Protein 7UG8 (pdb70)

Radius of gyration: 24.96 Å; Cα contacts (8 Å, |Δi|>4): 1393; chains: 2; bounding box: 62×64×67 Å

Nearest PDB structures (foldseek):
  7ug8-assembly1_A  TM=1.003E+00  e=4.876E-67  Synechococcus sp. CC9311
  4yzz-assembly1_A  TM=9.833E-01  e=1.697E-40  Bordetella bronchiseptica RB50
  2hzl-assembly1_A  TM=9.813E-01  e=2.151E-39  Cereibacter sphaeroides 2.4.1
  5cm6-assembly1_B  TM=9.690E-01  e=2.573E-33  Paraglaciecola sp. T6c
  4pet-assembly1_B  TM=9.642E-01  e=7.954E-33  Colwellia psychrerythraea 34H

InterPro domains:
  IPR018389 TRAP transporter solute receptor DctP [PF03480] (53-331)
  IPR018389 TRAP transporter solute receptor DctP [PTHR33376] (14-348)
  IPR026289 Solute binding protein, TakP-like [PIRSF039026] (1-364)
  IPR038404 TRAP transporter solute receptor DctP superfamily [G3DSA:3.40.190.170] (43-345)
  IPR041722 Alpha-keto acid binding periplasmic protein [cd13682] (43-365)

Sequence (659 aa):
GLPQVRWRMATSWPISLDTIYGGAVTICQRVEEMSGGAFRIEPFAAGEIVPGLEVLDAVQARSVECGHTASYYYIGKNPAFAFGTAVPFGLSAQQQNTWLYYGGGNNEDMNALFADFGAVSFPAGNTGGQLGGWFKKPIQNLASLQGLKMRIPGLGGKVMAKLGVNVQVLPGGEIYLALERGTIDAAEFTGPYDDEKLGLAKAAKHYYYPGWWEPGPTLMALVNRKAWSDLPKEYQAMFRTACYEANLGMLSNYEWRRNSEALQRITRQGIKLERYGDDILKAARSASAEIFQELADADAGFKALLERWRLFRRDTRRWNNINELPLAEFDGLPQVRWRMATSWPISLDTIYGGAVTICQRVEEMSGGAFRIEPFAAGEIVPGLEVLDAVQARSVECGHTASYYYIGKNPAFAFGTAVPFGLSAQQQNTWLYYGGGNEDMNALFADFGAVSFPAGNTGGQLGGWFKKPIQNLASLQGLKMRIPGLGGKVMAKLGVNVQVLPGGEIYLALERGTIDAAEFTGPYDDEKLGLAKAAKHYYYPGWWEPGPTLMALVNRKAWSDLPKEYQAMFRRTACYEANLGMLSNYEWRNSEALQRITRQGIKLERYGDDILKAARSASSAEIFQELADADAGFKALLERWRLFRRDTRRRWNNINELPLAEFDE

Organism: Synechococcus sp. (strain CC9311) (NCBI:txid64471)

B-factor: mean 47.42, std 15.19, range [24.49, 128.87]

Secondary structure (DSSP, 8-state):
----EEEEEEESS-TT-TTHHHHHHHHHHHHHHHTTTSEEEEEE-TTSSS-GGGHHHHHHHTSSSEEEE-GGGGTTT-GGGGGGT--TT---HHHHHHHHHHSSHHHHHHHHHHTTTEEEEEEEE--S----EESS---SGGGGTT-EEE--HHHHHHHHHTT-EEE---GGGHHHHHHTTS-SEE--SSHHHHHHHTHHHH--EEEE--TT-SSPEEEEEEEHHHHHTS-HHHHHHHHHHHHHHHHHHHHHHHHHHHHHHHHHHHTTPEEEEPPHHHHHHHHHHHHHHHHHHHHT-HHHHHHHHHHHHHHHHHHHHHHHHTHHHHH--/----EEEEEEESS-TTSHHHHHHHHHHHHHHHHHTTTSEEEEEE-TTTSS-GGGHHHHHHTTSSSEEEE-GGGGTTT-GGGGGGT--TT---HHHHHHHHHHSSHHHHHHHHHHTTTEEEEEEEE--S----EESS---SGGGGTT-EEE--HHHHHHHHHTT-EEE---GGGHHHHHHHTS-SEE--S-HHHHHHTTHHHH-SEEEE--TT-SSPEEEEEEEHHHHHHS-HHHHHHHHHHHHHHHHHHHHHHHHHHHHHHHHHHHTTPEEEEPPHHHHHHHHHHHHHHHHHHHHT-HHHHHHHHHHHHHHHHHHHHHHHHTHHHHH---

Foldseek 3Di:
DFAQAEFEAEALAAPLCCLQVVLVVLLQVQLCVVVVNSHGYHYDHAPPQHHSLCRLVCQLVPVTFKYKHFQLSVVVVPLLSLLQFAAFQADFQVLSVCCCPPLCVLVLNQVVSVVSQKHKAFRAKLAFFFAWFFQDEDPALCSQADFEEEDTGVLQVLSVVSRHNYDHDRLLCVQVCLVVVVGGIYTDGAQQSCVSSCVCVSGQATEDDNSGGNITTMIMMGRNVSLVVHPPSSNVSSNVSSVCSYVVSNVVSVVRRVVSVVVSVVVPRDYYYHDVNNVVSSVVSSVVVQVVSCVVDVSSVVSVVSSVVSRVVVVVVCVPPPPVVVVDD/DAAQAEFEAEALAACLVPLQVVLVVLLQVQLCVVVVNSHGYHYDHAPPQHHSLCRLVCQLVPVTFKYKHFQLSCCVVPVLSCLLFAAFQADFQVLSCCCCPPLCNLVLNQVVSVVSQKHKAFRAKLTFFAQWFFQDDQPFLCSQADAEEADDGVLQVLSVLSRHNYDHDDLLCVQVCLQVVVGGIYTDGALLSCVVSVRLVSGQETEDDNSGGRITTMMMMGRNVSLVVHPPVSNVSSNVSSVCSYVVSNVVSVVSRVVSVVVSVVVNRDYHYHDVNNVVSSVVSSVVVQVVSCVVDVSSVVSVVSSVVSRVVVVVVCVPPPVVVVPDDD

Solvent-accessible surface area: 24070 Å² total; per-residue (Å²): 135,82,68,117,20,114,19,90,0,2,1,2,4,23,122,55,0,62,2,4,24,19,3,0,48,31,0,6,96,38,0,70,55,2,17,49,11,15,0,105,8,107,38,35,11,33,59,109,64,16,71,4,49,85,0,0,46,9,0,84,76,110,64,3,37,0,0,0,0,2,0,17,44,5,23,80,87,33,37,6,0,0,1,0,1,6,2,3,20,5,4,30,0,17,14,3,3,1,3,0,35,86,22,26,0,37,116,29,0,37,65,26,0,39,104,36,24,0,25,2,11,6,0,0,0,4,0,1,6,3,0,1,0,2,74,164,68,28,145,75,57,59,34,0,127,58,34,88,0,5,2,26,10,4,3,2,111,0,0,49,93,20,34,7,71,47,48,116,36,22,3,43,87,0,76,91,11,0,94,186,47,69,1,49,0,0,1,12,10,0,0,13,0,2,50,99,24,12,0,17,169,15,5,150,57,1,11,31,2,1,0,3,3,9,0,2,0,6,0,0,0,0,8,112,147,2,30,79,111,10,29,141,36,3,23,5,5,0,101,0,0,2,36,14,2,0,5,9,7,8,2,18,0,1,65,80,2,8,77,0,16,76,71,2,59,179,111,47,15,155,40,101,110,4,38,92,64,2,21,144,26,0,58,60,6,6,53,89,12,10,102,102,42,6,107,86,64,83,49,3,84,40,8,4,90,124,8,105,94,15,32,104,18,1,27,126,0,18,50,21,3,41,29,4,19,43,76,38,147,132,84,70,117,20,112,18,94,0,2,2,14,7,66,118,82,19,49,5,6,25,24,3,0,42,30,0,6,92,37,0,71,75,2,18,50,11,15,0,96,7,98,35,46,14,36,54,116,61,15,72,14,119,83,0,0,49,9,0,85,77,106,62,2,37,0,0,0,0,2,0,45,84,2,28,82,96,33,46,5,0,0,1,0,1,7,4,8,13,6,5,29,0,18,14,3,2,1,3,0,29,87,20,25,0,27,116,25,0,43,66,26,0,46,109,37,27,0,14,6,15,8,0,0,0,6,0,2,7,4,0,1,0,2,69,168,59,27,145,71,57,75,41,0,124,47,31,80,0,26,1,61,36,15,5,3,104,0,0,49,96,21,16,8,68,53,37,138,35,85,17,64,73,0,70,83,6,0,97,181,45,65,0,46,0,0,2,33,18,0,0,31,6,2,38,117,51,10,0,6,164,12,4,86,32,0,9,32,1,1,0,4,11,7,0,3,0,7,0,0,0,0,9,124,153,2,24,82,106,9,26,127,34,3,24,3,5,0,97,0,0,2,36,16,2,0,4,10,8,8,2,21,2,1,72,61,4,6,70,0,12,52,79,0,55,182,89,51,10,111,45,33,106,1,36,83,57,3,2,134,24,0,64,61,6,6,48,91,13,8,80,104,44,3,100,90,66,84,51,4,82,45,7,4,83,123,14,85,93,14,39,105,23,1,36,136,0,18,67,31,3,42,28,8,25,42,82,115,106,129

Structure (mmCIF, N/CA/C/O backbone):
data_7UG8
#
_entry.id   7UG8
#
_cell.length_a   54.680
_cell.length_b   54.750
_cell.length_c   61.150
_cell.angle_alpha   69.649
_cell.angle_beta   77.732
_cell.angle_gamma   67.267
#
_symmetry.space_group_name_H-M   'P 1'
#
loop_
_entity.id
_entity.type
_entity.pdbx_description
1 polymer 'Ketoacid-binding protein'
2 non-polymer '2-oxopentanoic acid'
3 non-polymer 1,2-ETHANEDIOL
4 non-polymer 'CALCIUM ION'
5 water water
#
loop_
_atom_site.group_PDB
_atom_site.id
_atom_site.type_symbol
_atom_site.label_atom_id
_atom_site.label_alt_id
_atom_site.label_comp_id
_atom_site.label_asym_id
_atom_site.label_entity_id
_atom_site.label_seq_id
_atom_site.pdbx_PDB_ins_code
_atom_site.Cartn_x
_atom_site.Cartn_y
_atom_site.Cartn_z
_atom_site.occupancy
_atom_site.B_iso_or_equiv
_atom_site.auth_seq_id
_atom_site.auth_comp_id
_atom_site.auth_asym_id
_atom_site.auth_atom_id
_atom_site.pdbx_PDB_model_num
ATOM 1 N N . GLY A 1 7 ? 71.387 5.495 30.106 1.000 87.736 7 GLY A N 1
ATOM 2 C CA . GLY A 1 7 ? 72.264 6.653 29.792 1.000 97.797 7 GLY A CA 1
ATOM 3 C C . GLY A 1 7 ? 71.672 7.528 28.695 1.000 100.059 7 GLY A C 1
ATOM 4 O O . GLY A 1 7 ? 71.546 7.036 27.549 1.000 93.519 7 GLY A O 1
ATOM 8 N N . LEU A 1 8 ? 71.285 8.761 29.039 1.000 99.985 8 LEU A N 1
ATOM 9 C CA . LEU A 1 8 ? 70.827 9.790 28.066 1.000 91.998 8 LEU A CA 1
ATOM 10 C C . LEU A 1 8 ? 72.063 10.521 27.538 1.000 73.516 8 LEU A C 1
ATOM 11 O O . LEU A 1 8 ? 73.057 10.699 28.239 1.000 61.732 8 LEU A O 1
ATOM 27 N N . PRO A 1 9 ? 72.053 10.973 26.270 1.000 68.631 9 PRO A N 1
ATOM 28 C CA . PRO A 1 9 ? 73.233 11.609 25.685 1.000 70.328 9 PRO A CA 1
ATOM 29 C C . PRO A 1 9 ? 73.743 12.875 26.396 1.000 61.837 9 PRO A C 1
ATOM 30 O O . PRO A 1 9 ? 73.022 13.503 27.154 1.000 65.231 9 PRO A O 1
ATOM 41 N N . GLN A 1 10 ? 75.000 13.199 26.122 1.000 57.687 10 GLN A N 1
ATOM 42 C CA . GLN A 1 10 ? 75.621 14.541 26.301 1.000 60.416 10 GLN A CA 1
ATOM 43 C C . GLN A 1 10 ? 75.244 15.383 25.070 1.000 70.175 10 GLN A C 1
ATOM 44 O O . GLN A 1 10 ? 75.771 15.111 23.970 1.000 75.384 10 GLN A O 1
ATOM 58 N N . VAL A 1 11 ? 74.271 16.282 25.210 1.000 56.536 11 VAL A N 1
ATOM 59 C CA . VAL A 1 11 ? 73.895 17.256 24.146 1.000 56.173 11 VAL A CA 1
ATOM 60 C C . VAL A 1 11 ? 74.662 18.560 24.419 1.000 52.042 11 VAL A C 1
ATOM 61 O O . VAL A 1 11 ? 74.737 18.985 25.599 1.000 46.123 11 VAL A O 1
ATOM 74 N N . ARG A 1 12 ? 75.272 19.136 23.379 1.000 56.430 12 ARG A N 1
ATOM 75 C CA . ARG A 1 12 ? 75.953 20.465 23.451 1.000 55.286 12 ARG A CA 1
ATOM 76 C C . ARG A 1 12 ? 75.384 21.328 22.327 1.000 59.426 12 ARG A C 1
ATOM 77 O O . ARG A 1 12 ? 75.528 20.940 21.156 1.000 58.184 12 ARG A O 1
ATOM 98 N N . TRP A 1 13 ? 74.695 22.411 22.690 1.000 52.314 13 TRP A N 1
ATOM 99 C CA . TRP A 1 13 ? 74.040 23.348 21.748 1.000 41.826 13 TRP A CA 1
ATOM 100 C C . TRP A 1 13 ? 74.639 24.737 21.914 1.000 41.354 13 TRP A C 1
ATOM 101 O O . TRP A 1 13 ? 75.293 24.998 22.954 1.000 43.957 13 TRP A O 1
ATOM 122 N N . ARG A 1 14 ? 74.309 25.612 20.971 1.000 41.746 14 ARG A N 1
ATOM 123 C CA . ARG A 1 14 ? 74.552 27.071 21.040 1.000 43.653 14 ARG A CA 1
ATOM 124 C C . ARG A 1 14 ? 73.196 27.754 20.853 1.000 38.535 14 ARG A C 1
ATOM 125 O O . ARG A 1 14 ? 72.369 27.236 20.074 1.000 38.384 14 ARG A O 1
ATOM 146 N N . MET A 1 15 ? 72.989 28.867 21.549 1.000 40.364 15 MET A N 1
ATOM 147 C CA . MET A 1 15 ? 71.764 29.697 21.448 1.000 36.958 15 MET A CA 1
ATOM 148 C C . MET A 1 15 ? 72.207 31.100 21.018 1.000 41.273 15 MET A C 1
ATOM 149 O O . MET A 1 15 ? 72.936 31.782 21.797 1.000 39.914 15 MET A O 1
ATOM 163 N N . ALA A 1 16 ? 71.832 31.502 19.803 1.000 41.250 16 ALA A N 1
ATOM 164 C CA . ALA A 1 16 ? 71.997 32.884 19.313 1.000 40.487 16 ALA A CA 1
ATOM 165 C C . ALA A 1 16 ? 70.888 33.753 19.889 1.000 38.397 16 ALA A C 1
ATOM 166 O O . ALA A 1 16 ? 69.706 33.369 19.712 1.000 37.572 16 ALA A O 1
ATOM 173 N N . THR A 1 17 ? 71.231 34.883 20.509 1.000 37.560 17 THR A N 1
ATOM 174 C CA . THR A 1 17 ? 70.241 35.858 21.010 1.000 42.133 17 THR A CA 1
ATOM 175 C C . THR A 1 17 ? 70.311 37.190 20.263 1.000 47.719 17 THR A C 1
ATOM 176 O O . THR A 1 17 ? 71.317 37.498 19.625 1.000 44.583 17 THR A O 1
ATOM 187 N N . SER A 1 18 ? 69.253 37.972 20.384 1.000 39.405 18 SER A N 1
ATOM 188 C CA . SER A 1 18 ? 69.103 39.295 19.745 1.000 42.801 18 SER A CA 1
ATOM 189 C C . SER A 1 18 ? 69.612 40.387 20.677 1.000 39.975 18 SER A C 1
ATOM 190 O O . SER A 1 18 ? 69.452 41.548 20.317 1.000 39.886 18 SER A O 1
ATOM 198 N N . TRP A 1 19 ? 70.205 40.050 21.830 1.000 40.701 19 TRP A N 1
ATOM 199 C CA . TRP A 1 19 ? 70.372 40.993 22.974 1.000 39.452 19 TRP A CA 1
ATOM 200 C C . TRP A 1 19 ? 71.855 41.275 23.274 1.000 44.251 19 TRP A C 1
ATOM 201 O O . TRP A 1 19 ? 72.709 40.411 23.115 1.000 39.222 19 TRP A O 1
ATOM 222 N N . PRO A 1 20 ? 72.186 42.465 23.818 1.000 47.845 20 PRO A N 1
ATOM 223 C CA . PRO A 1 20 ? 73.508 42.718 24.399 1.000 50.986 20 PRO A CA 1
ATOM 224 C C . PRO A 1 20 ? 73.607 42.210 25.841 1.000 50.099 20 PRO A C 1
ATOM 225 O O . PRO A 1 20 ? 72.550 42.223 26.577 1.000 41.526 20 PRO A O 1
ATOM 236 N N . ILE A 1 21 ? 74.812 41.784 26.263 1.000 44.372 21 ILE A N 1
ATOM 237 C CA . ILE A 1 21 ? 74.973 41.134 27.600 1.000 47.784 21 ILE A CA 1
ATOM 238 C C . ILE A 1 21 ? 74.638 42.154 28.701 1.000 42.320 21 ILE A C 1
ATOM 239 O O . ILE A 1 21 ? 74.303 41.721 29.800 1.000 45.692 21 ILE A O 1
ATOM 255 N N . SER A 1 22 ? 74.687 43.464 28.426 1.000 48.022 22 SER A N 1
ATOM 256 C CA . SER A 1 22 ? 74.446 44.540 29.439 1.000 53.615 22 SER A CA 1
ATOM 257 C C . SER A 1 22 ? 73.004 44.485 29.968 1.000 58.550 22 SER A C 1
ATOM 258 O O . SER A 1 22 ? 72.761 44.834 31.163 1.000 53.568 22 SER A O 1
ATOM 266 N N . LEU A 1 23 ? 72.078 44.035 29.126 1.000 65.835 23 LEU A N 1
ATOM 267 C CA . LEU A 1 23 ? 70.653 43.894 29.520 1.000 60.220 23 LEU A CA 1
ATOM 268 C C . LEU A 1 23 ? 70.421 42.524 30.162 1.000 51.233 23 LEU A C 1
ATOM 269 O O . LEU A 1 23 ? 69.898 41.632 29.512 1.000 60.030 23 LEU A O 1
ATOM 285 N N . ASP A 1 24 ? 70.714 42.422 31.450 1.000 52.104 24 ASP A N 1
ATOM 286 C CA . ASP A 1 24 ? 70.539 41.204 32.285 1.000 61.638 24 ASP A CA 1
ATOM 287 C C . ASP A 1 24 ? 69.057 40.853 32.488 1.000 58.995 24 ASP A C 1
ATOM 288 O O . ASP A 1 24 ? 68.762 39.762 33.011 1.000 60.201 24 ASP A O 1
ATOM 297 N N . THR A 1 25 ? 68.130 41.738 32.133 1.000 47.488 25 THR A N 1
ATOM 298 C CA . THR A 1 25 ? 66.678 41.436 32.127 1.000 42.935 25 THR A CA 1
ATOM 299 C C . THR A 1 25 ? 66.397 40.445 30.993 1.000 35.368 25 THR A C 1
ATOM 300 O O . THR A 1 25 ? 66.052 39.269 31.220 1.000 33.531 25 THR A O 1
ATOM 311 N N . ILE A 1 26 ? 66.572 40.896 29.759 1.000 38.229 26 ILE A N 1
ATOM 312 C CA . ILE A 1 26 ? 66.140 40.125 28.565 1.000 39.936 26 ILE A CA 1
ATOM 313 C C . ILE A 1 26 ? 67.201 39.074 28.213 1.000 36.305 26 ILE A C 1
ATOM 314 O O . ILE A 1 26 ? 66.824 37.924 27.886 1.000 31.451 26 ILE A O 1
ATOM 330 N N . TYR A 1 27 ? 68.499 39.396 28.279 1.000 36.285 27 TYR A N 1
ATOM 331 C CA . TYR A 1 27 ? 69.556 38.380 28.039 1.000 34.308 27 TYR A CA 1
ATOM 332 C C . TYR A 1 27 ? 69.419 37.307 29.117 1.000 32.172 27 TYR A C 1
ATOM 333 O O . TYR A 1 27 ? 69.616 36.112 28.839 1.000 33.904 27 TYR A O 1
ATOM 351 N N . GLY A 1 28 ? 69.032 37.727 30.318 1.000 39.268 28 GLY A N 1
ATOM 352 C CA . GLY A 1 28 ? 68.755 36.869 31.486 1.000 40.822 28 GLY A CA 1
ATOM 353 C C . GLY A 1 28 ? 67.786 35.732 31.176 1.000 45.562 28 GLY A C 1
ATOM 354 O O . GLY A 1 28 ? 67.991 34.636 31.753 1.000 41.434 28 GLY A O 1
ATOM 358 N N . GLY A 1 29 ? 66.763 35.962 30.333 1.000 38.685 29 GLY A N 1
ATOM 359 C CA . GLY A 1 29 ? 65.821 34.910 29.899 1.000 36.186 29 GLY A CA 1
ATOM 360 C C . GLY A 1 29 ? 66.510 33.786 29.159 1.000 35.906 29 GLY A C 1
ATOM 361 O O . GLY A 1 29 ? 66.245 32.618 29.463 1.000 39.582 29 GLY A O 1
ATOM 365 N N . ALA A 1 30 ? 67.372 34.109 28.202 1.000 33.012 30 ALA A N 1
ATOM 366 C CA . ALA A 1 30 ? 68.220 33.120 27.501 1.000 36.036 30 ALA A CA 1
ATOM 367 C C . ALA A 1 30 ? 69.108 32.374 28.492 1.000 35.239 30 ALA A C 1
ATOM 368 O O . ALA A 1 30 ? 69.180 31.124 28.418 1.000 39.447 30 ALA A O 1
ATOM 375 N N . VAL A 1 31 ? 69.751 33.096 29.409 1.000 38.361 31 VAL A N 1
ATOM 376 C CA . VAL A 1 31 ? 70.686 32.499 30.399 1.000 38.650 31 VAL A CA 1
ATOM 377 C C . VAL A 1 31 ? 69.896 31.527 31.275 1.000 44.004 31 VAL A C 1
ATOM 378 O O . VAL A 1 31 ? 70.404 30.416 31.529 1.000 37.702 31 VAL A O 1
ATOM 391 N N . THR A 1 32 ? 68.677 31.915 31.675 1.000 36.396 32 THR A N 1
ATOM 392 C CA . THR A 1 32 ? 67.832 31.093 32.557 1.000 37.898 32 THR A CA 1
ATOM 393 C C . THR A 1 32 ? 67.593 29.752 31.878 1.000 30.083 32 THR A C 1
ATOM 394 O O . THR A 1 32 ? 67.714 28.726 32.559 1.000 34.283 32 THR A O 1
ATOM 405 N N . ILE A 1 33 ? 67.194 29.765 30.607 1.000 31.837 33 ILE A N 1
ATOM 406 C CA . ILE A 1 33 ? 66.899 28.510 29.875 1.000 33.035 33 ILE A CA 1
ATOM 407 C C . ILE A 1 33 ? 68.163 27.633 29.875 1.000 37.210 33 ILE A C 1
ATOM 408 O O . ILE A 1 33 ? 68.066 26.434 30.228 1.000 36.251 33 ILE A O 1
ATOM 424 N N . CYS A 1 34 ? 69.314 28.213 29.539 1.000 38.240 34 CYS A N 1
ATOM 425 C CA . CYS A 1 34 ? 70.590 27.463 29.379 1.000 38.806 34 CYS A CA 1
ATOM 426 C C . CYS A 1 34 ? 71.012 26.895 30.743 1.000 40.879 34 CYS A C 1
ATOM 427 O O . CYS A 1 34 ? 71.299 25.691 30.827 1.000 39.229 34 CYS A O 1
ATOM 435 N N . GLN A 1 35 ? 71.003 27.709 31.794 1.000 37.829 35 GLN A N 1
ATOM 436 C CA . GLN A 1 35 ? 71.402 27.261 33.149 1.000 38.228 35 GLN A CA 1
ATOM 437 C C . GLN A 1 35 ? 70.446 26.160 33.642 1.000 40.773 35 GLN A C 1
ATOM 438 O O . GLN A 1 35 ? 70.901 25.156 34.216 1.000 34.563 35 GLN A O 1
ATOM 452 N N . ARG A 1 36 ? 69.151 26.342 33.456 1.000 36.635 36 ARG A N 1
ATOM 453 C CA . ARG A 1 36 ? 68.178 25.401 34.042 1.000 36.703 36 ARG A CA 1
ATOM 454 C C . ARG A 1 36 ? 68.275 24.030 33.364 1.000 36.841 36 ARG A C 1
ATOM 455 O O . ARG A 1 36 ? 68.151 23.027 34.094 1.000 36.011 36 ARG A O 1
ATOM 476 N N . VAL A 1 37 ? 68.447 23.926 32.044 1.000 38.181 37 VAL A N 1
ATOM 477 C CA . VAL A 1 37 ? 68.530 22.561 31.436 1.000 40.923 37 VAL A CA 1
ATOM 478 C C . VAL A 1 37 ? 69.829 21.866 31.894 1.000 38.104 37 VAL A C 1
ATOM 479 O O . VAL A 1 37 ? 69.794 20.645 32.121 1.000 38.173 37 VAL A O 1
ATOM 492 N N . GLU A 1 38 ? 70.899 22.620 32.110 1.000 38.988 38 GLU A N 1
ATOM 493 C CA . GLU A 1 38 ? 72.195 22.105 32.653 1.000 40.991 38 GLU A CA 1
ATOM 494 C C . GLU A 1 38 ? 71.984 21.574 34.080 1.000 42.424 38 GLU A C 1
ATOM 495 O O . GLU A 1 38 ? 72.405 20.458 34.354 1.000 40.199 38 GLU A O 1
ATOM 507 N N . GLU A 1 39 ? 71.285 22.318 34.946 1.000 36.543 39 GLU A N 1
ATOM 508 C CA . GLU A 1 39 ? 71.017 21.902 36.334 1.000 36.622 39 GLU A CA 1
ATOM 509 C C . GLU A 1 39 ? 70.156 20.638 36.338 1.000 40.655 39 GLU A C 1
ATOM 510 O O . GLU A 1 39 ? 70.499 19.701 37.054 1.000 35.194 39 GLU A O 1
ATOM 522 N N . MET A 1 40 ? 69.035 20.630 35.608 1.000 41.142 40 MET A N 1
ATOM 523 C CA . MET A 1 40 ? 68.083 19.502 35.636 1.000 39.586 40 MET A CA 1
ATOM 524 C C . MET A 1 40 ? 68.738 18.239 35.033 1.000 40.015 40 MET A C 1
ATOM 525 O O . MET A 1 40 ? 68.379 17.117 35.490 1.000 40.263 40 MET A O 1
ATOM 539 N N . SER A 1 41 ? 69.618 18.380 34.035 1.000 38.278 41 SER A N 1
ATOM 540 C CA . SER A 1 41 ? 70.267 17.244 33.309 1.000 38.056 41 SER A CA 1
ATOM 541 C C . SER A 1 41 ? 71.576 16.805 33.982 1.000 42.048 41 SER A C 1
ATOM 542 O O . SER A 1 41 ? 72.227 15.929 33.426 1.000 44.747 41 SER A O 1
ATOM 550 N N . GLY A 1 42 ? 71.964 17.431 35.096 1.000 41.043 42 GLY A N 1
ATOM 551 C CA . GLY A 1 42 ? 73.248 17.230 35.789 1.000 44.323 42 GLY A CA 1
ATOM 552 C C . GLY A 1 42 ? 74.447 17.439 34.875 1.000 50.044 42 GLY A C 1
ATOM 553 O O . GLY A 1 42 ? 75.433 16.759 35.089 1.000 50.708 42 GLY A O 1
ATOM 557 N N . GLY A 1 43 ? 74.370 18.329 33.890 1.000 44.236 43 GLY A N 1
ATOM 558 C CA . GLY A 1 43 ? 75.491 18.693 33.002 1.000 46.320 43 GLY A CA 1
ATOM 559 C C . GLY A 1 43 ? 75.447 17.946 31.686 1.000 45.100 43 GLY A C 1
ATOM 560 O O . GLY A 1 43 ? 76.282 18.220 30.816 1.000 56.990 43 GLY A O 1
ATOM 564 N N . ALA A 1 44 ? 74.511 17.024 31.519 1.000 47.446 44 ALA A N 1
ATOM 565 C CA . ALA A 1 44 ? 74.391 16.217 30.292 1.000 48.333 44 ALA A CA 1
ATOM 566 C C . ALA A 1 44 ? 73.827 17.060 29.129 1.000 50.149 44 ALA A C 1
ATOM 567 O O . ALA A 1 44 ? 74.210 16.798 27.964 1.000 46.296 44 ALA A O 1
ATOM 574 N N . PHE A 1 45 ? 72.969 18.054 29.388 1.000 42.303 45 PHE A N 1
ATOM 575 C CA . PHE A 1 45 ? 72.373 18.915 28.331 1.000 40.310 45 PHE A CA 1
ATOM 576 C C . PHE A 1 45 ? 72.836 20.356 28.568 1.000 43.772 45 PHE A C 1
ATOM 577 O O . PHE A 1 45 ? 72.361 21.009 29.518 1.000 46.219 45 PHE A O 1
ATOM 594 N N . ARG A 1 46 ? 73.764 20.833 27.735 1.000 38.067 46 ARG A N 1
ATOM 595 C CA . ARG A 1 46 ? 74.327 22.186 27.875 1.000 42.447 46 ARG A CA 1
ATOM 596 C C . ARG A 1 46 ? 73.995 22.984 26.625 1.000 45.452 46 ARG A C 1
ATOM 597 O O . ARG A 1 46 ? 74.001 22.422 25.512 1.000 52.030 46 ARG A O 1
ATOM 618 N N . ILE A 1 47 ? 73.718 24.261 26.844 1.000 43.722 47 ILE A N 1
ATOM 619 C CA . ILE A 1 47 ? 73.445 25.276 25.802 1.000 41.118 47 ILE A CA 1
ATOM 620 C C . ILE A 1 47 ? 74.277 26.489 26.176 1.000 42.632 47 ILE A C 1
ATOM 621 O O . ILE A 1 47 ? 74.136 26.971 27.320 1.000 44.084 47 ILE A O 1
ATOM 637 N N . GLU A 1 48 ? 75.101 26.948 25.231 1.000 45.946 48 GLU A N 1
ATOM 638 C CA . GLU A 1 48 ? 75.916 28.174 25.372 1.000 51.131 48 GLU A CA 1
ATOM 639 C C . GLU A 1 48 ? 75.164 29.336 24.738 1.000 41.004 48 GLU A C 1
ATOM 640 O O . GLU A 1 48 ? 74.911 29.319 23.542 1.000 41.806 48 GLU A O 1
ATOM 652 N N . PRO A 1 49 ? 74.794 30.371 25.510 1.000 42.490 49 PRO A N 1
ATOM 653 C CA . PRO A 1 49 ? 74.130 31.541 24.946 1.000 42.818 49 PRO A CA 1
ATOM 654 C C . PRO A 1 49 ? 75.164 32.523 24.393 1.000 44.600 49 PRO A C 1
ATOM 655 O O . PRO A 1 49 ? 76.234 32.556 24.916 1.000 43.299 49 PRO A O 1
ATOM 666 N N . PHE A 1 50 ? 74.791 33.288 23.375 1.000 45.937 50 PHE A N 1
ATOM 667 C CA . PHE A 1 50 ? 75.660 34.308 22.737 1.000 46.629 50 PHE A CA 1
ATOM 668 C C . PHE A 1 50 ? 74.882 35.610 22.591 1.000 45.107 50 PHE A C 1
ATOM 669 O O . PHE A 1 50 ? 73.709 35.588 22.167 1.000 43.407 50 PHE A O 1
ATOM 686 N N . ALA A 1 51 ? 75.533 36.724 22.926 1.000 41.564 51 ALA A N 1
ATOM 687 C CA . ALA A 1 51 ? 74.997 38.086 22.736 1.000 46.693 51 ALA A CA 1
ATOM 688 C C . ALA A 1 51 ? 74.914 38.377 21.241 1.000 48.402 51 ALA A C 1
ATOM 689 O O . ALA A 1 51 ? 75.615 37.738 20.446 1.000 47.471 51 ALA A O 1
ATOM 696 N N . ALA A 1 52 ? 74.011 39.273 20.877 1.000 45.534 52 ALA A N 1
ATOM 697 C CA . ALA A 1 52 ? 73.835 39.777 19.497 1.000 51.154 52 ALA A CA 1
ATOM 698 C C . ALA A 1 52 ? 75.209 40.105 18.895 1.000 52.419 52 ALA A C 1
ATOM 699 O O . ALA A 1 52 ? 76.006 40.824 19.587 1.000 44.131 52 ALA A O 1
ATOM 706 N N . GLY A 1 53 ? 75.479 39.589 17.691 1.000 53.671 53 GLY A N 1
ATOM 707 C CA . GLY A 1 53 ? 76.668 39.940 16.893 1.000 57.680 53 GLY A CA 1
ATOM 708 C C . GLY A 1 53 ? 77.863 39.054 17.189 1.000 63.160 53 GLY A C 1
ATOM 709 O O . GLY A 1 53 ? 78.813 39.112 16.402 1.000 61.766 53 GLY A O 1
ATOM 713 N N . GLU A 1 54 ? 77.861 38.275 18.280 1.000 62.117 54 GLU A N 1
ATOM 714 C CA . GLU A 1 54 ? 79.000 37.379 18.640 1.000 57.837 54 GLU A CA 1
ATOM 715 C C . GLU A 1 54 ? 79.169 36.289 17.571 1.000 59.084 54 GLU A C 1
ATOM 716 O O . GLU A 1 54 ? 80.307 36.004 17.201 1.000 66.001 54 GLU A O 1
ATOM 728 N N . ILE A 1 55 ? 78.101 35.624 17.158 1.000 49.913 55 ILE A N 1
ATOM 729 C CA . ILE A 1 55 ? 78.177 34.543 16.127 1.000 52.857 55 ILE A CA 1
ATOM 730 C C . ILE A 1 55 ? 77.134 34.788 15.040 1.000 51.904 55 ILE A C 1
ATOM 731 O O . ILE A 1 55 ? 77.309 34.275 13.964 1.000 57.635 55 ILE A O 1
ATOM 747 N N . VAL A 1 56 ? 76.098 35.576 15.325 1.000 56.074 56 VAL A N 1
ATOM 748 C CA . VAL A 1 56 ? 74.939 35.822 14.425 1.000 56.137 56 VAL A CA 1
ATOM 749 C C . VAL A 1 56 ? 74.464 37.245 14.699 1.000 52.813 56 VAL A C 1
ATOM 750 O O . VAL A 1 56 ? 74.453 37.703 15.841 1.000 50.564 56 VAL A O 1
ATOM 763 N N . PRO A 1 57 ? 74.098 38.033 13.671 1.000 50.619 57 PRO A N 1
ATOM 764 C CA . PRO A 1 57 ? 73.548 39.356 13.945 1.000 49.484 57 PRO A CA 1
ATOM 765 C C . PRO A 1 57 ? 72.232 39.221 14.733 1.000 51.403 57 PRO A C 1
ATOM 766 O O . PRO A 1 57 ? 71.504 38.245 14.543 1.000 52.748 57 PRO A O 1
ATOM 777 N N . GLY A 1 58 ? 71.965 40.196 15.610 1.000 51.925 58 GLY A N 1
ATOM 778 C CA . GLY A 1 58 ? 70.766 40.272 16.472 1.000 51.799 58 GLY A CA 1
ATOM 779 C C . GLY A 1 58 ? 69.464 40.091 15.706 1.000 58.747 58 GLY A C 1
ATOM 780 O O . GLY A 1 58 ? 68.546 39.415 16.224 1.000 47.930 58 GLY A O 1
ATOM 784 N N . LEU A 1 59 ? 69.359 40.658 14.501 1.000 49.004 59 LEU A N 1
ATOM 785 C CA . LEU A 1 59 ? 68.097 40.626 13.720 1.000 48.691 59 LEU A CA 1
ATOM 786 C C . LEU A 1 59 ? 68.052 39.390 12.817 1.000 44.394 59 LEU A C 1
ATOM 787 O O . LEU A 1 59 ? 67.125 39.305 12.028 1.000 46.034 59 LEU A O 1
ATOM 803 N N . GLU A 1 60 ? 68.990 38.451 12.917 1.000 43.580 60 GLU A N 1
ATOM 804 C CA . GLU A 1 60 ? 69.030 37.281 11.993 1.000 46.810 60 GLU A CA 1
ATOM 805 C C . GLU A 1 60 ? 69.066 35.971 12.781 1.000 49.269 60 GLU A C 1
ATOM 806 O O . GLU A 1 60 ? 69.510 34.948 12.229 1.000 45.348 60 GLU A O 1
ATOM 818 N N . VAL A 1 61 ? 68.551 35.978 14.015 1.000 48.282 61 VAL A N 1
ATOM 819 C CA . VAL A 1 61 ? 68.508 34.746 14.846 1.000 42.913 61 VAL A CA 1
ATOM 820 C C . VAL A 1 61 ? 67.679 33.682 14.120 1.000 41.901 61 VAL A C 1
ATOM 821 O O . VAL A 1 61 ? 68.132 32.551 14.085 1.000 40.929 61 VAL A O 1
ATOM 834 N N . LEU A 1 62 ? 66.488 34.010 13.608 1.000 41.324 62 LEU A N 1
ATOM 835 C CA . LEU A 1 62 ? 65.590 33.020 12.953 1.000 45.577 62 LEU A CA 1
ATOM 836 C C . LEU A 1 62 ? 66.301 32.404 11.734 1.000 45.244 62 LEU A C 1
ATOM 837 O O . LEU A 1 62 ? 66.221 31.169 11.567 1.000 41.733 62 LEU A O 1
ATOM 853 N N . ASP A 1 63 ? 66.955 33.236 10.916 1.000 45.299 63 ASP A N 1
ATOM 854 C CA . ASP A 1 63 ? 67.757 32.797 9.741 1.000 47.154 63 ASP A CA 1
ATOM 855 C C . ASP A 1 63 ? 68.797 31.764 10.187 1.000 48.841 63 ASP A C 1
ATOM 856 O O . ASP A 1 63 ? 68.880 30.688 9.548 1.000 57.908 63 ASP A O 1
ATOM 865 N N . ALA A 1 64 ? 69.549 32.042 11.259 1.000 47.661 64 ALA A N 1
ATOM 866 C CA . ALA A 1 64 ? 70.597 31.118 11.764 1.000 47.081 64 ALA A CA 1
ATOM 867 C C . ALA A 1 64 ? 69.962 29.823 12.288 1.000 55.051 64 ALA A C 1
ATOM 868 O O . ALA A 1 64 ? 70.553 28.736 12.058 1.000 46.492 64 ALA A O 1
ATOM 875 N N . VAL A 1 65 ? 68.795 29.908 12.945 1.000 46.406 65 VAL A N 1
ATOM 876 C CA . VAL A 1 65 ? 68.100 28.696 13.459 1.000 49.040 65 VAL A CA 1
ATOM 877 C C . VAL A 1 65 ? 67.603 27.852 12.268 1.000 46.536 65 VAL A C 1
ATOM 878 O O . VAL A 1 65 ? 67.794 26.615 12.277 1.000 45.277 65 VAL A O 1
ATOM 891 N N . GLN A 1 66 ? 66.960 28.485 11.282 1.000 49.456 66 GLN A N 1
ATOM 892 C CA . GLN A 1 66 ? 66.476 27.791 10.060 1.000 54.469 66 GLN A CA 1
ATOM 893 C C . GLN A 1 66 ? 67.633 27.047 9.358 1.000 55.071 66 GLN A C 1
ATOM 894 O O . GLN A 1 66 ? 67.454 25.859 9.011 1.000 56.642 66 GLN A O 1
ATOM 908 N N . ALA A 1 67 ? 68.774 27.703 9.169 1.000 52.429 67 ALA A N 1
ATOM 909 C CA . ALA A 1 67 ? 69.972 27.112 8.515 1.000 57.650 67 ALA A CA 1
ATOM 910 C C . ALA A 1 67 ? 70.617 26.045 9.410 1.000 61.658 67 ALA A C 1
ATOM 911 O O . ALA A 1 67 ? 71.442 25.282 8.910 1.000 60.619 67 ALA A O 1
ATOM 918 N N . ARG A 1 68 ? 70.281 26.011 10.702 1.000 62.847 68 ARG A N 1
ATOM 919 C CA . ARG A 1 68 ? 70.946 25.145 11.709 1.000 55.599 68 ARG A CA 1
ATOM 920 C C . ARG A 1 68 ? 72.417 25.550 11.870 1.000 55.049 68 ARG A C 1
ATOM 921 O O . ARG A 1 68 ? 73.213 24.700 12.266 1.000 56.414 68 ARG A O 1
ATOM 942 N N . SER A 1 69 ? 72.785 26.811 11.660 1.000 48.796 69 SER A N 1
ATOM 943 C CA . SER A 1 69 ? 74.142 27.266 12.046 1.000 50.260 69 SER A CA 1
ATOM 944 C C . SER A 1 69 ? 74.220 27.355 13.583 1.000 56.410 69 SER A C 1
ATOM 945 O O . SER A 1 69 ? 75.330 27.296 14.145 1.000 54.828 69 SER A O 1
ATOM 953 N N . VAL A 1 70 ? 73.073 27.518 14.252 1.000 56.482 70 VAL A N 1
ATOM 954 C CA . VAL A 1 70 ? 72.891 27.265 15.710 1.000 50.806 70 VAL A CA 1
ATOM 955 C C . VAL A 1 70 ? 71.658 26.374 15.864 1.000 46.362 70 VAL A C 1
ATOM 956 O O . VAL A 1 70 ? 70.794 26.384 14.962 1.000 45.259 70 VAL A O 1
ATOM 969 N N . GLU A 1 71 ? 71.557 25.660 16.985 1.000 46.382 71 GLU A N 1
ATOM 970 C CA . GLU A 1 71 ? 70.416 24.748 17.256 1.000 46.260 71 GLU A CA 1
ATOM 971 C C . GLU A 1 71 ? 69.225 25.565 17.774 1.000 41.784 71 GLU A C 1
ATOM 972 O O . GLU A 1 71 ? 68.081 25.152 17.518 1.000 46.785 71 GLU A O 1
ATOM 984 N N . CYS A 1 72 ? 69.453 26.686 18.455 1.000 41.291 72 CYS A N 1
ATOM 985 C CA . CYS A 1 72 ? 68.338 27.439 19.086 1.000 40.420 72 CYS A CA 1
ATOM 986 C C . CYS A 1 72 ? 68.667 28.926 19.223 1.000 38.640 72 CYS A C 1
ATOM 987 O O . CYS A 1 72 ? 69.803 29.346 18.984 1.000 37.408 72 CYS A O 1
ATOM 995 N N . GLY A 1 73 ? 67.647 29.710 19.545 1.000 37.024 73 GLY A N 1
ATOM 996 C CA . GLY A 1 73 ? 67.761 31.171 19.580 1.000 38.505 73 GLY A CA 1
ATOM 997 C C . GLY A 1 73 ? 66.797 31.768 20.572 1.000 39.501 73 GLY A C 1
ATOM 998 O O . GLY A 1 73 ? 65.893 31.039 21.065 1.000 38.055 73 GLY A O 1
ATOM 1002 N N . HIS A 1 74 ? 66.989 33.052 20.852 1.000 37.862 74 HIS A N 1
ATOM 1003 C CA . HIS A 1 74 ? 66.122 33.837 21.769 1.000 37.900 74 HIS A CA 1
ATOM 1004 C C . HIS A 1 74 ? 66.006 35.190 21.119 1.000 39.470 74 HIS A C 1
ATOM 1005 O O . HIS A 1 74 ? 67.056 35.848 20.965 1.000 34.811 74 HIS A O 1
ATOM 1020 N N . THR A 1 75 ? 64.798 35.528 20.675 1.000 37.306 75 THR A N 1
ATOM 1021 C CA . THR A 1 75 ? 64.557 36.669 19.788 1.000 38.286 75 THR A CA 1
ATOM 1022 C C . THR A 1 75 ? 63.108 37.142 19.941 1.000 38.787 75 THR A C 1
ATOM 1023 O O . THR A 1 75 ? 62.411 36.688 20.864 1.000 35.993 75 THR A O 1
ATOM 1034 N N . ALA A 1 76 ? 62.721 38.105 19.118 1.000 33.562 76 ALA A N 1
ATOM 1035 C CA . ALA A 1 76 ? 61.362 38.668 19.084 1.000 34.185 76 ALA A CA 1
ATOM 1036 C C . ALA A 1 76 ? 60.797 38.353 17.710 1.000 34.158 76 ALA A C 1
ATOM 1037 O O . ALA A 1 76 ? 61.413 38.714 16.714 1.000 38.272 76 ALA A O 1
ATOM 1044 N N . SER A 1 77 ? 59.673 37.679 17.658 1.000 37.407 77 SER A N 1
ATOM 1045 C CA . SER A 1 77 ? 59.034 37.256 16.390 1.000 37.562 77 SER A CA 1
ATOM 1046 C C . SER A 1 77 ? 58.814 38.483 15.485 1.000 37.937 77 SER A C 1
ATOM 1047 O O . SER A 1 77 ? 58.976 38.324 14.271 1.000 38.840 77 SER A O 1
ATOM 1055 N N . TYR A 1 78 ? 58.588 39.694 16.008 1.000 37.595 78 TYR A N 1
ATOM 1056 C CA . TYR A 1 78 ? 58.236 40.861 15.149 1.000 40.698 78 TYR A CA 1
ATOM 1057 C C . TYR A 1 78 ? 59.477 41.407 14.413 1.000 43.214 78 TYR A C 1
ATOM 1058 O O . TYR A 1 78 ? 59.316 42.259 13.502 1.000 42.724 78 TYR A O 1
ATOM 1076 N N . TYR A 1 79 ? 60.676 40.883 14.681 1.000 43.005 79 TYR A N 1
ATOM 1077 C CA . TYR A 1 79 ? 61.872 41.235 13.880 1.000 43.808 79 TYR A CA 1
ATOM 1078 C C . TYR A 1 79 ? 61.766 40.613 12.477 1.000 44.114 79 TYR A C 1
ATOM 1079 O O . TYR A 1 79 ? 62.535 41.005 11.609 1.000 46.038 79 TYR A O 1
ATOM 1097 N N . TYR A 1 80 ? 60.830 39.696 12.239 1.000 46.078 80 TYR A N 1
ATOM 1098 C CA . TYR A 1 80 ? 60.738 38.891 10.988 1.000 44.578 80 TYR A CA 1
ATOM 1099 C C . TYR A 1 80 ? 59.433 39.194 10.230 1.000 41.332 80 TYR A C 1
ATOM 1100 O O . TYR A 1 80 ? 58.997 38.324 9.420 1.000 40.839 80 TYR A O 1
ATOM 1118 N N . ILE A 1 81 ? 58.807 40.365 10.464 1.000 39.105 81 ILE A N 1
ATOM 1119 C CA . ILE A 1 81 ? 57.540 40.754 9.774 1.000 40.233 81 ILE A CA 1
ATOM 1120 C C . ILE A 1 81 ? 57.777 40.873 8.257 1.000 42.252 81 ILE A C 1
ATOM 1121 O O . ILE A 1 81 ? 56.792 40.741 7.523 1.000 43.569 81 ILE A O 1
ATOM 1137 N N . GLY A 1 82 ? 59.001 41.162 7.827 1.000 44.065 82 GLY A N 1
ATOM 1138 C CA . GLY A 1 82 ? 59.435 41.083 6.413 1.000 50.321 82 GLY A CA 1
ATOM 1139 C C . GLY A 1 82 ? 59.221 39.698 5.798 1.000 52.463 82 GLY A C 1
ATOM 1140 O O . GLY A 1 82 ? 58.913 39.617 4.574 1.000 51.408 82 GLY A O 1
ATOM 1144 N N . LYS A 1 83 ? 59.373 38.624 6.577 1.000 45.205 83 LYS A N 1
ATOM 1145 C CA . LYS A 1 83 ? 59.121 37.239 6.094 1.000 44.654 83 LYS A CA 1
ATOM 1146 C C . LYS A 1 83 ? 57.635 36.911 6.203 1.000 52.972 83 LYS A C 1
ATOM 1147 O O . LYS A 1 83 ? 57.125 36.171 5.362 1.000 47.848 83 LYS A O 1
ATOM 1166 N N . ASN A 1 84 ? 56.949 37.414 7.225 1.000 52.839 84 ASN A N 1
ATOM 1167 C CA . ASN A 1 84 ? 55.501 37.153 7.369 1.000 48.170 84 ASN A CA 1
ATOM 1168 C C . ASN A 1 84 ? 54.936 38.140 8.377 1.000 49.052 84 ASN A C 1
ATOM 1169 O O . ASN A 1 84 ? 55.343 38.122 9.532 1.000 47.828 84 ASN A O 1
ATOM 1180 N N . PRO A 1 85 ? 54.075 39.090 7.955 1.000 47.020 85 PRO A N 1
ATOM 1181 C CA . PRO A 1 85 ? 53.539 40.084 8.877 1.000 44.815 85 PRO A CA 1
ATOM 1182 C C . PRO A 1 85 ? 52.794 39.454 10.069 1.000 41.435 85 PRO A C 1
ATOM 1183 O O . PRO A 1 85 ? 52.751 40.069 11.093 1.000 41.337 85 PRO A O 1
ATOM 1194 N N . ALA A 1 86 ? 52.250 38.248 9.917 1.000 42.250 86 ALA A N 1
ATOM 1195 C CA . ALA A 1 86 ? 51.543 37.500 10.985 1.000 45.178 86 ALA A CA 1
ATOM 1196 C C . ALA A 1 86 ? 52.464 37.235 12.195 1.000 43.553 86 ALA A C 1
ATOM 1197 O O . ALA A 1 86 ? 51.920 37.082 13.297 1.000 40.851 86 ALA A O 1
ATOM 1204 N N . PHE A 1 87 ? 53.788 37.200 12.023 1.000 41.043 87 PHE A N 1
ATOM 1205 C CA . PHE A 1 87 ? 54.762 37.079 13.141 1.000 39.002 87 PHE A CA 1
ATOM 1206 C C . PHE A 1 87 ? 54.590 38.203 14.165 1.000 37.835 87 PHE A C 1
ATOM 1207 O O . PHE A 1 87 ? 55.038 38.011 15.338 1.000 37.411 87 PHE A O 1
ATOM 1224 N N . ALA A 1 88 ? 54.004 39.341 13.779 1.000 36.632 88 ALA A N 1
ATOM 1225 C CA . ALA A 1 88 ? 53.811 40.506 14.677 1.000 37.574 88 ALA A CA 1
ATOM 1226 C C . ALA A 1 88 ? 53.050 40.079 15.942 1.000 38.866 88 ALA A C 1
ATOM 1227 O O . ALA A 1 88 ? 53.465 40.488 17.036 1.000 38.579 88 ALA A O 1
ATOM 1234 N N . PHE A 1 89 ? 52.028 39.236 15.833 1.000 35.569 89 PHE A N 1
ATOM 1235 C CA . PHE A 1 89 ? 51.115 38.900 16.958 1.000 36.350 89 PHE A CA 1
ATOM 1236 C C . PHE A 1 89 ? 51.861 38.136 18.052 1.000 38.480 89 PHE A C 1
ATOM 1237 O O . PHE A 1 89 ? 51.435 38.228 19.223 1.000 35.091 89 PHE A O 1
ATOM 1254 N N . GLY A 1 90 ? 52.923 37.423 17.683 1.000 34.607 90 GLY A N 1
ATOM 1255 C CA . GLY A 1 90 ? 53.761 36.647 18.595 1.000 35.800 90 GLY A CA 1
ATOM 1256 C C . GLY A 1 90 ? 54.740 37.488 19.384 1.000 37.834 90 GLY A C 1
ATOM 1257 O O . GLY A 1 90 ? 55.443 36.908 20.239 1.000 39.276 90 GLY A O 1
ATOM 1261 N N . THR A 1 91 ? 54.860 38.785 19.109 1.000 37.065 91 THR A N 1
ATOM 1262 C CA . THR A 1 91 ? 55.607 39.732 19.990 1.000 35.033 91 THR A CA 1
ATOM 1263 C C . THR A 1 91 ? 54.562 40.622 20.667 1.000 37.736 91 THR A C 1
ATOM 1264 O O . THR A 1 91 ? 54.201 40.370 21.823 1.000 34.916 91 THR A O 1
ATOM 1275 N N . ALA A 1 92 ? 54.055 41.583 19.916 1.000 35.258 92 ALA A N 1
ATOM 1276 C CA . ALA A 1 92 ? 53.015 42.540 20.324 1.000 35.559 92 ALA A CA 1
ATOM 1277 C C . ALA A 1 92 ? 52.574 43.311 19.078 1.000 31.628 92 ALA A C 1
ATOM 1278 O O . ALA A 1 92 ? 53.362 43.441 18.122 1.000 34.383 92 ALA A O 1
ATOM 1285 N N . VAL A 1 93 ? 51.370 43.833 19.118 1.000 29.074 93 VAL A N 1
ATOM 1286 C CA . VAL A 1 93 ? 50.879 44.727 18.050 1.000 36.070 93 VAL A CA 1
ATOM 1287 C C . VAL A 1 93 ? 50.295 45.949 18.745 1.000 35.075 93 VAL A C 1
ATOM 1288 O O . VAL A 1 93 ? 49.933 45.922 19.930 1.000 34.546 93 VAL A O 1
ATOM 1301 N N . PRO A 1 94 ? 50.297 47.094 18.038 1.000 32.188 94 PRO A N 1
ATOM 1302 C CA . PRO A 1 94 ? 49.785 48.343 18.578 1.000 33.442 94 PRO A CA 1
ATOM 1303 C C . PRO A 1 94 ? 48.376 48.163 19.124 1.000 34.689 94 PRO A C 1
ATOM 1304 O O . PRO A 1 94 ? 47.598 47.446 18.498 1.000 35.107 94 PRO A O 1
ATOM 1315 N N . PHE A 1 95 ? 48.140 48.733 20.299 1.000 35.692 95 PHE A N 1
ATOM 1316 C CA . PHE A 1 95 ? 46.849 48.695 21.009 1.000 37.368 95 PHE A CA 1
ATOM 1317 C C . PHE A 1 95 ? 46.429 47.225 21.209 1.000 37.757 95 PHE A C 1
ATOM 1318 O O . PHE A 1 95 ? 45.239 46.924 21.306 1.000 37.287 95 PHE A O 1
ATOM 1335 N N . GLY A 1 96 ? 47.406 46.331 21.343 1.000 34.344 96 GLY A N 1
ATOM 1336 C CA . GLY A 1 96 ? 47.158 44.882 21.447 1.000 37.807 96 GLY A CA 1
ATOM 1337 C C . GLY A 1 96 ? 46.962 44.402 22.872 1.000 32.771 96 GLY A C 1
ATOM 1338 O O . GLY A 1 96 ? 46.066 44.927 23.584 1.000 33.987 96 GLY A O 1
ATOM 1342 N N . LEU A 1 97 ? 47.636 43.317 23.218 1.000 31.533 97 LEU A N 1
ATOM 1343 C CA . LEU A 1 97 ? 47.359 42.586 24.480 1.000 29.895 97 LEU A CA 1
ATOM 1344 C C . LEU A 1 97 ? 48.357 43.061 25.545 1.000 29.180 97 LEU A C 1
ATOM 1345 O O . LEU A 1 97 ? 49.593 43.192 25.214 1.000 30.213 97 LEU A O 1
ATOM 1361 N N . SER A 1 98 ? 47.867 43.264 26.773 1.000 30.963 98 SER A N 1
ATOM 1362 C CA . SER A 1 98 ? 48.718 43.266 28.002 1.000 31.829 98 SER A CA 1
ATOM 1363 C C . SER A 1 98 ? 49.553 41.981 28.069 1.000 30.661 98 SER A C 1
ATOM 1364 O O . SER A 1 98 ? 49.226 40.985 27.376 1.000 31.992 98 SER A O 1
ATOM 1372 N N . ALA A 1 99 ? 50.667 42.000 28.811 1.000 33.989 99 ALA A N 1
ATOM 1373 C CA . ALA A 1 99 ? 51.510 40.795 29.026 1.000 30.270 99 ALA A CA 1
ATOM 1374 C C . ALA A 1 99 ? 50.649 39.643 29.531 1.000 30.226 99 ALA A C 1
ATOM 1375 O O . ALA A 1 99 ? 50.837 38.527 29.078 1.000 28.509 99 ALA A O 1
ATOM 1382 N N . GLN A 1 100 ? 49.736 39.889 30.478 1.000 29.140 100 GLN A N 1
ATOM 1383 C CA . GLN A 1 100 ? 48.929 38.794 31.077 1.000 29.586 100 GLN A CA 1
ATOM 1384 C C . GLN A 1 100 ? 47.965 38.244 30.020 1.000 31.014 100 GLN A C 1
ATOM 1385 O O . GLN A 1 100 ? 47.838 37.012 29.890 1.000 32.176 100 GLN A O 1
ATOM 1399 N N . GLN A 1 101 ? 47.348 39.124 29.239 1.000 30.371 101 GLN A N 1
ATOM 1400 C CA . GLN A 1 101 ? 46.483 38.708 28.102 1.000 33.090 101 GLN A CA 1
ATOM 1401 C C . GLN A 1 101 ? 47.263 37.951 27.019 1.000 31.142 101 GLN A C 1
ATOM 1402 O O . GLN A 1 101 ? 46.684 37.002 26.450 1.000 28.923 101 GLN A O 1
ATOM 1416 N N . GLN A 1 102 ? 48.462 38.417 26.709 1.000 30.592 102 GLN A N 1
ATOM 1417 C CA . GLN A 1 102 ? 49.371 37.825 25.686 1.000 30.235 102 GLN A CA 1
ATOM 1418 C C . GLN A 1 102 ? 49.709 36.383 26.109 1.000 30.656 102 GLN A C 1
ATOM 1419 O O . GLN A 1 102 ? 49.596 35.489 25.283 1.000 31.739 102 GLN A O 1
ATOM 1433 N N . ASN A 1 103 ? 50.095 36.166 27.377 1.000 30.460 103 ASN A N 1
ATOM 1434 C CA . ASN A 1 103 ? 50.360 34.804 27.915 1.000 30.711 103 ASN A CA 1
ATOM 1435 C C . ASN A 1 103 ? 49.096 33.941 27.828 1.000 29.168 103 ASN A C 1
ATOM 1436 O O . ASN A 1 103 ? 49.169 32.769 27.404 1.000 32.631 103 ASN A O 1
ATOM 1447 N N . THR A 1 104 ? 47.950 34.484 28.207 1.000 28.649 104 THR A N 1
ATOM 1448 C CA . THR A 1 104 ? 46.666 33.764 28.090 1.000 30.043 104 THR A CA 1
ATOM 1449 C C . THR A 1 104 ? 46.445 33.389 26.621 1.000 29.134 104 THR A C 1
ATOM 1450 O O . THR A 1 104 ? 46.136 32.208 26.348 1.000 28.963 104 THR A O 1
ATOM 1461 N N . TRP A 1 105 ? 46.603 34.345 25.716 1.000 29.395 105 TRP A N 1
ATOM 1462 C CA . TRP A 1 105 ? 46.377 34.091 24.260 1.000 32.179 105 TRP A CA 1
ATOM 1463 C C . TRP A 1 105 ? 47.343 32.987 23.778 1.000 31.601 105 TRP A C 1
ATOM 1464 O O . TRP A 1 105 ? 46.899 32.070 23.123 1.000 29.566 105 TRP A O 1
ATOM 1485 N N . LEU A 1 106 ? 48.618 33.044 24.141 1.000 32.126 106 LEU A N 1
ATOM 1486 C CA . LEU A 1 106 ? 49.620 32.043 23.694 1.000 31.589 106 LEU A CA 1
ATOM 1487 C C . LEU A 1 106 ? 49.260 30.667 24.241 1.000 30.776 106 LEU A C 1
ATOM 1488 O O . LEU A 1 106 ? 49.334 29.701 23.452 1.000 31.379 106 LEU A O 1
ATOM 1504 N N . TYR A 1 107 ? 49.003 30.552 25.555 1.000 30.219 107 TYR A N 1
ATOM 1505 C CA . TYR A 1 107 ? 48.953 29.214 26.180 1.000 29.498 107 TYR A CA 1
ATOM 1506 C C . TYR A 1 107 ? 47.584 28.567 25.933 1.000 32.097 107 TYR A C 1
ATOM 1507 O O . TYR A 1 107 ? 47.537 27.362 25.816 1.000 30.840 107 TYR A O 1
ATOM 1525 N N . TYR A 1 108 ? 46.482 29.320 25.926 1.000 31.741 108 TYR A N 1
ATOM 1526 C CA . TYR A 1 108 ? 45.103 28.767 25.925 1.000 31.114 108 TYR A CA 1
ATOM 1527 C C . TYR A 1 108 ? 44.224 29.389 24.829 1.000 37.815 108 TYR A C 1
ATOM 1528 O O . TYR A 1 108 ? 43.159 28.837 24.524 1.000 42.425 108 TYR A O 1
ATOM 1546 N N . GLY A 1 109 ? 44.610 30.508 24.229 1.000 36.011 109 GLY A N 1
ATOM 1547 C CA . GLY A 1 109 ? 43.767 31.158 23.204 1.000 34.796 109 GLY A CA 1
ATOM 1548 C C . GLY A 1 109 ? 44.137 30.708 21.796 1.000 38.961 109 GLY A C 1
ATOM 1549 O O . GLY A 1 109 ? 43.580 31.256 20.881 1.000 39.690 109 GLY A O 1
ATOM 1553 N N . GLY A 1 110 ? 45.091 29.781 21.629 1.000 36.613 110 GLY A N 1
ATOM 1554 C CA . GLY A 1 110 ? 45.537 29.298 20.307 1.000 37.516 110 GLY A CA 1
ATOM 1555 C C . GLY A 1 110 ? 46.784 29.985 19.759 1.000 42.181 110 GLY A C 1
ATOM 1556 O O . GLY A 1 110 ? 47.260 29.534 18.698 1.000 37.689 110 GLY A O 1
ATOM 1560 N N . GLY A 1 111 ? 47.334 31.006 20.445 1.000 36.500 111 GLY A N 1
ATOM 1561 C CA . GLY A 1 111 ? 48.505 31.756 19.978 1.000 35.639 111 GLY A CA 1
ATOM 1562 C C . GLY A 1 111 ? 49.731 30.888 19.732 1.000 36.998 111 GLY A C 1
ATOM 1563 O O . GLY A 1 111 ? 50.384 31.086 18.670 1.000 33.107 111 GLY A O 1
ATOM 1567 N N . ASN A 1 112 ? 50.115 30.009 20.654 1.000 38.259 112 ASN A N 1
ATOM 1568 C CA A ASN A 1 112 ? 51.366 29.211 20.480 0.600 38.963 112 ASN A CA 1
ATOM 1569 C CA B ASN A 1 112 ? 51.335 29.164 20.505 0.400 39.025 112 ASN A CA 1
ATOM 1570 C C . ASN A 1 112 ? 51.199 28.278 19.271 1.000 38.899 112 ASN A C 1
ATOM 1571 O O . ASN A 1 112 ? 52.214 28.055 18.567 1.000 40.433 112 ASN A O 1
ATOM 1591 N N . GLU A 1 113 ? 49.984 27.811 19.014 1.000 38.183 113 GLU A N 1
ATOM 1592 C CA . GLU A 1 113 ? 49.686 26.963 17.818 1.000 45.579 113 GLU A CA 1
ATOM 1593 C C . GLU A 1 113 ? 49.830 27.819 16.551 1.000 44.366 113 GLU A C 1
ATOM 1594 O O . GLU A 1 113 ? 50.503 27.369 15.591 1.000 41.891 113 GLU A O 1
ATOM 1606 N N . ASP A 1 114 ? 49.251 29.019 16.546 1.000 41.623 114 ASP A N 1
ATOM 1607 C CA . ASP A 1 114 ? 49.354 29.954 15.390 1.000 41.706 114 ASP A CA 1
ATOM 1608 C C . ASP A 1 114 ? 50.836 30.282 15.113 1.000 41.660 114 ASP A C 1
ATOM 1609 O O . ASP A 1 114 ? 51.261 30.274 13.929 1.000 41.433 114 ASP A O 1
ATOM 1618 N N . MET A 1 115 ? 51.610 30.598 16.154 1.000 37.739 115 MET A N 1
ATOM 1619 C CA . MET A 1 115 ? 53.031 30.999 15.981 1.000 38.841 115 MET A CA 1
ATOM 1620 C C . MET A 1 115 ? 53.881 29.799 15.558 1.000 38.740 115 MET A C 1
ATOM 1621 O O . MET A 1 115 ? 54.761 29.983 14.677 1.000 40.984 115 MET A O 1
ATOM 1635 N N . ASN A 1 116 ? 53.616 28.601 16.077 1.000 37.117 116 ASN A N 1
ATOM 1636 C CA . ASN A 1 116 ? 54.367 27.390 15.651 1.000 41.997 116 ASN A CA 1
ATOM 1637 C C . ASN A 1 116 ? 54.042 27.036 14.189 1.000 43.999 116 ASN A C 1
ATOM 1638 O O . ASN A 1 116 ? 54.968 26.568 13.482 1.000 43.496 116 ASN A O 1
ATOM 1649 N N . ALA A 1 117 ? 52.815 27.296 13.718 1.000 40.150 117 ALA A N 1
ATOM 1650 C CA . ALA A 1 117 ? 52.444 27.075 12.306 1.000 44.387 117 ALA A CA 1
ATOM 1651 C C . ALA A 1 117 ? 53.276 28.025 11.423 1.000 49.433 117 ALA A C 1
ATOM 1652 O O . ALA A 1 117 ? 53.741 27.579 10.365 1.000 48.457 117 ALA A O 1
ATOM 1659 N N . LEU A 1 118 ? 53.496 29.276 11.851 1.000 44.955 118 LEU A N 1
ATOM 1660 C CA . LEU A 1 118 ? 54.348 30.227 11.093 1.000 46.193 118 LEU A CA 1
ATOM 1661 C C . LEU A 1 118 ? 55.815 29.791 11.170 1.000 48.430 118 LEU A C 1
ATOM 1662 O O . LEU A 1 118 ? 56.490 29.806 10.132 1.000 42.290 118 LEU A O 1
ATOM 1678 N N . PHE A 1 119 ? 56.321 29.428 12.344 1.000 44.644 119 PHE A N 1
ATOM 1679 C CA . PHE A 1 119 ? 57.753 29.074 12.480 1.000 42.779 119 PHE A CA 1
ATOM 1680 C C . PHE A 1 119 ? 58.050 27.755 11.757 1.000 45.020 119 PHE A C 1
ATOM 1681 O O . PHE A 1 119 ? 59.216 27.586 11.348 1.000 38.960 119 PHE A O 1
ATOM 1698 N N . ALA A 1 120 ? 57.048 26.893 11.546 1.000 42.302 120 ALA A N 1
ATOM 1699 C CA . ALA A 1 120 ? 57.224 25.594 10.842 1.000 51.557 120 ALA A CA 1
ATOM 1700 C C . ALA A 1 120 ? 57.665 25.877 9.395 1.000 50.241 120 ALA A C 1
ATOM 1701 O O . ALA A 1 120 ? 58.491 25.134 8.863 1.000 50.761 120 ALA A O 1
ATOM 1708 N N . ASP A 1 121 ? 57.190 26.983 8.822 1.000 55.763 121 ASP A N 1
ATOM 1709 C CA . ASP A 1 121 ? 57.562 27.436 7.454 1.000 57.364 121 ASP A CA 1
ATOM 1710 C C . ASP A 1 121 ? 59.057 27.804 7.389 1.000 56.635 121 ASP A C 1
ATOM 1711 O O . ASP A 1 121 ? 59.561 27.849 6.280 1.000 53.761 121 ASP A O 1
ATOM 1720 N N . PHE A 1 122 ? 59.747 28.048 8.509 1.000 47.827 122 PHE A N 1
ATOM 1721 C CA . PHE A 1 122 ? 61.170 28.453 8.570 1.000 45.814 122 PHE A CA 1
ATOM 1722 C C . PHE A 1 122 ? 61.972 27.428 9.364 1.000 46.710 122 PHE A C 1
ATOM 1723 O O . PHE A 1 122 ? 63.079 27.757 9.863 1.000 46.430 122 PHE A O 1
ATOM 1740 N N . GLY A 1 123 ? 61.467 26.198 9.441 1.000 46.284 123 GLY A N 1
ATOM 1741 C CA . GLY A 1 123 ? 62.234 25.077 10.016 1.000 44.252 123 GLY A CA 1
ATOM 1742 C C . GLY A 1 123 ? 62.413 25.188 11.531 1.000 46.675 123 GLY A C 1
ATOM 1743 O O . GLY A 1 123 ? 63.409 24.609 12.049 1.000 40.944 123 GLY A O 1
ATOM 1747 N N . ALA A 1 124 ? 61.500 25.870 12.250 1.000 43.999 124 ALA A N 1
ATOM 1748 C CA . ALA A 1 124 ? 61.705 26.144 13.687 1.000 42.818 124 ALA A CA 1
ATOM 1749 C C . ALA A 1 124 ? 60.461 25.819 14.513 1.000 40.924 124 ALA A C 1
ATOM 1750 O O . ALA A 1 124 ? 59.327 25.869 13.982 1.000 39.656 124 ALA A O 1
ATOM 1757 N N . VAL A 1 125 ? 60.679 25.543 15.793 1.000 43.420 125 VAL A N 1
ATOM 1758 C CA . VAL A 1 125 ? 59.585 25.435 16.806 1.000 41.845 125 VAL A CA 1
ATOM 1759 C C . VAL A 1 125 ? 59.798 26.570 17.815 1.000 44.765 125 VAL A C 1
ATOM 1760 O O . VAL A 1 125 ? 60.973 26.904 18.076 1.000 41.010 125 VAL A O 1
ATOM 1773 N N . SER A 1 126 ? 58.701 27.128 18.338 1.000 37.005 126 SER A N 1
ATOM 1774 C CA . SER A 1 126 ? 58.723 28.339 19.195 1.000 40.215 126 SER A CA 1
ATOM 1775 C C . SER A 1 126 ? 58.103 28.046 20.575 1.000 38.038 126 SER A C 1
ATOM 1776 O O . SER A 1 126 ? 57.211 27.159 20.682 1.000 31.805 126 SER A O 1
ATOM 1784 N N . PHE A 1 127 ? 58.602 28.735 21.594 1.000 34.460 127 PHE A N 1
ATOM 1785 C CA . PHE A 1 127 ? 58.130 28.668 23.006 1.000 35.040 127 PHE A CA 1
ATOM 1786 C C . PHE A 1 127 ? 58.150 30.074 23.583 1.000 32.464 127 PHE A C 1
ATOM 1787 O O . PHE A 1 127 ? 59.139 30.778 23.416 1.000 33.308 127 PHE A O 1
ATOM 1804 N N . PRO A 1 128 ? 57.090 30.535 24.290 1.000 32.060 128 PRO A N 1
ATOM 1805 C CA . PRO A 1 128 ? 57.179 31.807 24.984 1.000 30.150 128 PRO A CA 1
ATOM 1806 C C . PRO A 1 128 ? 58.344 31.739 25.983 1.000 29.166 128 PRO A C 1
ATOM 1807 O O . PRO A 1 128 ? 58.480 30.742 26.658 1.000 33.360 128 PRO A O 1
ATOM 1818 N N . ALA A 1 129 ? 59.145 32.794 26.068 1.000 29.284 129 ALA A N 1
ATOM 1819 C CA . ALA A 1 129 ? 60.400 32.760 26.871 1.000 27.312 129 ALA A CA 1
ATOM 1820 C C . ALA A 1 129 ? 60.785 34.169 27.318 1.000 31.983 129 ALA A C 1
ATOM 1821 O O . ALA A 1 129 ? 61.991 34.455 27.427 1.000 32.749 129 ALA A O 1
ATOM 1828 N N . GLY A 1 130 ? 59.789 35.002 27.600 1.000 29.612 130 GLY A N 1
ATOM 1829 C CA . GLY A 1 130 ? 60.018 36.356 28.139 1.000 30.973 130 GLY A CA 1
ATOM 1830 C C . GLY A 1 130 ? 58.884 37.296 27.821 1.000 30.798 130 GLY A C 1
ATOM 1831 O O . GLY A 1 130 ? 58.158 37.076 26.826 1.000 31.415 130 GLY A O 1
ATOM 1835 N N . ASN A 1 131 ? 58.770 38.340 28.610 1.000 33.093 131 ASN A N 1
ATOM 1836 C CA . ASN A 1 131 ? 57.937 39.520 28.319 1.000 33.794 131 ASN A CA 1
ATOM 1837 C C . ASN A 1 131 ? 58.588 40.707 29.017 1.000 35.646 131 ASN A C 1
ATOM 1838 O O . ASN A 1 131 ? 59.107 40.497 30.117 1.000 35.133 131 ASN A O 1
ATOM 1849 N N . THR A 1 132 ? 58.560 41.897 28.412 1.000 29.784 132 THR A N 1
ATOM 1850 C CA . THR A 1 132 ? 59.083 43.137 29.043 1.000 30.343 132 THR A CA 1
ATOM 1851 C C . THR A 1 132 ? 57.984 43.782 29.896 1.000 33.528 132 THR A C 1
ATOM 1852 O O . THR A 1 132 ? 58.285 44.731 30.659 1.000 35.321 132 THR A O 1
ATOM 1863 N N . GLY A 1 133 ? 56.748 43.335 29.751 1.000 30.737 133 GLY A N 1
ATOM 1864 C CA . GLY A 1 133 ? 55.602 44.098 30.265 1.000 32.120 133 GLY A CA 1
ATOM 1865 C C . GLY A 1 133 ? 55.379 45.348 29.425 1.000 32.079 133 GLY A C 1
ATOM 1866 O O . GLY A 1 133 ? 56.083 45.553 28.398 1.000 35.310 133 GLY A O 1
ATOM 1870 N N . GLY A 1 134 ? 54.400 46.149 29.798 1.000 35.102 134 GLY A N 1
ATOM 1871 C CA . GLY A 1 134 ? 54.038 47.350 29.018 1.000 36.445 134 GLY A CA 1
ATOM 1872 C C . GLY A 1 134 ? 55.240 48.258 28.813 1.000 34.888 134 GLY A C 1
ATOM 1873 O O . GLY A 1 134 ? 55.943 48.516 29.794 1.000 32.404 134 GLY A O 1
ATOM 1877 N N . GLN A 1 135 ? 55.469 48.730 27.579 1.000 36.761 135 GLN A N 1
ATOM 1878 C CA . GLN A 1 135 ? 56.657 49.572 27.268 1.000 36.422 135 GLN A CA 1
ATOM 1879 C C . GLN A 1 135 ? 56.304 51.059 27.421 1.000 38.199 135 GLN A C 1
ATOM 1880 O O . GLN A 1 135 ? 55.091 51.405 27.387 1.000 35.365 135 GLN A O 1
ATOM 1894 N N . LEU A 1 136 ? 57.310 51.938 27.562 1.000 40.480 136 LEU A N 1
ATOM 1895 C CA . LEU A 1 136 ? 57.034 53.402 27.532 1.000 39.552 136 LEU A CA 1
ATOM 1896 C C . LEU A 1 136 ? 57.246 53.949 26.115 1.000 43.302 136 LEU A C 1
ATOM 1897 O O . LEU A 1 136 ? 57.552 53.159 25.183 1.000 41.946 136 LEU A O 1
ATOM 1913 N N . GLY A 1 137 ? 57.059 55.263 25.970 1.000 38.975 137 GLY A N 1
ATOM 1914 C CA . GLY A 1 137 ? 56.831 55.925 24.680 1.000 41.370 137 GLY A CA 1
ATOM 1915 C C . GLY A 1 137 ? 58.096 56.451 24.040 1.000 42.409 137 GLY A C 1
ATOM 1916 O O . GLY A 1 137 ? 57.965 57.212 23.069 1.000 46.880 137 GLY A O 1
ATOM 1920 N N . GLY A 1 138 ? 59.270 56.103 24.545 1.000 39.690 138 GLY A N 1
ATOM 1921 C CA . GLY A 1 138 ? 60.524 56.469 23.870 1.000 40.238 138 GLY A CA 1
ATOM 1922 C C . GLY A 1 138 ? 61.018 57.884 24.179 1.000 39.656 138 GLY A C 1
ATOM 1923 O O . GLY A 1 138 ? 60.346 58.682 24.883 1.000 34.731 138 GLY A O 1
ATOM 1927 N N . TRP A 1 139 ? 62.252 58.108 23.748 1.000 35.047 139 TRP A N 1
ATOM 1928 C CA . TRP A 1 139 ? 63.121 59.239 24.135 1.000 44.402 139 TRP A CA 1
ATOM 1929 C C . TRP A 1 139 ? 63.279 60.137 22.908 1.000 41.169 139 TRP A C 1
ATOM 1930 O O . TRP A 1 139 ? 63.516 59.583 21.822 1.000 41.303 139 TRP A O 1
ATOM 1951 N N . PHE A 1 140 ? 63.147 61.455 23.100 1.000 44.094 140 PHE A N 1
ATOM 1952 C CA . PHE A 1 140 ? 63.262 62.491 22.027 1.000 41.956 140 PHE A CA 1
ATOM 1953 C C . PHE A 1 140 ? 64.326 63.531 22.424 1.000 45.633 140 PHE A C 1
ATOM 1954 O O . PHE A 1 140 ? 64.294 64.059 23.570 1.000 41.602 140 PHE A O 1
ATOM 1971 N N . LYS A 1 141 ? 65.292 63.808 21.534 1.000 47.695 141 LYS A N 1
ATOM 1972 C CA . LYS A 1 141 ? 66.311 64.878 21.772 1.000 47.609 141 LYS A CA 1
ATOM 1973 C C . LYS A 1 141 ? 65.591 66.214 21.969 1.000 47.720 141 LYS A C 1
ATOM 1974 O O . LYS A 1 141 ? 65.999 66.958 22.860 1.000 49.105 141 LYS A O 1
ATOM 1993 N N . LYS A 1 142 ? 64.517 66.469 21.216 1.000 49.703 142 LYS A N 1
ATOM 1994 C CA . LYS A 1 142 ? 63.716 67.708 21.321 1.000 54.987 142 LYS A CA 1
ATOM 1995 C C . LYS A 1 142 ? 62.312 67.348 21.775 1.000 52.667 142 LYS A C 1
ATOM 1996 O O . LYS A 1 142 ? 61.766 66.356 21.303 1.000 53.293 142 LYS A O 1
ATOM 2015 N N . PRO A 1 143 ? 61.674 68.191 22.622 1.000 50.763 143 PRO A N 1
ATOM 2016 C CA . PRO A 1 143 ? 60.339 67.905 23.136 1.000 49.132 143 PRO A CA 1
ATOM 2017 C C . PRO A 1 143 ? 59.284 67.922 22.035 1.000 54.597 143 PRO A C 1
ATOM 2018 O O . PRO A 1 143 ? 59.420 68.688 21.138 1.000 56.947 143 PRO A O 1
ATOM 2029 N N . ILE A 1 144 ? 58.273 67.072 22.169 1.000 51.713 144 ILE A N 1
ATOM 2030 C CA . ILE A 1 144 ? 57.122 66.968 21.239 1.000 52.401 144 ILE A CA 1
ATOM 2031 C C . ILE A 1 144 ? 56.145 68.090 21.583 1.000 53.226 144 ILE A C 1
ATOM 2032 O O . ILE A 1 144 ? 55.852 68.217 22.746 1.000 51.338 144 ILE A O 1
ATOM 2048 N N . GLN A 1 145 ? 55.677 68.840 20.583 1.000 52.998 145 GLN A N 1
ATOM 2049 C CA . GLN A 1 145 ? 54.721 69.975 20.713 1.000 61.105 145 GLN A CA 1
ATOM 2050 C C . GLN A 1 145 ? 53.316 69.495 20.360 1.000 58.587 145 GLN A C 1
ATOM 2051 O O . GLN A 1 145 ? 52.349 69.919 21.012 1.000 55.666 145 GLN A O 1
ATOM 2065 N N . ASN A 1 146 ? 53.206 68.660 19.330 1.000 58.819 146 ASN A N 1
ATOM 2066 C CA . ASN A 1 146 ? 51.912 68.114 18.839 1.000 53.558 146 ASN A CA 1
ATOM 2067 C C . ASN A 1 146 ? 52.230 67.066 17.774 1.000 47.289 146 ASN A C 1
ATOM 2068 O O . ASN A 1 146 ? 53.435 66.794 17.560 1.000 48.031 146 ASN A O 1
ATOM 2079 N N . LEU A 1 147 ? 51.206 66.492 17.157 1.000 50.097 147 LEU A N 1
ATOM 2080 C CA . LEU A 1 147 ? 51.345 65.417 16.139 1.000 50.731 147 LEU A CA 1
ATOM 2081 C C . LEU A 1 147 ? 52.365 65.819 15.061 1.000 48.774 147 LEU A C 1
ATOM 2082 O O . LEU A 1 147 ? 53.207 64.960 14.691 1.000 46.452 147 LEU A O 1
ATOM 2098 N N . ALA A 1 148 ? 52.364 67.082 14.621 1.000 49.585 148 ALA A N 1
ATOM 2099 C CA . ALA A 1 148 ? 53.218 67.571 13.510 1.000 45.992 148 ALA A CA 1
ATOM 2100 C C . ALA A 1 148 ? 54.691 67.546 13.908 1.000 52.396 148 ALA A C 1
ATOM 2101 O O . ALA A 1 148 ? 55.528 67.452 12.998 1.000 53.308 148 ALA A O 1
ATOM 2108 N N . SER A 1 149 ? 55.014 67.577 15.210 1.000 49.733 149 SER A N 1
ATOM 2109 C CA . SER A 1 149 ? 56.411 67.428 15.695 1.000 46.528 149 SER A CA 1
ATOM 2110 C C . SER A 1 149 ? 57.023 66.105 15.216 1.000 46.870 149 SER A C 1
ATOM 2111 O O . SER A 1 149 ? 58.255 66.033 15.210 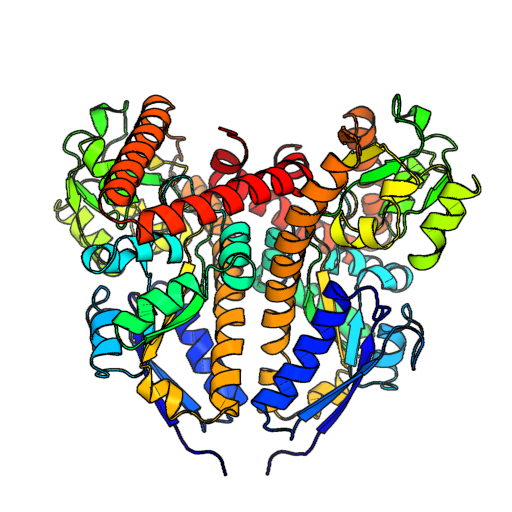1.000 49.056 149 SER A O 1
ATOM 2119 N N . LEU A 1 150 ? 56.212 65.078 14.916 1.000 45.336 150 LEU A N 1
ATOM 2120 C CA . LEU A 1 150 ? 56.723 63.734 14.506 1.000 45.415 150 LEU A CA 1
ATOM 2121 C C . LEU A 1 150 ? 57.180 63.749 13.040 1.000 43.142 150 LEU A C 1
ATOM 2122 O O . LEU A 1 150 ? 57.962 62.814 12.644 1.000 43.035 150 LEU A O 1
ATOM 2138 N N . GLN A 1 151 ? 56.743 64.732 12.252 1.000 49.152 151 GLN A N 1
ATOM 2139 C CA . GLN A 1 151 ? 57.048 64.768 10.792 1.000 45.028 151 GLN A CA 1
ATOM 2140 C C . GLN A 1 151 ? 58.546 64.924 10.581 1.000 43.580 151 GLN A C 1
ATOM 2141 O O . GLN A 1 151 ? 59.096 65.911 11.026 1.000 53.308 151 GLN A O 1
ATOM 2155 N N . GLY A 1 152 ? 59.196 63.954 9.957 1.000 42.554 152 GLY A N 1
ATOM 2156 C CA . GLY A 1 152 ? 60.624 64.052 9.616 1.000 44.495 152 GLY A CA 1
ATOM 2157 C C . GLY A 1 152 ? 61.553 63.546 10.706 1.000 47.850 152 GLY A C 1
ATOM 2158 O O . GLY A 1 152 ? 62.767 63.455 10.414 1.000 49.007 152 GLY A O 1
ATOM 2162 N N . LEU A 1 153 ? 61.051 63.200 11.902 1.000 53.980 153 LEU A N 1
ATOM 2163 C CA . LEU A 1 153 ? 61.896 62.600 12.985 1.000 45.794 153 LEU A CA 1
ATOM 2164 C C . LEU A 1 153 ? 62.500 61.278 12.499 1.000 38.851 153 LEU A C 1
ATOM 2165 O O . LEU A 1 153 ? 61.772 60.457 11.992 1.000 41.817 153 LEU A O 1
ATOM 2181 N N . LYS A 1 154 ? 63.795 61.055 12.711 1.000 37.726 154 LYS A N 1
ATOM 2182 C CA . LYS A 1 154 ? 64.422 59.726 12.520 1.000 40.051 154 LYS A CA 1
ATOM 2183 C C . LYS A 1 154 ? 64.348 58.993 13.863 1.000 45.001 154 LYS A C 1
ATOM 2184 O O . LYS A 1 154 ? 64.959 59.502 14.852 1.000 42.376 154 LYS A O 1
ATOM 2203 N N . MET A 1 155 ? 63.620 57.866 13.906 1.000 38.923 155 MET A N 1
ATOM 2204 C CA . MET A 1 155 ? 63.329 57.156 15.181 1.000 39.063 155 MET A CA 1
ATOM 2205 C C . MET A 1 155 ? 63.657 55.681 15.037 1.000 41.216 155 MET A C 1
ATOM 2206 O O . MET A 1 155 ? 63.144 55.050 14.087 1.000 41.433 155 MET A O 1
ATOM 2220 N N . ARG A 1 156 ? 64.362 55.143 16.028 1.000 40.604 156 ARG A N 1
ATOM 2221 C CA . ARG A 1 156 ? 64.505 53.684 16.226 1.000 41.003 156 ARG A CA 1
ATOM 2222 C C . ARG A 1 156 ? 63.207 53.160 16.863 1.000 45.095 156 ARG A C 1
ATOM 2223 O O . ARG A 1 156 ? 62.903 53.568 18.004 1.000 40.475 156 ARG A O 1
ATOM 2244 N N . ILE A 1 157 ? 62.498 52.271 16.166 1.000 39.599 157 ILE A N 1
ATOM 2245 C CA . ILE A 1 157 ? 61.289 51.558 16.654 1.000 40.672 157 ILE A CA 1
ATOM 2246 C C . ILE A 1 157 ? 60.984 50.435 15.672 1.000 41.599 157 ILE A C 1
ATOM 2247 O O . ILE A 1 157 ? 60.778 50.696 14.501 1.000 42.346 157 ILE A O 1
ATOM 2263 N N . PRO A 1 158 ? 60.881 49.168 16.112 1.000 42.392 158 PRO A N 1
ATOM 2264 C CA . PRO A 1 158 ? 60.595 48.052 15.211 1.000 37.129 158 PRO A CA 1
ATOM 2265 C C . PRO A 1 158 ? 59.119 47.669 15.085 1.000 41.621 158 PRO A C 1
ATOM 2266 O O . PRO A 1 158 ? 58.277 48.260 15.734 1.000 37.773 158 PRO A O 1
ATOM 2277 N N . GLY A 1 159 ? 58.854 46.641 14.274 1.000 41.133 159 GLY A N 1
ATOM 2278 C CA . GLY A 1 159 ? 57.548 45.974 14.184 1.000 40.864 159 GLY A CA 1
ATOM 2279 C C . GLY A 1 159 ? 56.490 46.859 13.567 1.000 42.819 159 GLY A C 1
ATOM 2280 O O . GLY A 1 159 ? 56.829 47.875 12.943 1.000 45.032 159 GLY A O 1
ATOM 2284 N N . LEU A 1 160 ? 55.227 46.482 13.751 1.000 41.018 160 LEU A N 1
ATOM 2285 C CA . LEU A 1 160 ? 54.076 47.212 13.172 1.000 42.336 160 LEU A CA 1
ATOM 2286 C C . LEU A 1 160 ? 53.928 48.579 13.842 1.000 42.103 160 LEU A C 1
ATOM 2287 O O . LEU A 1 160 ? 53.357 49.502 13.205 1.000 42.407 160 LEU A O 1
ATOM 2303 N N . GLY A 1 161 ? 54.478 48.748 15.046 1.000 40.744 161 GLY A N 1
ATOM 2304 C CA . GLY A 1 161 ? 54.615 50.067 15.685 1.000 41.585 161 GLY A CA 1
ATOM 2305 C C . GLY A 1 161 ? 55.407 51.030 14.818 1.000 38.727 161 GLY A C 1
ATOM 2306 O O . GLY A 1 161 ? 55.005 52.210 14.731 1.000 37.280 161 GLY A O 1
ATOM 2310 N N . GLY A 1 162 ? 56.531 50.574 14.270 1.000 40.227 162 GLY A N 1
ATOM 2311 C CA . GLY A 1 162 ? 57.350 51.343 13.314 1.000 40.252 162 GLY A CA 1
ATOM 2312 C C . GLY A 1 162 ? 56.545 51.788 12.098 1.000 42.789 162 GLY A C 1
ATOM 2313 O O . GLY A 1 162 ? 56.555 53.000 11.735 1.000 39.812 162 GLY A O 1
ATOM 2317 N N . LYS A 1 163 ? 55.788 50.858 11.526 1.000 42.518 163 LYS A N 1
ATOM 2318 C CA . LYS A 1 163 ? 54.930 51.148 10.351 1.000 46.197 163 LYS A CA 1
ATOM 2319 C C . LYS A 1 163 ? 53.879 52.183 10.753 1.000 46.723 163 LYS A C 1
ATOM 2320 O O . LYS A 1 163 ? 53.606 53.073 9.945 1.000 39.564 163 LYS A O 1
ATOM 2339 N N . VAL A 1 164 ? 53.339 52.116 11.974 1.000 41.306 164 VAL A N 1
ATOM 2340 C CA . VAL A 1 164 ? 52.308 53.106 12.396 1.000 38.241 164 VAL A CA 1
ATOM 2341 C C . VAL A 1 164 ? 53.009 54.461 12.446 1.000 37.093 164 VAL A C 1
ATOM 2342 O O . VAL A 1 164 ? 52.473 55.412 11.853 1.000 36.988 164 VAL A O 1
ATOM 2355 N N . MET A 1 165 ? 54.188 54.528 13.071 1.000 34.537 165 MET A N 1
ATOM 2356 C CA . MET A 1 165 ? 54.897 55.816 13.269 1.000 37.285 165 MET A CA 1
ATOM 2357 C C . MET A 1 165 ? 55.281 56.374 11.881 1.000 37.167 165 MET A C 1
ATOM 2358 O O . MET A 1 165 ? 55.177 57.596 11.726 1.000 36.236 165 MET A O 1
ATOM 2372 N N . ALA A 1 166 ? 55.663 55.527 10.918 1.000 36.118 166 ALA A N 1
ATOM 2373 C CA . ALA A 1 166 ? 55.948 55.931 9.511 1.000 39.878 166 ALA A CA 1
ATOM 2374 C C . ALA A 1 166 ? 54.702 56.602 8.896 1.000 38.699 166 ALA A C 1
ATOM 2375 O O . ALA A 1 166 ? 54.845 57.663 8.245 1.000 41.383 166 ALA A O 1
ATOM 2382 N N . LYS A 1 167 ? 53.504 56.091 9.160 1.000 38.626 167 LYS A N 1
ATOM 2383 C CA . LYS A 1 167 ? 52.250 56.679 8.606 1.000 41.805 167 LYS A CA 1
ATOM 2384 C C . LYS A 1 167 ? 51.980 58.028 9.259 1.000 43.714 167 LYS A C 1
ATOM 2385 O O . LYS A 1 167 ? 51.248 58.821 8.679 1.000 39.963 167 LYS A O 1
ATOM 2404 N N . LEU A 1 168 ? 52.608 58.309 10.389 1.000 39.258 168 LEU A N 1
ATOM 2405 C CA . LEU A 1 168 ? 52.481 59.612 11.091 1.000 43.022 168 LEU A CA 1
ATOM 2406 C C . LEU A 1 168 ? 53.597 60.551 10.629 1.000 40.162 168 LEU A C 1
ATOM 2407 O O . LEU A 1 168 ? 53.686 61.638 11.187 1.000 37.417 168 LEU A O 1
ATOM 2423 N N . GLY A 1 169 ? 54.477 60.089 9.732 1.000 40.032 169 GLY A N 1
ATOM 2424 C CA . GLY A 1 169 ? 55.550 60.904 9.144 1.000 40.035 169 GLY A CA 1
ATOM 2425 C C . GLY A 1 169 ? 56.932 60.700 9.757 1.000 41.234 169 GLY A C 1
ATOM 2426 O O . GLY A 1 169 ? 57.891 61.402 9.342 1.000 36.355 169 GLY A O 1
ATOM 2430 N N . VAL A 1 170 ? 57.082 59.726 10.641 1.000 38.519 170 VAL A N 1
ATOM 2431 C CA . VAL A 1 170 ? 58.402 59.385 11.231 1.000 36.757 170 VAL A CA 1
ATOM 2432 C C . VAL A 1 170 ? 59.229 58.607 10.197 1.000 39.160 170 VAL A C 1
ATOM 2433 O O . VAL A 1 170 ? 58.678 57.785 9.492 1.000 35.843 170 VAL A O 1
ATOM 2446 N N . ASN A 1 171 ? 60.523 58.903 10.112 1.000 35.934 171 ASN A N 1
ATOM 2447 C CA . ASN A 1 171 ? 61.527 58.140 9.307 1.000 38.677 171 ASN A CA 1
ATOM 2448 C C . ASN A 1 171 ? 62.068 57.021 10.192 1.000 36.045 171 ASN A C 1
ATOM 2449 O O . ASN A 1 171 ? 62.973 57.280 11.011 1.000 39.021 171 ASN A O 1
ATOM 2460 N N . VAL A 1 172 ? 61.506 55.819 10.059 1.000 36.904 172 VAL A N 1
ATOM 2461 C CA . VAL A 1 172 ? 61.781 54.673 10.969 1.000 44.008 172 VAL A CA 1
ATOM 2462 C C . VAL A 1 172 ? 63.115 54.026 10.596 1.000 54.143 172 VAL A C 1
ATOM 2463 O O . VAL A 1 172 ? 63.274 53.652 9.440 1.000 46.883 172 VAL A O 1
ATOM 2476 N N . GLN A 1 173 ? 63.992 53.879 11.588 1.000 52.643 173 GLN A N 1
ATOM 2477 C CA . GLN A 1 173 ? 65.371 53.340 11.511 1.000 60.785 173 GLN A CA 1
ATOM 2478 C C . GLN A 1 173 ? 65.395 51.984 12.228 1.000 74.310 173 GLN A C 1
ATOM 2479 O O . GLN A 1 173 ? 64.722 51.829 13.329 1.000 56.378 173 GLN A O 1
ATOM 2493 N N . VAL A 1 174 ? 66.153 51.060 11.642 1.000 76.201 174 VAL A N 1
ATOM 2494 C CA . VAL A 1 174 ? 66.332 49.651 12.099 1.000 85.907 174 VAL A CA 1
ATOM 2495 C C . VAL A 1 174 ? 67.629 49.604 12.915 1.000 81.921 174 VAL A C 1
ATOM 2496 O O . VAL A 1 174 ? 68.684 49.992 12.335 1.000 77.077 174 VAL A O 1
ATOM 2509 N N . LEU A 1 175 ? 67.566 49.228 14.200 1.000 81.552 175 LEU A N 1
ATOM 2510 C CA . LEU A 1 175 ? 68.777 48.985 15.052 1.000 83.249 175 LEU A CA 1
ATOM 2511 C C . LEU A 1 175 ? 68.446 47.958 16.134 1.000 89.717 175 LEU A C 1
ATOM 2512 O O . LEU A 1 175 ? 67.398 48.054 16.770 1.000 75.046 175 LEU A O 1
ATOM 2528 N N . PRO A 1 176 ? 69.344 46.980 16.421 1.000 90.687 176 PRO A N 1
ATOM 2529 C CA . PRO A 1 176 ? 69.262 46.194 17.653 1.000 87.024 176 PRO A CA 1
ATOM 2530 C C . PRO A 1 176 ? 69.548 47.070 18.885 1.000 75.756 176 PRO A C 1
ATOM 2531 O O . PRO A 1 176 ? 70.161 48.130 18.751 1.000 60.780 176 PRO A O 1
ATOM 2542 N N . GLY A 1 177 ? 69.078 46.608 20.049 1.000 74.163 177 GLY A N 1
ATOM 2543 C CA . GLY A 1 177 ? 69.095 47.384 21.305 1.000 73.398 177 GLY A CA 1
ATOM 2544 C C . GLY A 1 177 ? 70.450 48.029 21.546 1.000 62.411 177 GLY A C 1
ATOM 2545 O O . GLY A 1 177 ? 70.475 49.239 21.779 1.000 55.279 177 GLY A O 1
ATOM 2549 N N . GLY A 1 178 ? 71.524 47.236 21.433 1.000 70.587 178 GLY A N 1
ATOM 2550 C CA . GLY A 1 178 ? 72.921 47.600 21.750 1.000 71.693 178 GLY A CA 1
ATOM 2551 C C . GLY A 1 178 ? 73.429 48.827 21.015 1.000 71.109 178 GLY A C 1
ATOM 2552 O O . GLY A 1 178 ? 74.338 49.466 21.565 1.000 65.720 178 GLY A O 1
ATOM 2556 N N . GLU A 1 179 ? 72.854 49.176 19.853 1.000 75.666 179 GLU A N 1
ATOM 2557 C CA . GLU A 1 179 ? 73.432 50.173 18.899 1.000 75.300 179 GLU A CA 1
ATOM 2558 C C . GLU A 1 179 ? 72.857 51.586 19.118 1.000 73.911 179 GLU A C 1
ATOM 2559 O O . GLU A 1 179 ? 73.490 52.560 18.622 1.000 62.437 179 GLU A O 1
ATOM 2571 N N . ILE A 1 180 ? 71.738 51.708 19.852 1.000 63.011 180 ILE A N 1
ATOM 2572 C CA . ILE A 1 180 ? 70.877 52.934 19.894 1.000 53.904 180 ILE A CA 1
ATOM 2573 C C . ILE A 1 180 ? 71.664 54.140 20.407 1.000 46.466 180 ILE A C 1
ATOM 2574 O O . ILE A 1 180 ? 71.473 55.246 19.875 1.000 52.662 180 ILE A O 1
ATOM 2590 N N . TYR A 1 181 ? 72.414 53.979 21.501 1.000 52.850 181 TYR A N 1
ATOM 2591 C CA . TYR A 1 181 ? 73.060 55.125 22.194 1.000 56.558 181 TYR A CA 1
ATOM 2592 C C . TYR A 1 181 ? 74.045 55.825 21.245 1.000 60.378 181 TYR A C 1
ATOM 2593 O O . TYR A 1 181 ? 73.999 57.081 21.160 1.000 55.210 181 TYR A O 1
ATOM 2611 N N . LEU A 1 182 ? 74.919 55.060 20.576 1.000 67.360 182 LEU A N 1
ATOM 2612 C CA . LEU A 1 182 ? 75.948 55.624 19.654 1.000 74.018 182 LEU A CA 1
ATOM 2613 C C . LEU A 1 182 ? 75.235 56.374 18.522 1.000 73.357 182 LEU A C 1
ATOM 2614 O O . LEU A 1 182 ? 75.548 57.578 18.341 1.000 73.938 182 LEU A O 1
ATOM 2630 N N . ALA A 1 183 ? 74.255 55.727 17.870 1.000 70.689 183 ALA A N 1
ATOM 2631 C CA . ALA A 1 183 ? 73.386 56.329 16.816 1.000 66.815 183 ALA A CA 1
ATOM 2632 C C . ALA A 1 183 ? 72.744 57.651 17.305 1.000 64.064 183 ALA A C 1
ATOM 2633 O O . ALA A 1 183 ? 72.610 58.586 16.521 1.000 61.788 183 ALA A O 1
ATOM 2640 N N . LEU A 1 184 ? 72.326 57.741 18.566 1.000 64.032 184 LEU A N 1
ATOM 2641 C CA . LEU A 1 184 ? 71.700 58.972 19.128 1.000 68.881 184 LEU A CA 1
ATOM 2642 C C . LEU A 1 184 ? 72.800 60.040 19.260 1.000 74.741 184 LEU A C 1
ATOM 2643 O O . LEU A 1 184 ? 72.574 61.187 18.851 1.000 77.112 184 LEU A O 1
ATOM 2659 N N . GLU A 1 185 ? 73.959 59.681 19.814 1.000 74.293 185 GLU A N 1
ATOM 2660 C CA . GLU A 1 185 ? 75.096 60.620 20.020 1.000 83.294 185 GLU A CA 1
ATOM 2661 C C . GLU A 1 185 ? 75.606 61.121 18.664 1.000 88.403 185 GLU A C 1
ATOM 2662 O O . GLU A 1 185 ? 75.612 62.360 18.464 1.000 87.750 185 GLU A O 1
ATOM 2674 N N . ARG A 1 186 ? 75.966 60.200 17.759 1.000 89.317 186 ARG A N 1
ATOM 2675 C CA . ARG A 1 186 ? 76.551 60.520 16.419 1.000 90.165 186 ARG A CA 1
ATOM 2676 C C . ARG A 1 186 ? 75.594 61.394 15.587 1.000 89.547 186 ARG A C 1
ATOM 2677 O O . ARG A 1 186 ? 76.069 61.930 14.586 1.000 105.881 186 ARG A O 1
ATOM 2698 N N . GLY A 1 187 ? 74.316 61.533 15.973 1.000 85.339 187 GLY A N 1
ATOM 2699 C CA . GLY A 1 187 ? 73.304 62.349 15.273 1.000 73.909 187 GLY A CA 1
ATOM 2700 C C . GLY A 1 187 ? 72.575 61.569 14.193 1.000 61.379 187 GLY A C 1
ATOM 2701 O O . GLY A 1 187 ? 71.730 62.187 13.552 1.000 73.598 187 GLY A O 1
ATOM 2705 N N . THR A 1 188 ? 72.880 60.273 13.993 1.000 58.275 188 THR A N 1
ATOM 2706 C CA . THR A 1 188 ? 72.200 59.353 13.033 1.000 62.064 188 THR A CA 1
ATOM 2707 C C . THR A 1 188 ? 70.673 59.397 13.240 1.000 66.326 188 THR A C 1
ATOM 2708 O O . THR A 1 188 ? 69.963 59.332 12.225 1.000 64.553 188 THR A O 1
ATOM 2719 N N . ILE A 1 189 ? 70.181 59.457 14.493 1.000 59.299 189 ILE A N 1
ATOM 2720 C CA . ILE A 1 189 ? 68.720 59.472 14.819 1.000 51.711 189 ILE A CA 1
ATOM 2721 C C . ILE A 1 189 ? 68.423 60.595 15.814 1.000 50.648 189 ILE A C 1
ATOM 2722 O O . ILE A 1 189 ? 69.349 61.043 16.488 1.000 65.881 189 ILE A O 1
ATOM 2738 N N . ASP A 1 190 ? 67.160 61.017 15.894 1.000 47.296 190 ASP A N 1
ATOM 2739 C CA . ASP A 1 190 ? 66.650 62.124 16.744 1.000 48.423 190 ASP A CA 1
ATOM 2740 C C . ASP A 1 190 ? 65.838 61.588 17.956 1.000 50.920 190 ASP A C 1
ATOM 2741 O O . ASP A 1 190 ? 65.310 62.441 18.752 1.000 43.967 190 ASP A O 1
ATOM 2750 N N . ALA A 1 191 ? 65.496 60.293 17.964 1.000 42.013 191 ALA A N 1
ATOM 2751 C CA . ALA A 1 191 ? 64.573 59.663 18.948 1.000 40.824 191 ALA A CA 1
ATOM 2752 C C . ALA A 1 191 ? 64.725 58.149 18.902 1.000 42.718 191 ALA A C 1
ATOM 2753 O O . ALA A 1 191 ? 65.191 57.611 17.876 1.000 40.612 191 ALA A O 1
ATOM 2760 N N . ALA A 1 192 ? 64.341 57.482 20.001 1.000 42.677 192 ALA A N 1
ATOM 2761 C CA . ALA A 1 192 ? 64.448 56.011 20.129 1.000 40.561 192 ALA A CA 1
ATOM 2762 C C . ALA A 1 192 ? 63.518 55.551 21.254 1.000 41.293 192 ALA A C 1
ATOM 2763 O O . ALA A 1 192 ? 63.440 56.257 22.302 1.000 35.850 192 ALA A O 1
ATOM 2770 N N . GLU A 1 193 ? 62.916 54.374 21.057 1.000 36.524 193 GLU A N 1
ATOM 2771 C CA . GLU A 1 193 ? 62.266 53.596 22.138 1.000 40.376 193 GLU A CA 1
ATOM 2772 C C . GLU A 1 193 ? 63.019 52.273 22.237 1.000 42.518 193 GLU A C 1
ATOM 2773 O O . GLU A 1 193 ? 63.593 51.824 21.218 1.000 37.930 193 GLU A O 1
ATOM 2785 N N . PHE A 1 194 ? 63.074 51.686 23.426 1.000 41.084 194 PHE A N 1
ATOM 2786 C CA . PHE A 1 194 ? 63.596 50.314 23.615 1.000 39.631 194 PHE A CA 1
ATOM 2787 C C . PHE A 1 194 ? 62.560 49.508 24.411 1.000 41.571 194 PHE A C 1
ATOM 2788 O O . PHE A 1 194 ? 61.764 48.764 23.769 1.000 35.647 194 PHE A O 1
ATOM 2805 N N . THR A 1 195 ? 62.548 49.625 25.739 1.000 37.088 195 THR A N 1
ATOM 2806 C CA . THR A 1 195 ? 61.578 48.874 26.587 1.000 38.625 195 THR A CA 1
ATOM 2807 C C . THR A 1 195 ? 60.950 49.782 27.664 1.000 37.512 195 THR A C 1
ATOM 2808 O O . THR A 1 195 ? 59.727 49.975 27.659 1.000 40.461 195 THR A O 1
ATOM 2819 N N . GLY A 1 196 ? 61.763 50.327 28.542 1.000 36.654 196 GLY A N 1
ATOM 2820 C CA . GLY A 1 196 ? 61.282 51.088 29.694 1.000 37.891 196 GLY A CA 1
ATOM 2821 C C . GLY A 1 196 ? 62.455 51.607 30.520 1.000 38.005 196 GLY A C 1
ATOM 2822 O O . GLY A 1 196 ? 63.613 51.513 30.117 1.000 33.989 196 GLY A O 1
ATOM 2826 N N . PRO A 1 197 ? 62.152 52.151 31.700 1.000 34.050 197 PRO A N 1
ATOM 2827 C CA . PRO A 1 197 ? 63.120 52.883 32.492 1.000 33.359 197 PRO A CA 1
ATOM 2828 C C . PRO A 1 197 ? 64.413 52.123 32.744 1.000 30.238 197 PRO A C 1
ATOM 2829 O O . PRO A 1 197 ? 65.471 52.743 32.698 1.000 37.173 197 PRO A O 1
ATOM 2840 N N . TYR A 1 198 ? 64.325 50.845 33.088 1.000 32.157 198 TYR A N 1
ATOM 2841 C CA . TYR A 1 198 ? 65.507 50.098 33.556 1.000 32.247 198 TYR A CA 1
ATOM 2842 C C . TYR A 1 198 ? 66.473 49.946 32.373 1.000 35.084 198 TYR A C 1
ATOM 2843 O O . TYR A 1 198 ? 67.651 50.357 32.498 1.000 32.348 198 TYR A O 1
ATOM 2861 N N . ASP A 1 199 ? 66.025 49.338 31.285 1.000 31.019 199 ASP A N 1
ATOM 2862 C CA . ASP A 1 199 ? 66.897 49.090 30.089 1.000 37.207 199 ASP A CA 1
ATOM 2863 C C . ASP A 1 199 ? 67.300 50.432 29.450 1.000 42.050 199 ASP A C 1
ATOM 2864 O O . ASP A 1 199 ? 68.499 50.606 29.081 1.000 39.336 199 ASP A O 1
ATOM 2873 N N . ASP A 1 200 ? 66.354 51.371 29.341 1.000 39.389 200 ASP A N 1
ATOM 2874 C CA . ASP A 1 200 ? 66.580 52.652 28.633 1.000 38.620 200 ASP A CA 1
ATOM 2875 C C . ASP A 1 200 ? 67.709 53.372 29.369 1.000 42.659 200 ASP A C 1
ATOM 2876 O O . ASP A 1 200 ? 68.652 53.832 28.683 1.000 40.371 200 ASP A O 1
ATOM 2885 N N . GLU A 1 201 ? 67.629 53.468 30.700 1.000 38.309 201 GLU A N 1
ATOM 2886 C CA . GLU A 1 201 ? 68.672 54.146 31.518 1.000 43.259 201 GLU A CA 1
ATOM 2887 C C . GLU A 1 201 ? 70.012 53.394 31.372 1.000 38.417 201 GLU A C 1
ATOM 2888 O O . GLU A 1 201 ? 71.043 54.050 31.192 1.000 44.486 201 GLU A O 1
ATOM 2900 N N . LYS A 1 202 ? 70.007 52.067 31.432 1.000 39.520 202 LYS A N 1
ATOM 2901 C CA . LYS A 1 202 ? 71.244 51.232 31.361 1.000 44.285 202 LYS A CA 1
ATOM 2902 C C . LYS A 1 202 ? 71.943 51.435 30.007 1.000 45.900 202 LYS A C 1
ATOM 2903 O O . LYS A 1 202 ? 73.188 51.483 29.981 1.000 36.347 202 LYS A O 1
ATOM 2922 N N . LEU A 1 203 ? 71.188 51.581 28.911 1.000 46.101 203 LEU A N 1
ATOM 2923 C CA . LEU A 1 203 ? 71.768 51.747 27.548 1.000 44.284 203 LEU A CA 1
ATOM 2924 C C . LEU A 1 203 ? 72.274 53.184 27.361 1.000 52.693 203 LEU A C 1
ATOM 2925 O O . LEU A 1 203 ? 72.980 53.403 26.362 1.000 51.283 203 LEU A O 1
ATOM 2941 N N . GLY A 1 204 ? 71.940 54.107 28.273 1.000 44.307 204 GLY A N 1
ATOM 2942 C CA . GLY A 1 204 ? 72.388 55.504 28.222 1.000 46.329 204 GLY A CA 1
ATOM 2943 C C . GLY A 1 204 ? 71.405 56.386 27.486 1.000 47.370 204 GLY A C 1
ATOM 2944 O O . GLY A 1 204 ? 71.744 57.545 27.262 1.000 51.423 204 GLY A O 1
ATOM 2948 N N . LEU A 1 205 ? 70.182 55.925 27.215 1.000 45.790 205 LEU A N 1
ATOM 2949 C CA . LEU A 1 205 ? 69.149 56.748 26.530 1.000 44.678 205 LEU A CA 1
ATOM 2950 C C . LEU A 1 205 ? 68.800 58.007 27.337 1.000 47.262 205 LEU A C 1
ATOM 2951 O O . LEU A 1 205 ? 68.568 59.024 26.693 1.000 53.923 205 LEU A O 1
ATOM 2967 N N . ALA A 1 206 ? 68.801 57.984 28.670 1.000 47.338 206 ALA A N 1
ATOM 2968 C CA . ALA A 1 206 ? 68.443 59.181 29.479 1.000 50.848 206 ALA A CA 1
ATOM 2969 C C . ALA A 1 206 ? 69.596 60.191 29.408 1.000 59.250 206 ALA A C 1
ATOM 2970 O O . ALA A 1 206 ? 69.352 61.375 29.680 1.000 66.091 206 ALA A O 1
ATOM 2977 N N . LYS A 1 207 ? 70.811 59.745 29.062 1.000 55.121 207 LYS A N 1
ATOM 2978 C CA . LYS A 1 207 ? 71.993 60.637 28.909 1.000 59.374 207 LYS A CA 1
ATOM 2979 C C . LYS A 1 207 ? 71.914 61.350 27.552 1.000 59.762 207 LYS A C 1
ATOM 2980 O O . LYS A 1 207 ? 72.199 62.545 27.504 1.000 62.231 207 LYS A O 1
ATOM 2999 N N . ALA A 1 208 ? 71.510 60.634 26.501 1.000 61.196 208 ALA A N 1
ATOM 3000 C CA . ALA A 1 208 ? 71.470 61.098 25.088 1.000 59.857 208 ALA A CA 1
ATOM 3001 C C . ALA A 1 208 ? 70.244 61.982 24.814 1.000 57.414 208 ALA A C 1
ATOM 3002 O O . ALA A 1 208 ? 70.291 62.755 23.832 1.000 60.671 208 ALA A O 1
ATOM 3009 N N . ALA A 1 209 ? 69.171 61.855 25.609 1.000 55.115 209 ALA A N 1
ATOM 3010 C CA . ALA A 1 209 ? 67.872 62.540 25.391 1.000 56.947 209 ALA A CA 1
ATOM 3011 C C . ALA A 1 209 ? 67.128 62.686 26.726 1.000 55.720 209 ALA A C 1
ATOM 3012 O O . ALA A 1 209 ? 67.328 61.839 27.626 1.000 70.449 209 ALA A O 1
ATOM 3019 N N . LYS A 1 210 ? 66.345 63.745 26.888 1.000 52.782 210 LYS A N 1
ATOM 3020 C CA . LYS A 1 210 ? 65.750 64.110 28.194 1.000 57.062 210 LYS A CA 1
ATOM 3021 C C . LYS A 1 210 ? 64.228 63.993 28.144 1.000 58.528 210 LYS A C 1
ATOM 3022 O O . LYS A 1 210 ? 63.602 64.077 29.230 1.000 62.721 210 LYS A O 1
ATOM 3041 N N . HIS A 1 211 ? 63.642 63.814 26.949 1.000 50.192 211 HIS A N 1
ATOM 3042 C CA . HIS A 1 211 ? 62.164 63.887 26.751 1.000 55.106 211 HIS A CA 1
ATOM 3043 C C . HIS A 1 211 ? 61.593 62.467 26.598 1.000 46.534 211 HIS A C 1
ATOM 3044 O O . HIS A 1 211 ? 61.784 61.853 25.545 1.000 49.152 211 HIS A O 1
ATOM 3059 N N . TYR A 1 212 ? 60.937 61.987 27.647 1.000 41.692 212 TYR A N 1
ATOM 3060 C CA . TYR A 1 212 ? 60.396 60.618 27.805 1.000 44.634 212 TYR A CA 1
ATOM 3061 C C . TYR A 1 212 ? 58.867 60.689 27.796 1.000 40.324 212 TYR A C 1
ATOM 3062 O O . TYR A 1 212 ? 58.299 61.387 28.637 1.000 43.502 212 TYR A O 1
ATOM 3080 N N . TYR A 1 213 ? 58.202 59.900 26.960 1.000 41.285 213 TYR A N 1
ATOM 3081 C CA . TYR A 1 213 ? 56.716 59.890 26.847 1.000 40.336 213 TYR A CA 1
ATOM 3082 C C . TYR A 1 213 ? 56.164 58.517 27.217 1.000 39.828 213 TYR A C 1
ATOM 3083 O O . TYR A 1 213 ? 56.911 57.546 27.273 1.000 39.105 213 TYR A O 1
ATOM 3101 N N . TYR A 1 214 ? 54.860 58.475 27.479 1.000 35.733 214 TYR A N 1
ATOM 3102 C CA . TYR A 1 214 ? 54.084 57.235 27.665 1.000 37.201 214 TYR A CA 1
ATOM 3103 C C . TYR A 1 214 ? 52.676 57.472 27.132 1.000 37.187 214 TYR A C 1
ATOM 3104 O O . TYR A 1 214 ? 52.259 58.614 26.974 1.000 39.614 214 TYR A O 1
ATOM 3122 N N . PRO A 1 215 ? 51.882 56.417 26.861 1.000 36.551 215 PRO A N 1
ATOM 3123 C CA . PRO A 1 215 ? 52.346 55.039 26.912 1.000 38.041 215 PRO A CA 1
ATOM 3124 C C . PRO A 1 215 ? 53.083 54.623 25.638 1.000 40.523 215 PRO A C 1
ATOM 3125 O O . PRO A 1 215 ? 52.956 55.313 24.657 1.000 41.012 215 PRO A O 1
ATOM 3136 N N . GLY A 1 216 ? 53.759 53.470 25.671 1.000 37.879 216 GLY A N 1
ATOM 3137 C CA . GLY A 1 216 ? 54.297 52.827 24.466 1.000 36.356 216 GLY A CA 1
ATOM 3138 C C . GLY A 1 216 ? 53.220 51.985 23.816 1.000 39.550 216 GLY A C 1
ATOM 3139 O O . GLY A 1 216 ? 53.249 50.738 23.979 1.000 39.958 216 GLY A O 1
ATOM 3143 N N . TRP A 1 217 ? 52.296 52.632 23.103 1.000 34.687 217 TRP A N 1
ATOM 3144 C CA . TRP A 1 217 ? 51.068 52.005 22.549 1.000 36.153 217 TRP A CA 1
ATOM 3145 C C . TRP A 1 217 ? 51.409 50.932 21.503 1.000 31.774 217 TRP A C 1
ATOM 3146 O O . TRP A 1 217 ? 50.563 50.053 21.252 1.000 37.347 217 TRP A O 1
ATOM 3167 N N . TRP A 1 218 ? 52.625 50.941 20.956 1.000 38.039 218 TRP A N 1
ATOM 3168 C CA . TRP A 1 218 ? 53.090 49.939 19.957 1.000 33.346 218 TRP A CA 1
ATOM 3169 C C . TRP A 1 218 ? 53.354 48.567 20.605 1.000 38.852 218 TRP A C 1
ATOM 3170 O O . TRP A 1 218 ? 53.292 47.555 19.870 1.000 38.184 218 TRP A O 1
ATOM 3191 N N . GLU A 1 219 ? 53.711 48.518 21.907 1.000 38.630 219 GLU A N 1
ATOM 3192 C CA . GLU A 1 219 ? 54.141 47.255 22.584 1.000 36.882 219 GLU A CA 1
ATOM 3193 C C . GLU A 1 219 ? 53.557 47.148 23.986 1.000 33.314 219 GLU A C 1
ATOM 3194 O O . GLU A 1 219 ? 54.245 47.352 24.968 1.000 34.221 219 GLU A O 1
ATOM 3206 N N . PRO A 1 220 ? 52.259 46.843 24.134 1.000 33.228 220 PRO A N 1
ATOM 3207 C CA . PRO A 1 220 ? 51.632 46.758 25.461 1.000 33.806 220 PRO A CA 1
ATOM 3208 C C . PRO A 1 220 ? 52.038 45.526 26.285 1.000 40.177 220 PRO A C 1
ATOM 3209 O O . PRO A 1 220 ? 51.835 45.557 27.481 1.000 41.423 220 PRO A O 1
ATOM 3220 N N . GLY A 1 221 ? 52.681 44.522 25.675 1.000 38.197 221 GLY A N 1
ATOM 3221 C CA . GLY A 1 221 ? 53.115 43.325 26.411 1.000 38.616 221 GLY A CA 1
ATOM 3222 C C . GLY A 1 221 ? 53.879 42.370 25.508 1.000 34.359 221 GLY A C 1
ATOM 3223 O O . GLY A 1 221 ? 53.421 41.268 25.250 1.000 34.315 221 GLY A O 1
ATOM 3227 N N . PRO A 1 222 ? 55.074 42.763 25.052 1.000 38.117 222 PRO A N 1
ATOM 3228 C CA . PRO A 1 222 ? 55.810 42.013 24.030 1.000 38.821 222 PRO A CA 1
ATOM 3229 C C . PRO A 1 222 ? 56.505 40.748 24.539 1.000 36.677 222 PRO A C 1
ATOM 3230 O O . PRO A 1 222 ? 57.316 40.830 25.485 1.000 34.552 222 PRO A O 1
ATOM 3241 N N . THR A 1 223 ? 56.154 39.637 23.910 1.000 31.751 223 THR A N 1
ATOM 3242 C CA . THR A 1 223 ? 56.696 38.278 24.096 1.000 32.316 223 THR A CA 1
ATOM 3243 C C . THR A 1 223 ? 58.056 38.171 23.418 1.000 32.380 223 THR A C 1
ATOM 3244 O O . THR A 1 223 ? 58.195 38.637 22.281 1.000 32.654 223 THR A O 1
ATOM 3255 N N . LEU A 1 224 ? 58.991 37.523 24.106 1.000 29.098 224 LEU A N 1
ATOM 3256 C CA . LEU A 1 224 ? 60.222 36.967 23.495 1.000 32.384 224 LEU A CA 1
ATOM 3257 C C . LEU A 1 224 ? 60.077 35.463 23.357 1.000 35.346 224 LEU A C 1
ATOM 3258 O O . LEU A 1 224 ? 59.474 34.827 24.255 1.000 34.397 224 LEU A O 1
ATOM 3274 N N . MET A 1 225 ? 60.524 34.929 22.227 1.000 32.652 225 MET A N 1
ATOM 3275 C CA . MET A 1 225 ? 60.363 33.485 21.898 1.000 35.604 225 MET A CA 1
ATOM 3276 C C . MET A 1 225 ? 61.719 32.808 21.970 1.000 36.311 225 MET A C 1
ATOM 3277 O O . MET A 1 225 ? 62.679 33.375 21.446 1.000 37.387 225 MET A O 1
ATOM 3291 N N . ALA A 1 226 ? 61.758 31.610 22.546 1.000 39.315 226 ALA A N 1
ATOM 3292 C CA . ALA A 1 226 ? 62.829 30.622 22.295 1.000 37.580 226 ALA A CA 1
ATOM 3293 C C . ALA A 1 226 ? 62.469 29.873 21.018 1.000 39.129 226 ALA A C 1
ATOM 3294 O O . ALA A 1 226 ? 61.276 29.569 20.782 1.000 37.859 226 ALA A O 1
ATOM 3301 N N . LEU A 1 227 ? 63.459 29.724 20.148 1.000 40.941 227 LEU A N 1
ATOM 3302 C CA . LEU A 1 227 ? 63.332 29.053 18.834 1.000 40.007 227 LEU A CA 1
ATOM 3303 C C . LEU A 1 227 ? 64.292 27.876 18.833 1.000 40.362 227 LEU A C 1
ATOM 3304 O O . LEU A 1 227 ? 65.433 28.046 19.289 1.000 40.945 227 LEU A O 1
ATOM 3320 N N . VAL A 1 228 ? 63.828 26.718 18.390 1.000 41.968 228 VAL A N 1
ATOM 3321 C CA . VAL A 1 228 ? 64.715 25.530 18.198 1.000 44.666 228 VAL A CA 1
ATOM 3322 C C . VAL A 1 228 ? 64.557 25.040 16.754 1.000 42.342 228 VAL A C 1
ATOM 3323 O O . VAL A 1 228 ? 63.416 25.000 16.236 1.000 39.820 228 VAL A O 1
ATOM 3336 N N . ASN A 1 229 ? 65.679 24.738 16.115 1.000 47.220 229 ASN A N 1
ATOM 3337 C CA . ASN A 1 229 ? 65.698 24.073 14.787 1.000 45.432 229 ASN A CA 1
ATOM 3338 C C . ASN A 1 229 ? 64.855 22.798 14.912 1.000 45.100 229 ASN A C 1
ATOM 3339 O O . ASN A 1 229 ? 65.116 22.007 15.857 1.000 48.655 229 ASN A O 1
ATOM 3350 N N . ARG A 1 230 ? 63.864 22.648 14.021 1.000 52.575 230 ARG A N 1
ATOM 3351 C CA . ARG A 1 230 ? 62.922 21.496 13.927 1.000 56.955 230 ARG A CA 1
ATOM 3352 C C . ARG A 1 230 ? 63.661 20.160 14.098 1.000 56.574 230 ARG A C 1
ATOM 3353 O O . ARG A 1 230 ? 63.239 19.320 14.924 1.000 51.046 230 ARG A O 1
ATOM 3374 N N . LYS A 1 231 ? 64.745 19.984 13.336 1.000 59.630 231 LYS A N 1
ATOM 3375 C CA . LYS A 1 231 ? 65.505 18.707 13.281 1.000 60.535 231 LYS A CA 1
ATOM 3376 C C . LYS A 1 231 ? 66.309 18.520 14.573 1.000 53.476 231 LYS A C 1
ATOM 3377 O O . LYS A 1 231 ? 66.317 17.391 15.099 1.000 48.343 231 LYS A O 1
ATOM 3396 N N . ALA A 1 232 ? 66.975 19.569 15.063 1.000 51.767 232 ALA A N 1
ATOM 3397 C CA . ALA A 1 232 ? 67.656 19.549 16.379 1.000 51.677 232 ALA A CA 1
ATOM 3398 C C . ALA A 1 232 ? 66.643 19.143 17.477 1.000 50.724 232 ALA A C 1
ATOM 3399 O O . ALA A 1 232 ? 66.997 18.333 18.363 1.000 44.596 232 ALA A O 1
ATOM 3406 N N . TRP A 1 233 ? 65.412 19.667 17.414 1.000 47.304 233 TRP A N 1
ATOM 3407 C CA . TRP A 1 233 ? 64.363 19.386 18.433 1.000 50.006 233 TRP A CA 1
ATOM 3408 C C . TRP A 1 233 ? 63.973 17.904 18.369 1.000 53.796 233 TRP A C 1
ATOM 3409 O O . TRP A 1 233 ? 63.899 17.257 19.445 1.000 45.091 233 TRP A O 1
ATOM 3430 N N . SER A 1 234 ? 63.750 17.392 17.151 1.000 53.618 234 SER A N 1
ATOM 3431 C CA . SER A 1 234 ? 63.422 15.962 16.861 1.000 59.113 234 SER A CA 1
ATOM 3432 C C . SER A 1 234 ? 64.460 15.021 17.471 1.000 52.058 234 SER A C 1
ATOM 3433 O O . SER A 1 234 ? 64.074 13.936 17.893 1.000 54.846 234 SER A O 1
ATOM 3441 N N . ASP A 1 235 ? 65.739 15.405 17.453 1.000 53.992 235 ASP A N 1
ATOM 3442 C CA . ASP A 1 235 ? 66.862 14.516 17.844 1.000 55.325 235 ASP A CA 1
ATOM 3443 C C . ASP A 1 235 ? 67.039 14.565 19.358 1.000 55.413 235 ASP A C 1
ATOM 3444 O O . ASP A 1 235 ? 67.884 13.845 19.890 1.000 52.798 235 ASP A O 1
ATOM 3453 N N . LEU A 1 236 ? 66.288 15.420 20.039 1.000 55.233 236 LEU A N 1
ATOM 3454 C CA . LEU A 1 236 ? 66.384 15.580 21.516 1.000 52.042 236 LEU A CA 1
ATOM 3455 C C . LEU A 1 236 ? 65.541 14.477 22.138 1.000 46.859 236 LEU A C 1
ATOM 3456 O O . LEU A 1 236 ? 64.412 14.279 21.717 1.000 51.495 236 LEU A O 1
ATOM 3472 N N . PRO A 1 237 ? 66.038 13.701 23.118 1.000 42.209 237 PRO A N 1
ATOM 3473 C CA . PRO A 1 237 ? 65.171 12.784 23.854 1.000 48.537 237 PRO A CA 1
ATOM 3474 C C . PRO A 1 237 ? 64.035 13.528 24.586 1.000 48.365 237 PRO A C 1
ATOM 3475 O O . PRO A 1 237 ? 64.126 14.735 24.828 1.000 44.074 237 PRO A O 1
ATOM 3486 N N . LYS A 1 238 ? 62.986 12.784 24.916 1.000 49.054 238 LYS A N 1
ATOM 3487 C CA . LYS A 1 238 ? 61.705 13.304 25.462 1.000 50.093 238 LYS A CA 1
ATOM 3488 C C . LYS A 1 238 ? 61.994 14.066 26.758 1.000 45.444 238 LYS A C 1
ATOM 3489 O O . LYS A 1 238 ? 61.422 15.136 26.950 1.000 43.117 238 LYS A O 1
ATOM 3508 N N . GLU A 1 239 ? 62.893 13.542 27.588 1.000 46.753 239 GLU A N 1
ATOM 3509 C CA . GLU A 1 239 ? 63.263 14.134 28.905 1.000 43.559 239 GLU A CA 1
ATOM 3510 C C . GLU A 1 239 ? 63.819 15.556 28.713 1.000 42.990 239 GLU A C 1
ATOM 3511 O O . GLU A 1 239 ? 63.431 16.463 29.489 1.000 36.137 239 GLU A O 1
ATOM 3523 N N . TYR A 1 240 ? 64.661 15.756 27.715 1.000 41.920 240 TYR A N 1
ATOM 3524 C CA . TYR A 1 240 ? 65.373 17.038 27.450 1.000 41.351 240 TYR A CA 1
ATOM 3525 C C . TYR A 1 240 ? 64.409 18.027 26.801 1.000 37.795 240 TYR A C 1
ATOM 3526 O O . TYR A 1 240 ? 64.552 19.222 27.062 1.000 40.091 240 TYR A O 1
ATOM 3544 N N . GLN A 1 241 ? 63.469 17.545 25.985 1.000 36.022 241 GLN A N 1
ATOM 3545 C CA . GLN A 1 241 ? 62.394 18.372 25.419 1.000 37.604 241 GLN A CA 1
ATOM 3546 C C . GLN A 1 241 ? 61.614 18.963 26.605 1.000 36.852 241 GLN A C 1
ATOM 3547 O O . GLN A 1 241 ? 61.371 20.162 26.589 1.000 37.507 241 GLN A O 1
ATOM 3561 N N . ALA A 1 242 ? 61.213 18.131 27.558 1.000 38.243 242 ALA A N 1
ATOM 3562 C CA . ALA A 1 242 ? 60.426 18.542 28.744 1.000 38.735 242 ALA A CA 1
ATOM 3563 C C . ALA A 1 242 ? 61.227 19.563 29.571 1.000 39.265 242 ALA A C 1
ATOM 3564 O O . ALA A 1 242 ? 60.636 20.565 30.033 1.000 34.609 242 ALA A O 1
ATOM 3571 N N . MET A 1 243 ? 62.533 19.379 29.712 1.000 37.261 243 MET A N 1
ATOM 3572 C CA . MET A 1 243 ? 63.385 20.306 30.510 1.000 36.671 243 MET A CA 1
ATOM 3573 C C . MET A 1 243 ? 63.380 21.656 29.831 1.000 34.048 243 MET A C 1
ATOM 3574 O O . MET A 1 243 ? 63.235 22.663 30.519 1.000 33.331 243 MET A O 1
ATOM 3588 N N . PHE A 1 244 ? 63.530 21.669 28.505 1.000 38.377 244 PHE A N 1
ATOM 3589 C CA . PHE A 1 244 ? 63.632 22.921 27.718 1.000 37.318 244 PHE A CA 1
ATOM 3590 C C . PHE A 1 244 ? 62.293 23.673 27.762 1.000 33.008 244 PHE A C 1
ATOM 3591 O O . PHE A 1 244 ? 62.267 24.871 28.064 1.000 33.872 244 PHE A O 1
ATOM 3608 N N . ARG A 1 245 ? 61.213 22.963 27.472 1.000 32.866 245 ARG A N 1
ATOM 3609 C CA . ARG A 1 245 ? 59.822 23.489 27.466 1.000 35.837 245 ARG A CA 1
ATOM 3610 C C . ARG A 1 245 ? 59.462 24.083 28.837 1.000 33.159 245 ARG A C 1
ATOM 3611 O O . ARG A 1 245 ? 58.887 25.200 28.879 1.000 32.224 245 ARG A O 1
ATOM 3632 N N . THR A 1 246 ? 59.768 23.370 29.912 1.000 31.695 246 THR A N 1
ATOM 3633 C CA . THR A 1 246 ? 59.477 23.833 31.306 1.000 33.364 246 THR A CA 1
ATOM 3634 C C . THR A 1 246 ? 60.349 25.044 31.628 1.000 34.887 246 THR A C 1
ATOM 3635 O O . THR A 1 246 ? 59.835 26.015 32.210 1.000 33.852 246 THR A O 1
ATOM 3646 N N . ALA A 1 247 ? 61.624 25.024 31.240 1.000 33.362 247 ALA A N 1
ATOM 3647 C CA . ALA A 1 247 ? 62.527 26.148 31.517 1.000 30.823 247 ALA A CA 1
ATOM 3648 C C . ALA A 1 247 ? 61.993 27.430 30.851 1.000 31.943 247 ALA A C 1
ATOM 3649 O O . ALA A 1 247 ? 62.229 28.551 31.399 1.000 29.633 247 ALA A O 1
ATOM 3656 N N . CYS A 1 248 ? 61.347 27.325 29.691 1.000 29.761 248 CYS A N 1
ATOM 3657 C CA . CYS A 1 248 ? 60.845 28.527 28.999 1.000 27.444 248 CYS A CA 1
ATOM 3658 C C . CYS A 1 248 ? 59.690 29.153 29.801 1.000 27.388 248 CYS A C 1
ATOM 3659 O O . CYS A 1 248 ? 59.545 30.404 29.775 1.000 29.840 248 CYS A O 1
ATOM 3667 N N . TYR A 1 249 ? 58.926 28.380 30.553 1.000 28.541 249 TYR A N 1
ATOM 3668 C CA . TYR A 1 249 ? 57.883 28.981 31.446 1.000 28.828 249 TYR A CA 1
ATOM 3669 C C . TYR A 1 249 ? 58.570 29.823 32.519 1.000 31.583 249 TYR A C 1
ATOM 3670 O O . TYR A 1 249 ? 58.111 30.944 32.847 1.000 31.388 249 TYR A O 1
ATOM 3688 N N . GLU A 1 250 ? 59.707 29.345 33.033 1.000 32.644 250 GLU A N 1
ATOM 3689 C CA . GLU A 1 250 ? 60.450 30.096 34.080 1.000 31.666 250 GLU A CA 1
ATOM 3690 C C . GLU A 1 250 ? 61.021 31.374 33.463 1.000 29.943 250 GLU A C 1
ATOM 3691 O O . GLU A 1 250 ? 60.854 32.424 34.052 1.000 29.272 250 GLU A O 1
ATOM 3703 N N . ALA A 1 251 ? 61.656 31.290 32.295 1.000 28.273 251 ALA A N 1
ATOM 3704 C CA . ALA A 1 251 ? 62.120 32.487 31.555 1.000 30.106 251 ALA A CA 1
ATOM 3705 C C . ALA A 1 251 ? 60.984 33.506 31.352 1.000 28.929 251 ALA A C 1
ATOM 3706 O O . ALA A 1 251 ? 61.234 34.705 31.547 1.000 31.976 251 ALA A O 1
ATOM 3713 N N . ASN A 1 252 ? 59.796 33.056 30.954 1.000 30.768 252 ASN A N 1
ATOM 3714 C CA . ASN A 1 252 ? 58.620 33.906 30.620 1.000 29.803 252 ASN A CA 1
ATOM 3715 C C . ASN A 1 252 ? 58.100 34.616 31.883 1.000 28.072 252 ASN A C 1
ATOM 3716 O O . ASN A 1 252 ? 58.074 35.876 31.923 1.000 29.845 252 ASN A O 1
ATOM 3727 N N . LEU A 1 253 ? 57.699 33.876 32.896 1.000 31.388 253 LEU A N 1
ATOM 3728 C CA . LEU A 1 253 ? 57.182 34.470 34.157 1.000 30.225 253 LEU A CA 1
ATOM 3729 C C . LEU A 1 253 ? 58.319 35.189 34.896 1.000 30.878 253 LEU A C 1
ATOM 3730 O O . LEU A 1 253 ? 58.078 36.315 35.415 1.000 30.310 253 LEU A O 1
ATOM 3746 N N . GLY A 1 254 ? 59.511 34.601 34.940 1.000 28.382 254 GLY A N 1
ATOM 3747 C CA . GLY A 1 254 ? 60.663 35.206 35.660 1.000 28.904 254 GLY A CA 1
ATOM 3748 C C . GLY A 1 254 ? 61.054 36.562 35.056 1.000 30.237 254 GLY A C 1
ATOM 3749 O O . GLY A 1 254 ? 61.202 37.536 35.820 1.000 29.084 254 GLY A O 1
ATOM 3753 N N . MET A 1 255 ? 61.134 36.659 33.724 1.000 31.562 255 MET A N 1
ATOM 3754 C CA . MET A 1 255 ? 61.501 37.929 33.034 1.000 29.023 255 MET A CA 1
ATOM 3755 C C . MET A 1 255 ? 60.436 39.015 33.262 1.000 30.485 255 MET A C 1
ATOM 3756 O O . MET A 1 255 ? 60.788 40.142 33.570 1.000 28.215 255 MET A O 1
ATOM 3770 N N . LEU A 1 256 ? 59.160 38.688 33.143 1.000 31.932 256 LEU A N 1
ATOM 3771 C CA . LEU A 1 256 ? 58.091 39.700 33.348 1.000 35.852 256 LEU A CA 1
ATOM 3772 C C . LEU A 1 256 ? 58.199 40.259 34.762 1.000 30.265 256 LEU A C 1
ATOM 3773 O O . LEU A 1 256 ? 58.160 41.490 34.937 1.000 31.140 256 LEU A O 1
ATOM 3789 N N . SER A 1 257 ? 58.358 39.379 35.739 1.000 30.422 257 SER A N 1
ATOM 3790 C CA . SER A 1 257 ? 58.412 39.763 37.157 1.000 29.396 257 SER A CA 1
ATOM 3791 C C . SER A 1 257 ? 59.660 40.623 37.387 1.000 29.762 257 SER A C 1
ATOM 3792 O O . SER A 1 257 ? 59.600 41.609 38.130 1.000 28.607 257 SER A O 1
ATOM 3800 N N . ASN A 1 258 ? 60.757 40.269 36.745 1.000 28.102 258 ASN A N 1
ATOM 3801 C CA . ASN A 1 258 ? 62.058 40.956 36.893 1.000 29.306 258 ASN A CA 1
ATOM 3802 C C . ASN A 1 258 ? 61.893 42.371 36.328 1.000 31.118 258 ASN A C 1
ATOM 3803 O O . ASN A 1 258 ? 62.290 43.358 36.992 1.000 32.282 258 ASN A O 1
ATOM 3814 N N . TYR A 1 259 ? 61.297 42.502 35.143 1.000 30.163 259 TYR A N 1
ATOM 3815 C CA . TYR A 1 259 ? 61.078 43.830 34.527 1.000 30.350 259 TYR A CA 1
ATOM 3816 C C . TYR A 1 259 ? 60.147 44.697 35.395 1.000 31.046 259 TYR A C 1
ATOM 3817 O O . TYR A 1 259 ? 60.396 45.901 35.557 1.000 34.702 259 TYR A O 1
ATOM 3835 N N . GLU A 1 260 ? 59.086 44.118 35.910 1.000 30.570 260 GLU A N 1
ATOM 3836 C CA . GLU A 1 260 ? 58.122 44.849 36.793 1.000 29.631 260 GLU A CA 1
ATOM 3837 C C . GLU A 1 260 ? 58.874 45.459 38.002 1.000 35.086 260 GLU A C 1
ATOM 3838 O O . GLU A 1 260 ? 58.739 46.669 38.278 1.000 33.606 260 GLU A O 1
ATOM 3850 N N . TRP A 1 261 ? 59.706 44.662 38.641 1.000 29.113 261 TRP A N 1
ATOM 3851 C CA . TRP A 1 261 ? 60.537 45.066 39.800 1.000 33.592 261 TRP A CA 1
ATOM 3852 C C . TRP A 1 261 ? 61.528 46.154 39.363 1.000 31.565 261 TRP A C 1
ATOM 3853 O O . TRP A 1 261 ? 61.539 47.229 39.960 1.000 35.917 261 TRP A O 1
ATOM 3874 N N A ARG A 1 262 ? 62.326 45.878 38.333 0.500 31.676 262 ARG A N 1
ATOM 3875 N N B ARG A 1 262 ? 62.329 45.872 38.335 0.500 31.359 262 ARG A N 1
ATOM 3876 C CA A ARG A 1 262 ? 63.435 46.785 37.940 0.500 33.295 262 ARG A CA 1
ATOM 3877 C CA B ARG A 1 262 ? 63.439 46.770 37.923 0.500 32.737 262 ARG A CA 1
ATOM 3878 C C A ARG A 1 262 ? 62.880 48.076 37.340 0.500 31.784 262 ARG A C 1
ATOM 3879 C C B ARG A 1 262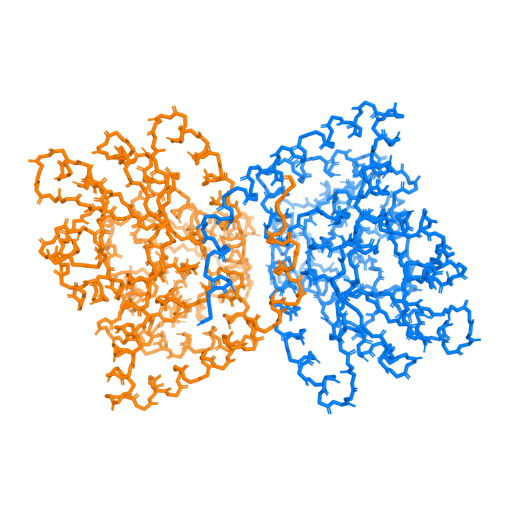 ? 62.879 48.071 37.343 0.500 31.465 262 ARG A C 1
ATOM 3880 O O A ARG A 1 262 ? 63.499 49.124 37.594 0.500 31.374 262 ARG A O 1
ATOM 3881 O O B ARG A 1 262 ? 63.501 49.119 37.599 0.500 31.064 262 ARG A O 1
ATOM 3922 N N . ASN A 1 263 ? 61.799 48.019 36.554 1.000 28.766 263 ASN A N 1
ATOM 3923 C CA . ASN A 1 263 ? 61.234 49.243 35.954 1.000 31.286 263 ASN A CA 1
ATOM 3924 C C . ASN A 1 263 ? 60.634 50.115 37.049 1.000 31.025 263 ASN A C 1
ATOM 3925 O O . ASN A 1 263 ? 60.747 51.356 36.902 1.000 32.685 263 ASN A O 1
ATOM 3936 N N . SER A 1 264 ? 60.021 49.518 38.080 1.000 32.630 264 SER A N 1
ATOM 3937 C CA . SER A 1 264 ? 59.385 50.236 39.198 1.000 36.203 264 SER A CA 1
ATOM 3938 C C . SER A 1 264 ? 60.470 51.039 39.949 1.000 41.597 264 SER A C 1
ATOM 3939 O O . SER A 1 264 ? 60.250 52.245 40.188 1.000 36.095 264 SER A O 1
ATOM 3947 N N . GLU A 1 265 ? 61.619 50.417 40.239 1.000 37.965 265 GLU A N 1
ATOM 3948 C CA . GLU A 1 265 ? 62.769 51.104 40.898 1.000 42.974 265 GLU A CA 1
ATOM 3949 C C . GLU A 1 265 ? 63.355 52.177 39.948 1.000 37.914 265 GLU A C 1
ATOM 3950 O O . GLU A 1 265 ? 63.557 53.314 40.367 1.000 34.602 265 GLU A O 1
ATOM 3962 N N . ALA A 1 266 ? 63.620 51.834 38.699 1.000 36.295 266 ALA A N 1
ATOM 3963 C CA . ALA A 1 266 ? 64.245 52.740 37.709 1.000 34.831 266 ALA A CA 1
ATOM 3964 C C . ALA A 1 266 ? 63.356 53.959 37.461 1.000 35.575 266 ALA A C 1
ATOM 3965 O O . ALA A 1 266 ? 63.905 55.019 37.239 1.000 34.814 266 ALA A O 1
ATOM 3972 N N . LEU A 1 267 ? 62.035 53.827 37.465 1.000 35.303 267 LEU A N 1
ATOM 3973 C CA . LEU A 1 267 ? 61.120 54.969 37.269 1.000 37.851 267 LEU A CA 1
ATOM 3974 C C . LEU A 1 267 ? 61.400 56.005 38.361 1.000 36.479 267 LEU A C 1
ATOM 3975 O O . LEU A 1 267 ? 61.504 57.203 38.047 1.000 37.925 267 LEU A O 1
ATOM 3991 N N . GLN A 1 268 ? 61.497 55.549 39.603 1.000 37.440 268 GLN A N 1
ATOM 3992 C CA . GLN A 1 268 ? 61.754 56.419 40.768 1.000 37.975 268 GLN A CA 1
ATOM 3993 C C . GLN A 1 268 ? 63.142 57.067 40.617 1.000 37.949 268 GLN A C 1
ATOM 3994 O O . GLN A 1 268 ? 63.266 58.276 40.899 1.000 35.334 268 GLN A O 1
ATOM 4008 N N . ARG A 1 269 ? 64.162 56.280 40.247 1.000 34.683 269 ARG A N 1
ATOM 4009 C CA . ARG A 1 269 ? 65.550 56.762 40.071 1.000 34.446 269 ARG A CA 1
ATOM 4010 C C . ARG A 1 269 ? 65.598 57.860 39.008 1.000 33.691 269 ARG A C 1
ATOM 4011 O O . ARG A 1 269 ? 66.135 58.951 39.304 1.000 38.831 269 ARG A O 1
ATOM 4032 N N . ILE A 1 270 ? 65.081 57.628 37.808 1.000 33.230 270 ILE A N 1
ATOM 4033 C CA . ILE A 1 270 ? 65.217 58.629 36.719 1.000 38.978 270 ILE A CA 1
ATOM 4034 C C . ILE A 1 270 ? 64.390 59.892 37.005 1.000 39.772 270 ILE A C 1
ATOM 4035 O O . ILE A 1 270 ? 64.869 60.953 36.572 1.000 38.557 270 ILE A O 1
ATOM 4051 N N . THR A 1 271 ? 63.258 59.826 37.720 1.000 36.979 271 THR A N 1
ATOM 4052 C CA . THR A 1 271 ? 62.505 61.059 38.060 1.000 40.498 271 THR A CA 1
ATOM 4053 C C . THR A 1 271 ? 63.304 61.857 39.099 1.000 38.855 271 THR A C 1
ATOM 4054 O O . THR A 1 271 ? 63.372 63.107 38.988 1.000 37.150 271 THR A O 1
ATOM 4065 N N . ARG A 1 272 ? 63.945 61.171 40.037 1.000 35.026 272 ARG A N 1
ATOM 4066 C CA . ARG A 1 272 ? 64.781 61.822 41.062 1.000 35.684 272 ARG A CA 1
ATOM 4067 C C . ARG A 1 272 ? 65.981 62.461 40.366 1.000 37.305 272 ARG A C 1
ATOM 4068 O O . ARG A 1 272 ? 66.445 63.539 40.833 1.000 38.188 272 ARG A O 1
ATOM 4089 N N . GLN A 1 273 ? 66.476 61.839 39.290 1.000 41.183 273 GLN A N 1
ATOM 4090 C CA . GLN A 1 273 ? 67.692 62.297 38.584 1.000 48.129 273 GLN A CA 1
ATOM 4091 C C . GLN A 1 273 ? 67.328 63.384 37.578 1.000 46.000 273 GLN A C 1
ATOM 4092 O O . GLN A 1 273 ? 68.269 63.929 37.041 1.000 52.523 273 GLN A O 1
ATOM 4106 N N . GLY A 1 274 ? 66.051 63.745 37.408 1.000 43.842 274 GLY A N 1
ATOM 4107 C CA . GLY A 1 274 ? 65.664 64.945 36.641 1.000 44.042 274 GLY A CA 1
ATOM 4108 C C . GLY A 1 274 ? 64.817 64.694 35.404 1.000 51.483 274 GLY A C 1
ATOM 4109 O O . GLY A 1 274 ? 64.321 65.656 34.869 1.000 52.264 274 GLY A O 1
ATOM 4113 N N . ILE A 1 275 ? 64.618 63.457 34.956 1.000 55.813 275 ILE A N 1
ATOM 4114 C CA . ILE A 1 275 ? 63.753 63.154 33.766 1.000 45.526 275 ILE A CA 1
ATOM 4115 C C . ILE A 1 275 ? 62.276 63.426 34.081 1.000 46.056 275 ILE A C 1
ATOM 4116 O O . ILE A 1 275 ? 61.765 62.931 35.106 1.000 44.611 275 ILE A O 1
ATOM 4132 N N . LYS A 1 276 ? 61.588 64.156 33.212 1.000 47.229 276 LYS A N 1
ATOM 4133 C CA . LYS A 1 276 ? 60.126 64.430 33.319 1.000 57.051 276 LYS A CA 1
ATOM 4134 C C . LYS A 1 276 ? 59.401 63.541 32.303 1.000 60.579 276 LYS A C 1
ATOM 4135 O O . LYS A 1 276 ? 59.717 63.594 31.098 1.000 68.160 276 LYS A O 1
ATOM 4154 N N . LEU A 1 277 ? 58.444 62.754 32.783 1.000 54.384 277 LEU A N 1
ATOM 4155 C CA . LEU A 1 277 ? 57.661 61.796 31.978 1.000 52.872 277 LEU A CA 1
ATOM 4156 C C . LEU A 1 277 ? 56.372 62.496 31.556 1.000 56.606 277 LEU A C 1
ATOM 4157 O O . LEU A 1 277 ? 55.640 62.980 32.433 1.000 48.469 277 LEU A O 1
ATOM 4173 N N . GLU A 1 278 ? 56.096 62.539 30.257 1.000 50.814 278 GLU A N 1
ATOM 4174 C CA . GLU A 1 278 ? 54.893 63.197 29.698 1.000 49.134 278 GLU A CA 1
ATOM 4175 C C . GLU A 1 278 ? 53.991 62.159 29.036 1.000 45.491 278 GLU A C 1
ATOM 4176 O O . GLU A 1 278 ? 54.505 61.338 28.257 1.000 38.798 278 GLU A O 1
ATOM 4188 N N . ARG A 1 279 ? 52.686 62.296 29.190 1.000 41.362 279 ARG A N 1
ATOM 4189 C CA . ARG A 1 279 ? 51.681 61.524 28.428 1.000 44.117 279 ARG A CA 1
ATOM 4190 C C . ARG A 1 279 ? 51.568 62.064 26.988 1.000 56.438 279 ARG A C 1
ATOM 4191 O O . ARG A 1 279 ? 51.484 63.288 26.818 1.000 56.633 279 ARG A O 1
ATOM 4212 N N . TYR A 1 280 ? 51.588 61.186 25.976 1.000 47.326 280 TYR A N 1
ATOM 4213 C CA . TYR A 1 280 ? 51.290 61.575 24.570 1.000 45.694 280 TYR A CA 1
ATOM 4214 C C . TYR A 1 280 ? 49.916 62.263 24.549 1.000 50.126 280 TYR A C 1
ATOM 4215 O O . TYR A 1 280 ? 48.947 61.732 25.181 1.000 44.057 280 TYR A O 1
ATOM 4233 N N . GLY A 1 281 ? 49.815 63.389 23.843 1.000 48.630 281 GLY A N 1
ATOM 4234 C CA . GLY A 1 281 ? 48.520 64.028 23.524 1.000 51.282 281 GLY A CA 1
ATOM 4235 C C . GLY A 1 281 ? 47.594 63.107 22.744 1.000 53.220 281 GLY A C 1
ATOM 4236 O O . GLY A 1 281 ? 48.075 62.206 22.036 1.000 50.407 281 GLY A O 1
ATOM 4240 N N . ASP A 1 282 ? 46.288 63.299 22.883 1.000 47.597 282 ASP A N 1
ATOM 4241 C CA . ASP A 1 282 ? 45.249 62.538 22.145 1.000 54.163 282 ASP A CA 1
ATOM 4242 C C . ASP A 1 282 ? 45.389 62.756 20.626 1.000 49.036 282 ASP A C 1
ATOM 4243 O O . ASP A 1 282 ? 44.893 61.889 19.898 1.000 52.304 282 ASP A O 1
ATOM 4252 N N . ASP A 1 283 ? 46.007 63.841 20.151 1.000 44.133 283 ASP A N 1
ATOM 4253 C CA . ASP A 1 283 ? 46.179 64.054 18.697 1.000 46.635 283 ASP A CA 1
ATOM 4254 C C . ASP A 1 283 ? 47.088 62.919 18.187 1.000 49.221 283 ASP A C 1
ATOM 4255 O O . ASP A 1 283 ? 46.801 62.352 17.119 1.000 45.856 283 ASP A O 1
ATOM 4264 N N . ILE A 1 284 ? 48.099 62.546 18.960 1.000 40.684 284 ILE A N 1
ATOM 4265 C CA . ILE A 1 284 ? 49.022 61.431 18.595 1.000 41.391 284 ILE A CA 1
ATOM 4266 C C . ILE A 1 284 ? 48.293 60.088 18.791 1.000 40.937 284 ILE A C 1
ATOM 4267 O O . ILE A 1 284 ? 48.326 59.263 17.853 1.000 37.946 284 ILE A O 1
ATOM 4283 N N . LEU A 1 285 ? 47.600 59.885 19.919 1.000 37.756 285 LEU A N 1
ATOM 4284 C CA . LEU A 1 285 ? 46.969 58.587 20.249 1.000 41.589 285 LEU A CA 1
ATOM 4285 C C . LEU A 1 285 ? 45.849 58.289 19.248 1.000 43.987 285 LEU A C 1
ATOM 4286 O O . LEU A 1 285 ? 45.763 57.116 18.787 1.000 42.000 285 LEU A O 1
ATOM 4302 N N . LYS A 1 286 ? 45.028 59.284 18.902 1.000 46.183 286 LYS A N 1
ATOM 4303 C CA . LYS A 1 286 ? 43.928 59.090 17.911 1.000 51.924 286 LYS A CA 1
ATOM 4304 C C . LYS A 1 286 ? 44.519 58.735 16.538 1.000 42.652 286 LYS A C 1
ATOM 4305 O O . LYS A 1 286 ? 44.022 57.789 15.904 1.000 42.479 286 LYS A O 1
ATOM 4324 N N . ALA A 1 287 ? 45.511 59.490 16.087 1.000 38.623 287 ALA A N 1
ATOM 4325 C CA . ALA A 1 287 ? 46.162 59.292 14.777 1.000 42.151 287 ALA A CA 1
ATOM 4326 C C . ALA A 1 287 ? 46.822 57.894 14.753 1.000 42.983 287 ALA A C 1
ATOM 4327 O O . ALA A 1 287 ? 46.668 57.191 13.732 1.000 39.458 287 ALA A O 1
ATOM 4334 N N . ALA A 1 288 ? 47.464 57.472 15.853 1.000 36.292 288 ALA A N 1
ATOM 4335 C CA . ALA A 1 288 ? 48.117 56.150 15.970 1.000 38.294 288 ALA A CA 1
ATOM 4336 C C . ALA A 1 288 ? 47.071 55.031 15.851 1.000 37.767 288 ALA A C 1
ATOM 4337 O O . ALA A 1 288 ? 47.309 54.076 15.109 1.000 35.382 288 ALA A O 1
ATOM 4344 N N . ARG A 1 289 ? 45.938 55.154 16.536 1.000 40.104 289 ARG A N 1
ATOM 4345 C CA . ARG A 1 289 ? 44.886 54.099 16.546 1.000 46.867 289 ARG A CA 1
ATOM 4346 C C . ARG A 1 289 ? 44.365 53.934 15.106 1.000 42.332 289 ARG A C 1
ATOM 4347 O O . ARG A 1 289 ? 44.209 52.803 14.624 1.000 44.680 289 ARG A O 1
ATOM 4368 N N . SER A 1 290 ? 44.109 55.063 14.456 1.000 41.584 290 SER A N 1
ATOM 4369 C CA . SER A 1 290 ? 43.541 55.141 13.090 1.000 46.710 290 SER A CA 1
ATOM 4370 C C . SER A 1 290 ? 44.560 54.545 12.095 1.000 42.862 290 SER A C 1
ATOM 4371 O O . SER A 1 290 ? 44.192 53.624 11.341 1.000 42.993 290 SER A O 1
ATOM 4379 N N . ALA A 1 291 ? 45.826 54.962 12.164 1.000 39.829 291 ALA A N 1
ATOM 4380 C CA . ALA A 1 291 ? 46.909 54.427 11.303 1.000 37.070 291 ALA A CA 1
ATOM 4381 C C . ALA A 1 291 ? 47.059 52.924 11.539 1.000 41.383 291 ALA A C 1
ATOM 4382 O O . ALA A 1 291 ? 47.265 52.186 10.569 1.000 46.165 291 ALA A O 1
ATOM 4389 N N . SER A 1 292 ? 46.975 52.481 12.794 1.000 42.329 292 SER A N 1
ATOM 4390 C CA . SER A 1 292 ? 47.088 51.043 13.124 1.000 44.968 292 SER A CA 1
ATOM 4391 C C . SER A 1 292 ? 45.967 50.243 12.441 1.000 41.461 292 SER A C 1
ATOM 4392 O O . SER A 1 292 ? 46.300 49.211 11.809 1.000 40.325 292 SER A O 1
ATOM 4400 N N . ALA A 1 293 ? 44.716 50.695 12.577 1.000 41.407 293 ALA A N 1
ATOM 4401 C CA . ALA A 1 293 ? 43.528 50.108 11.918 1.000 46.264 293 ALA A CA 1
ATOM 4402 C C . ALA A 1 293 ? 43.755 50.059 10.397 1.000 44.685 293 ALA A C 1
ATOM 4403 O O . ALA A 1 293 ? 43.477 48.982 9.796 1.000 43.819 293 ALA A O 1
ATOM 4410 N N . GLU A 1 294 ? 44.322 51.117 9.799 1.000 43.506 294 GLU A N 1
ATOM 4411 C CA . GLU A 1 294 ? 44.586 51.157 8.332 1.000 47.749 294 GLU A CA 1
ATOM 4412 C C . GLU A 1 294 ? 45.579 50.059 7.958 1.000 43.142 294 GLU A C 1
ATOM 4413 O O . GLU A 1 294 ? 45.294 49.292 7.038 1.000 46.318 294 GLU A O 1
ATOM 4425 N N . ILE A 1 295 ? 46.678 49.951 8.699 1.000 44.400 295 ILE A N 1
ATOM 4426 C CA . ILE A 1 295 ? 47.765 48.969 8.430 1.000 41.377 295 ILE A CA 1
ATOM 4427 C C . ILE A 1 295 ? 47.210 47.550 8.533 1.000 42.957 295 ILE A C 1
ATOM 4428 O O . ILE A 1 295 ? 47.636 46.720 7.725 1.000 39.311 295 ILE A O 1
ATOM 4444 N N . PHE A 1 296 ? 46.350 47.262 9.512 1.000 43.130 296 PHE A N 1
ATOM 4445 C CA . PHE A 1 296 ? 45.856 45.886 9.771 1.000 44.270 296 PHE A CA 1
ATOM 4446 C C . PHE A 1 296 ? 44.828 45.563 8.688 1.000 45.910 296 PHE A C 1
ATOM 4447 O O . PHE A 1 296 ? 44.827 44.421 8.216 1.000 44.077 296 PHE A O 1
ATOM 4464 N N . GLN A 1 297 ? 44.034 46.558 8.291 1.000 49.876 297 GLN A N 1
ATOM 4465 C CA . GLN A 1 297 ? 43.044 46.416 7.179 1.000 53.927 297 GLN A CA 1
ATOM 4466 C C . GLN A 1 297 ? 43.773 46.010 5.884 1.000 49.543 297 GLN A C 1
ATOM 4467 O O . GLN A 1 297 ? 43.303 45.038 5.227 1.000 50.093 297 GLN A O 1
ATOM 4481 N N . GLU A 1 298 ? 44.846 46.727 5.521 1.000 53.100 298 GLU A N 1
ATOM 4482 C CA . GLU A 1 298 ? 45.672 46.481 4.295 1.000 56.931 298 GLU A CA 1
ATOM 4483 C C . GLU A 1 298 ? 46.245 45.055 4.352 1.000 59.299 298 GLU A C 1
ATOM 4484 O O . GLU A 1 298 ? 46.130 44.319 3.363 1.000 53.915 298 GLU A O 1
ATOM 4496 N N . LEU A 1 299 ? 46.854 44.674 5.476 1.000 47.427 299 LEU A N 1
ATOM 4497 C CA . LEU A 1 299 ? 47.492 43.350 5.653 1.000 45.160 299 LEU A CA 1
ATOM 4498 C C . LEU A 1 299 ? 46.433 42.261 5.560 1.000 44.321 299 LEU A C 1
ATOM 4499 O O . LEU A 1 299 ? 46.709 41.230 4.932 1.000 50.492 299 LEU A O 1
ATOM 4515 N N . ALA A 1 300 ? 45.253 42.503 6.115 1.000 44.750 300 ALA A N 1
ATOM 4516 C CA . ALA A 1 300 ? 44.101 41.573 6.079 1.000 41.156 300 ALA A CA 1
ATOM 4517 C C . ALA A 1 300 ? 43.570 41.394 4.633 1.000 53.574 300 ALA A C 1
ATOM 4518 O O . ALA A 1 300 ? 43.327 40.234 4.224 1.000 46.660 300 ALA A O 1
ATOM 4525 N N . ASP A 1 301 ? 43.384 42.490 3.889 1.000 59.510 301 ASP A N 1
ATOM 4526 C CA . ASP A 1 301 ? 42.866 42.463 2.486 1.000 52.349 301 ASP A CA 1
ATOM 4527 C C . ASP A 1 301 ? 43.888 41.749 1.584 1.000 51.741 301 ASP A C 1
ATOM 4528 O O . ASP A 1 301 ? 43.468 41.101 0.647 1.000 64.957 301 ASP A O 1
ATOM 4537 N N . ALA A 1 302 ? 45.180 41.799 1.893 1.000 53.245 302 ALA A N 1
ATOM 4538 C CA . ALA A 1 302 ? 46.250 41.178 1.075 1.000 56.380 302 ALA A CA 1
ATOM 4539 C C . ALA A 1 302 ? 46.462 39.697 1.408 1.000 67.050 302 ALA A C 1
ATOM 4540 O O . ALA A 1 302 ? 47.328 39.111 0.726 1.000 73.394 302 ALA A O 1
ATOM 4547 N N . ASP A 1 303 ? 45.775 39.107 2.406 1.000 65.370 303 ASP A N 1
ATOM 4548 C CA . ASP A 1 303 ? 46.105 37.729 2.888 1.000 59.676 303 ASP A CA 1
ATOM 4549 C C . ASP A 1 303 ? 44.996 37.188 3.798 1.000 62.604 303 ASP A C 1
ATOM 4550 O O . ASP A 1 303 ? 44.821 37.730 4.919 1.000 58.675 303 ASP A O 1
ATOM 4559 N N . ALA A 1 304 ? 44.304 36.127 3.362 1.000 55.634 304 ALA A N 1
ATOM 4560 C CA . ALA A 1 304 ? 43.128 35.547 4.059 1.000 59.489 304 ALA A CA 1
ATOM 4561 C C . ALA A 1 304 ? 43.577 34.929 5.393 1.000 55.837 304 ALA A C 1
ATOM 4562 O O . ALA A 1 304 ? 42.773 34.955 6.332 1.000 53.304 304 ALA A O 1
ATOM 4569 N N . GLY A 1 305 ? 44.811 34.425 5.454 1.000 50.377 305 GLY A N 1
ATOM 4570 C CA . GLY A 1 305 ? 45.404 33.799 6.646 1.000 57.408 305 GLY A CA 1
ATOM 4571 C C . GLY A 1 305 ? 45.647 34.840 7.728 1.000 54.779 305 GLY A C 1
ATOM 4572 O O . GLY A 1 305 ? 45.235 34.609 8.867 1.000 54.098 305 GLY A O 1
ATOM 4576 N N . PHE A 1 306 ? 46.258 35.969 7.356 1.000 53.321 306 PHE A N 1
ATOM 4577 C CA . PHE A 1 306 ? 46.436 37.152 8.228 1.000 49.776 306 PHE A CA 1
ATOM 4578 C C . PHE A 1 306 ? 45.058 37.639 8.687 1.000 54.157 306 PHE A C 1
ATOM 4579 O O . PHE A 1 306 ? 44.831 37.817 9.906 1.000 44.705 306 PHE A O 1
ATOM 4596 N N . LYS A 1 307 ? 44.124 37.815 7.746 1.000 49.428 307 LYS A N 1
ATOM 4597 C CA . LYS A 1 307 ? 42.752 38.286 8.074 1.000 47.567 307 LYS A CA 1
ATOM 4598 C C . LYS A 1 307 ? 42.144 37.369 9.133 1.000 43.784 307 LYS A C 1
ATOM 4599 O O . LYS A 1 307 ? 41.576 37.887 10.100 1.000 48.575 307 LYS A O 1
ATOM 4618 N N . ALA A 1 308 ? 42.184 36.051 8.929 1.000 49.583 308 ALA A N 1
ATOM 4619 C CA . ALA A 1 308 ? 41.521 35.067 9.816 1.000 43.826 308 ALA A CA 1
ATOM 4620 C C . ALA A 1 308 ? 42.157 35.160 11.212 1.000 43.739 308 ALA A C 1
ATOM 4621 O O . ALA A 1 308 ? 41.390 35.253 12.211 1.000 44.308 308 ALA A O 1
ATOM 4628 N N . LEU A 1 309 ? 43.486 35.191 11.278 1.000 40.352 309 LEU A N 1
ATOM 4629 C CA . LEU A 1 309 ? 44.247 35.315 12.560 1.000 42.434 309 LEU A CA 1
ATOM 4630 C C . LEU A 1 309 ? 43.880 36.628 13.259 1.000 38.096 309 LEU A C 1
ATOM 4631 O O . LEU A 1 309 ? 43.629 36.582 14.455 1.000 35.118 309 LEU A O 1
ATOM 4647 N N . LEU A 1 310 ? 43.859 37.746 12.535 1.000 39.112 310 LEU A N 1
ATOM 4648 C CA . LEU A 1 310 ? 43.461 39.073 13.066 1.000 37.737 310 LEU A CA 1
ATOM 4649 C C . LEU A 1 310 ? 42.063 38.999 13.670 1.000 42.062 310 LEU A C 1
ATOM 4650 O O . LEU A 1 310 ? 41.875 39.531 14.774 1.000 37.509 310 LEU A O 1
ATOM 4666 N N . GLU A 1 311 ? 41.112 38.333 13.020 1.000 38.645 311 GLU A N 1
ATOM 4667 C CA . GLU A 1 311 ? 39.727 38.284 13.563 1.000 46.703 311 GLU A CA 1
ATOM 4668 C C . GLU A 1 311 ? 39.669 37.376 14.805 1.000 36.708 311 GLU A C 1
ATOM 4669 O O . GLU A 1 311 ? 38.966 37.748 15.744 1.000 36.598 311 GLU A O 1
ATOM 4681 N N . ARG A 1 312 ? 40.365 36.232 14.837 1.000 38.091 312 ARG A N 1
ATOM 4682 C CA . ARG A 1 312 ? 40.400 35.351 16.050 1.000 41.372 312 ARG A CA 1
ATOM 4683 C C . ARG A 1 312 ? 41.038 36.120 17.224 1.000 35.430 312 ARG A C 1
ATOM 4684 O O . ARG A 1 312 ? 40.525 36.087 18.366 1.000 39.046 312 ARG A O 1
ATOM 4705 N N . TRP A 1 313 ? 42.111 36.837 16.945 1.000 37.597 313 TRP A N 1
ATOM 4706 C CA . TRP A 1 313 ? 42.884 37.566 17.991 1.000 37.053 313 TRP A CA 1
ATOM 4707 C C . TRP A 1 313 ? 42.017 38.734 18.475 1.000 37.232 313 TRP A C 1
ATOM 4708 O O . TRP A 1 313 ? 41.968 38.977 19.680 1.000 34.561 313 TRP A O 1
ATOM 4729 N N . ARG A 1 314 ? 41.280 39.399 17.578 1.000 37.172 314 ARG A N 1
ATOM 4730 C CA . ARG A 1 314 ? 40.450 40.576 17.965 1.000 39.405 314 ARG A CA 1
ATOM 4731 C C . ARG A 1 314 ? 39.348 40.132 18.901 1.000 35.454 314 ARG A C 1
ATOM 4732 O O . ARG A 1 314 ? 38.952 40.911 19.825 1.000 37.659 314 ARG A O 1
ATOM 4753 N N . LEU A 1 315 ? 38.804 38.955 18.631 1.000 41.516 315 LEU A N 1
ATOM 4754 C CA . LEU A 1 315 ? 37.720 38.365 19.455 1.000 40.435 315 LEU A CA 1
ATOM 4755 C C . LEU A 1 315 ? 38.295 37.992 20.823 1.000 37.133 315 LEU A C 1
ATOM 4756 O O . LEU A 1 315 ? 37.679 38.300 21.817 1.000 35.213 315 LEU A O 1
ATOM 4772 N N . PHE A 1 316 ? 39.433 37.312 20.862 1.000 35.514 316 PHE A N 1
ATOM 4773 C CA . PHE A 1 316 ? 40.117 37.001 22.134 1.000 36.201 316 PHE A CA 1
ATOM 4774 C C . PHE A 1 316 ? 40.311 38.305 22.921 1.000 31.509 316 PHE A C 1
ATOM 4775 O O . PHE A 1 316 ? 39.934 38.352 24.111 1.000 35.779 316 PHE A O 1
ATOM 4792 N N . ARG A 1 317 ? 40.842 39.343 22.257 1.000 33.156 317 ARG A N 1
ATOM 4793 C CA . ARG A 1 317 ? 41.117 40.673 22.887 1.000 33.683 317 ARG A CA 1
ATOM 4794 C C . ARG A 1 317 ? 39.855 41.301 23.483 1.000 35.833 317 ARG A C 1
ATOM 4795 O O . ARG A 1 317 ? 39.881 41.721 24.678 1.000 32.575 317 ARG A O 1
ATOM 4816 N N . ARG A 1 318 ? 38.764 41.362 22.715 1.000 36.562 318 ARG A N 1
ATOM 4817 C CA . ARG A 1 318 ? 37.465 41.869 23.233 1.000 34.475 318 ARG A CA 1
ATOM 4818 C C . ARG A 1 318 ? 37.051 41.072 24.477 1.000 33.414 318 ARG A C 1
ATOM 4819 O O . ARG A 1 318 ? 36.662 41.698 25.463 1.000 37.682 318 ARG A O 1
ATOM 4840 N N . ASP A 1 319 ? 37.069 39.743 24.429 1.000 35.087 319 ASP A N 1
ATOM 4841 C CA . ASP A 1 319 ? 36.542 38.918 25.548 1.000 37.566 319 ASP A CA 1
ATOM 4842 C C . ASP A 1 319 ? 37.409 39.093 26.805 1.000 39.575 319 ASP A C 1
ATOM 4843 O O . ASP A 1 319 ? 36.849 39.237 27.911 1.000 37.734 319 ASP A O 1
ATOM 4852 N N . THR A 1 320 ? 38.734 39.095 26.645 1.000 37.550 320 THR A N 1
ATOM 4853 C CA . THR A 1 320 ? 39.658 39.162 27.797 1.000 35.272 320 THR A CA 1
ATOM 4854 C C . THR A 1 320 ? 39.593 40.570 28.389 1.000 32.218 320 THR A C 1
ATOM 4855 O O . THR A 1 320 ? 39.674 40.698 29.628 1.000 35.902 320 THR A O 1
ATOM 4866 N N . ARG A 1 321 ? 39.455 41.610 27.562 1.000 33.453 321 ARG A N 1
ATOM 4867 C CA . ARG A 1 321 ? 39.340 43.006 28.091 1.000 32.269 321 ARG A CA 1
ATOM 4868 C C . ARG A 1 321 ? 38.041 43.118 28.904 1.000 34.131 321 ARG A C 1
ATOM 4869 O O . ARG A 1 321 ? 38.061 43.764 29.979 1.000 36.936 321 ARG A O 1
ATOM 4890 N N . ARG A 1 322 ? 36.952 42.505 28.433 1.000 37.928 322 ARG A N 1
ATOM 4891 C CA . ARG A 1 322 ? 35.649 42.529 29.159 1.000 37.167 322 ARG A CA 1
ATOM 4892 C C . ARG A 1 322 ? 35.830 41.860 30.515 1.000 37.334 322 ARG A C 1
ATOM 4893 O O . ARG A 1 322 ? 35.324 42.384 31.537 1.000 34.383 322 ARG A O 1
ATOM 4914 N N . TRP A 1 323 ? 36.532 40.734 30.547 1.000 35.822 323 TRP A N 1
ATOM 4915 C CA . TRP A 1 323 ? 36.850 40.024 31.818 1.000 36.918 323 TRP A CA 1
ATOM 4916 C C . TRP A 1 323 ? 37.695 40.937 32.727 1.000 35.533 323 TRP A C 1
ATOM 4917 O O . TRP A 1 323 ? 37.321 41.113 33.912 1.000 35.138 323 TRP A O 1
ATOM 4938 N N . ASN A 1 324 ? 38.789 41.509 32.223 1.000 31.321 324 ASN A N 1
ATOM 4939 C CA . ASN A 1 324 ? 39.708 42.318 33.076 1.000 33.675 324 ASN A CA 1
ATOM 4940 C C . ASN A 1 324 ? 39.058 43.660 33.512 1.000 33.647 324 ASN A C 1
ATOM 4941 O O . ASN A 1 324 ? 39.361 44.138 34.625 1.000 33.856 324 ASN A O 1
ATOM 4952 N N . ASN A 1 325 ? 38.088 44.184 32.755 1.000 35.648 325 ASN A N 1
ATOM 4953 C CA . ASN A 1 325 ? 37.289 45.380 33.139 1.000 38.341 325 ASN A CA 1
ATOM 4954 C C . ASN A 1 325 ? 36.522 45.109 34.415 1.000 37.223 325 ASN A C 1
ATOM 4955 O O . ASN A 1 325 ? 36.259 46.066 35.123 1.000 38.313 325 ASN A O 1
ATOM 4966 N N . ILE A 1 326 ? 36.227 43.850 34.717 1.000 36.453 326 ILE A N 1
ATOM 4967 C CA . ILE A 1 326 ? 35.446 43.431 35.923 1.000 43.400 326 ILE A CA 1
ATOM 4968 C C . ILE A 1 326 ? 36.375 42.956 37.054 1.000 41.277 326 ILE A C 1
ATOM 4969 O O . ILE A 1 326 ? 36.117 43.296 38.238 1.000 43.813 326 ILE A O 1
ATOM 4985 N N . ASN A 1 327 ? 37.353 42.115 36.741 1.000 37.592 327 ASN A N 1
ATOM 4986 C CA . ASN A 1 327 ? 38.126 41.390 37.784 1.000 41.843 327 ASN A CA 1
ATOM 4987 C C . ASN A 1 327 ? 39.403 42.147 38.189 1.000 42.989 327 ASN A C 1
ATOM 4988 O O . ASN A 1 327 ? 39.988 41.762 39.247 1.000 39.936 327 ASN A O 1
ATOM 4999 N N . GLU A 1 328 ? 39.864 43.150 37.424 1.000 37.651 328 GLU A N 1
ATOM 5000 C CA . GLU A 1 328 ? 41.134 43.861 37.743 1.000 43.001 328 GLU A CA 1
ATOM 5001 C C . GLU A 1 328 ? 41.025 45.400 37.699 1.000 40.857 328 GLU A C 1
ATOM 5002 O O . GLU A 1 328 ? 41.553 46.047 38.614 1.000 37.687 328 GLU A O 1
ATOM 5014 N N . LEU A 1 329 ? 40.485 45.969 36.627 1.000 36.434 329 LEU A N 1
ATOM 5015 C CA . LEU A 1 329 ? 40.503 47.432 36.403 1.000 36.961 329 LEU A CA 1
ATOM 5016 C C . LEU A 1 329 ? 39.922 48.173 37.618 1.000 39.122 329 LEU A C 1
ATOM 5017 O O . LEU A 1 329 ? 40.507 49.166 38.056 1.000 37.866 329 LEU A O 1
ATOM 5033 N N . PRO A 1 330 ? 38.815 47.730 38.271 1.000 35.953 330 PRO A N 1
ATOM 5034 C CA . PRO A 1 330 ? 38.230 48.525 39.361 1.000 38.456 330 PRO A CA 1
ATOM 5035 C C . PRO A 1 330 ? 39.198 48.787 40.527 1.000 37.945 330 PRO A C 1
ATOM 5036 O O . PRO A 1 330 ? 39.264 49.899 40.998 1.000 42.713 330 PRO A O 1
ATOM 5047 N N . LEU A 1 331 ? 40.046 47.824 40.873 1.000 43.226 331 LEU A N 1
ATOM 5048 C CA . LEU A 1 331 ? 41.039 47.999 41.975 1.000 40.760 331 LEU A CA 1
ATOM 5049 C C . LEU A 1 331 ? 42.249 48.779 41.472 1.000 40.671 331 LEU A C 1
ATOM 5050 O O . LEU A 1 331 ? 42.855 49.482 42.286 1.000 39.999 331 LEU A O 1
ATOM 5066 N N . ALA A 1 332 ? 42.600 48.662 40.189 1.000 39.773 332 ALA A N 1
ATOM 5067 C CA . ALA A 1 332 ? 43.747 49.398 39.615 1.000 45.026 332 ALA A CA 1
ATOM 5068 C C . ALA A 1 332 ? 43.464 50.910 39.639 1.000 47.646 332 ALA A C 1
ATOM 5069 O O . ALA A 1 332 ? 44.394 51.669 39.842 1.000 51.400 332 ALA A O 1
ATOM 5076 N N . GLU A 1 333 ? 42.223 51.340 39.434 1.000 50.533 333 GLU A N 1
ATOM 5077 C CA . GLU A 1 333 ? 41.916 52.782 39.270 1.000 61.527 333 GLU A CA 1
ATOM 5078 C C . GLU A 1 333 ? 41.474 53.398 40.606 1.000 67.802 333 GLU A C 1
ATOM 5079 O O . GLU A 1 333 ? 41.561 54.618 40.710 1.000 78.115 333 GLU A O 1
ATOM 5091 N N . PHE A 1 334 ? 41.050 52.604 41.595 1.000 79.738 334 PHE A N 1
ATOM 5092 C CA . PHE A 1 334 ? 40.593 53.073 42.937 1.000 83.257 334 PHE A CA 1
ATOM 5093 C C . PHE A 1 334 ? 41.811 53.245 43.858 1.000 92.871 334 PHE A C 1
ATOM 5094 O O . PHE A 1 334 ? 42.460 52.228 44.148 1.000 109.179 334 PHE A O 1
ATOM 5111 N N . ASP A 1 335 ? 42.102 54.472 44.321 1.000 110.388 335 ASP A N 1
ATOM 5112 C CA . ASP A 1 335 ? 43.310 54.811 45.135 1.000 112.175 335 ASP A CA 1
ATOM 5113 C C . ASP A 1 335 ? 42.988 54.669 46.627 1.000 107.252 335 ASP A C 1
ATOM 5114 O O . ASP A 1 335 ? 42.348 55.534 47.225 1.000 98.382 335 ASP A O 1
ATOM 5123 N N . GLY B 1 7 ? 73.834 6.375 38.426 1.000 79.251 7 GLY B N 1
ATOM 5124 C CA . GLY B 1 7 ? 72.394 6.325 38.775 1.000 77.591 7 GLY B CA 1
ATOM 5125 C C . GLY B 1 7 ? 72.030 7.447 39.731 1.000 77.896 7 GLY B C 1
ATOM 5126 O O . GLY B 1 7 ? 72.645 7.537 40.809 1.000 80.848 7 GLY B O 1
ATOM 5130 N N . LEU B 1 8 ? 71.081 8.304 39.346 1.000 70.589 8 LEU B N 1
ATOM 5131 C CA . LEU B 1 8 ? 70.313 9.143 40.312 1.000 68.068 8 LEU B CA 1
ATOM 5132 C C . LEU B 1 8 ? 69.216 8.268 40.923 1.000 54.581 8 LEU B C 1
ATOM 5133 O O . LEU B 1 8 ? 68.673 7.383 40.278 1.000 50.417 8 LEU B O 1
ATOM 5149 N N . PRO B 1 9 ? 68.836 8.490 42.195 1.000 51.850 9 PRO B N 1
ATOM 5150 C CA . PRO B 1 9 ? 67.822 7.661 42.825 1.000 49.649 9 PRO B CA 1
ATOM 5151 C C . PRO B 1 9 ? 66.436 7.678 42.158 1.000 47.866 9 PRO B C 1
ATOM 5152 O O . PRO B 1 9 ? 66.099 8.557 41.406 1.000 44.778 9 PRO B O 1
ATOM 5163 N N . GLN B 1 10 ? 65.701 6.612 42.432 1.000 43.004 10 GLN B N 1
ATOM 5164 C CA . GLN B 1 10 ? 64.244 6.465 42.230 1.000 48.186 10 GLN B CA 1
ATOM 5165 C C . GLN B 1 10 ? 63.572 7.067 43.468 1.000 52.551 10 GLN B C 1
ATOM 5166 O O . GLN B 1 10 ? 63.630 6.435 44.531 1.000 51.249 10 GLN B O 1
ATOM 5180 N N . VAL B 1 11 ? 63.081 8.301 43.353 1.000 41.889 11 VAL B N 1
ATOM 5181 C CA . VAL B 1 11 ? 62.370 9.028 44.433 1.000 40.086 11 VAL B CA 1
ATOM 5182 C C . VAL B 1 11 ? 60.878 8.816 44.174 1.000 37.928 11 VAL B C 1
ATOM 5183 O O . VAL B 1 11 ? 60.432 8.928 43.028 1.000 36.797 11 VAL B O 1
ATOM 5196 N N . ARG B 1 12 ? 60.149 8.453 45.224 1.000 38.668 12 ARG B N 1
ATOM 5197 C CA . ARG B 1 12 ? 58.682 8.278 45.206 1.000 40.788 12 ARG B CA 1
ATOM 5198 C C . ARG B 1 12 ? 58.145 9.129 46.364 1.000 43.475 12 ARG B C 1
ATOM 5199 O O . ARG B 1 12 ? 58.494 8.839 47.539 1.000 43.553 12 ARG B O 1
ATOM 5220 N N . TRP B 1 13 ? 57.405 10.189 46.037 1.000 38.070 13 TRP B N 1
ATOM 5221 C CA . TRP B 1 13 ? 56.814 11.127 47.027 1.000 39.204 13 TRP B CA 1
ATOM 5222 C C . TRP B 1 13 ? 55.289 11.089 46.923 1.000 36.353 13 TRP B C 1
ATOM 5223 O O . TRP B 1 13 ? 54.765 10.578 45.921 1.000 36.124 13 TRP B O 1
ATOM 5244 N N . ARG B 1 14 ? 54.628 11.639 47.929 1.000 38.119 14 ARG B N 1
ATOM 5245 C CA . ARG B 1 14 ? 53.176 11.928 47.907 1.000 37.714 14 ARG B CA 1
ATOM 5246 C C . ARG B 1 14 ? 53.013 13.435 48.110 1.000 37.704 14 ARG B C 1
ATOM 5247 O O . ARG B 1 14 ? 53.808 14.014 48.858 1.000 31.270 14 ARG B O 1
ATOM 5268 N N . MET B 1 15 ? 52.037 14.037 47.426 1.000 32.337 15 MET B N 1
ATOM 5269 C CA . MET B 1 15 ? 51.690 15.468 47.560 1.000 30.217 15 MET B CA 1
ATOM 5270 C C . MET B 1 15 ? 50.241 15.533 48.067 1.000 30.197 15 MET B C 1
ATOM 5271 O O . MET B 1 15 ? 49.308 15.103 47.332 1.000 29.430 15 MET B O 1
ATOM 5285 N N . ALA B 1 16 ? 50.069 16.019 49.283 1.000 31.979 16 ALA B N 1
ATOM 5286 C CA . ALA B 1 16 ? 48.747 16.322 49.861 1.000 32.726 16 ALA B CA 1
ATOM 5287 C C . ALA B 1 16 ? 48.264 17.671 49.329 1.000 33.152 16 ALA B C 1
ATOM 5288 O O . ALA B 1 16 ? 49.038 18.655 49.441 1.000 32.632 16 ALA B O 1
ATOM 5295 N N . THR B 1 17 ? 47.042 17.736 48.794 1.000 32.408 17 THR B N 1
ATOM 5296 C CA . THR B 1 17 ? 46.482 19.014 48.300 1.000 32.302 17 THR B CA 1
ATOM 5297 C C . THR B 1 17 ? 45.266 19.449 49.108 1.000 32.462 17 THR B C 1
ATOM 5298 O O . THR B 1 17 ? 44.674 18.625 49.776 1.000 32.492 17 THR B O 1
ATOM 5309 N N . SER B 1 18 ? 44.948 20.742 49.035 1.000 27.651 18 SER B N 1
ATOM 5310 C CA . SER B 1 18 ? 43.808 21.356 49.748 1.000 32.952 18 SER B CA 1
ATOM 5311 C C . SER B 1 18 ? 42.542 21.248 48.901 1.000 34.176 18 SER B C 1
ATOM 5312 O O . SER B 1 18 ? 41.532 21.819 49.342 1.000 32.827 18 SER B O 1
ATOM 5320 N N . TRP B 1 19 ? 42.597 20.588 47.734 1.000 33.317 19 TRP B N 1
ATOM 5321 C CA . TRP B 1 19 ? 41.555 20.742 46.672 1.000 34.319 19 TRP B CA 1
ATOM 5322 C C . TRP B 1 19 ? 40.807 19.432 46.429 1.000 35.481 19 TRP B C 1
ATOM 5323 O O . TRP B 1 19 ? 41.389 18.343 46.448 1.000 36.754 19 TRP B O 1
ATOM 5344 N N . PRO B 1 20 ? 39.476 19.499 46.202 1.000 38.415 20 PRO B N 1
ATOM 5345 C CA . PRO B 1 20 ? 38.756 18.392 45.581 1.000 42.648 20 PRO B CA 1
ATOM 5346 C C . PRO B 1 20 ? 39.167 18.296 44.112 1.000 36.047 20 PRO B C 1
ATOM 5347 O O . PRO B 1 20 ? 39.544 19.324 43.560 1.000 41.027 20 PRO B O 1
ATOM 5358 N N . ILE B 1 21 ? 39.107 17.121 43.486 1.000 39.823 21 ILE B N 1
ATOM 5359 C CA . ILE B 1 21 ? 39.515 16.993 42.052 1.000 44.168 21 ILE B CA 1
ATOM 5360 C C . ILE B 1 21 ? 38.532 17.791 41.175 1.000 39.005 21 ILE B C 1
ATOM 5361 O O . ILE B 1 21 ? 38.905 18.177 40.082 1.000 39.199 21 ILE B O 1
ATOM 5377 N N . SER B 1 22 ? 37.332 18.102 41.662 1.000 44.781 22 SER B N 1
ATOM 5378 C CA . SER B 1 22 ? 36.322 18.891 40.896 1.000 44.137 22 SER B CA 1
ATOM 5379 C C . SER B 1 22 ? 36.775 20.353 40.757 1.000 43.702 22 SER B C 1
ATOM 5380 O O . SER B 1 22 ? 36.356 21.034 39.790 1.000 37.927 22 SER B O 1
ATOM 5388 N N . LEU B 1 23 ? 37.649 20.829 41.643 1.000 40.299 23 LEU B N 1
ATOM 5389 C CA . LEU B 1 23 ? 38.268 22.175 41.487 1.000 37.283 23 LEU B CA 1
ATOM 5390 C C . LEU B 1 23 ? 39.477 22.067 40.544 1.000 38.049 23 LEU B C 1
ATOM 5391 O O . LEU B 1 23 ? 40.627 22.138 41.039 1.000 33.225 23 LEU B O 1
ATOM 5407 N N . ASP B 1 24 ? 39.254 21.880 39.240 1.000 34.527 24 ASP B N 1
ATOM 5408 C CA . ASP B 1 24 ? 40.261 21.176 38.402 1.000 39.792 24 ASP B CA 1
ATOM 5409 C C . ASP B 1 24 ? 41.371 22.126 37.961 1.000 38.589 24 ASP B C 1
ATOM 5410 O O . ASP B 1 24 ? 42.455 21.597 37.645 1.000 34.860 24 ASP B O 1
ATOM 5419 N N . THR B 1 25 ? 41.108 23.440 37.873 1.000 35.934 25 THR B N 1
ATOM 5420 C CA . THR B 1 25 ? 42.143 24.390 37.409 1.000 35.457 25 THR B CA 1
ATOM 5421 C C . THR B 1 25 ? 43.222 24.430 38.498 1.000 34.694 25 THR B C 1
ATOM 5422 O O . THR B 1 25 ? 44.427 24.357 38.184 1.000 33.801 25 THR B O 1
ATOM 5433 N N . ILE B 1 26 ? 42.801 24.416 39.757 1.000 33.366 26 ILE B N 1
ATOM 5434 C CA . ILE B 1 26 ? 43.757 24.506 40.895 1.000 33.202 26 ILE B CA 1
ATOM 5435 C C . ILE B 1 26 ? 44.368 23.131 41.142 1.000 33.578 26 ILE B C 1
ATOM 5436 O O . ILE B 1 26 ? 45.564 23.089 41.381 1.000 37.004 26 ILE B O 1
ATOM 5452 N N . TYR B 1 27 ? 43.565 22.057 41.212 1.000 31.056 27 TYR B N 1
ATOM 5453 C CA . TYR B 1 27 ? 44.125 20.696 41.361 1.000 28.168 27 TYR B CA 1
ATOM 5454 C C . TYR B 1 27 ? 45.117 20.448 40.219 1.000 28.689 27 TYR B C 1
ATOM 5455 O O . TYR B 1 27 ? 46.184 19.845 40.463 1.000 28.728 27 TYR B O 1
ATOM 5473 N N . GLY B 1 28 ? 44.800 20.976 39.027 1.000 29.727 28 GLY B N 1
ATOM 5474 C CA . GLY B 1 28 ? 45.680 20.945 37.844 1.000 33.526 28 GLY B CA 1
ATOM 5475 C C . GLY B 1 28 ? 47.100 21.450 38.077 1.000 35.250 28 GLY B C 1
ATOM 5476 O O . GLY B 1 28 ? 48.028 20.915 37.437 1.000 34.633 28 GLY B O 1
ATOM 5480 N N . GLY B 1 29 ? 47.288 22.478 38.902 1.000 33.872 29 GLY B N 1
ATOM 5481 C CA . GLY B 1 29 ? 48.613 22.984 39.320 1.000 34.609 29 GLY B CA 1
ATOM 5482 C C . GLY B 1 29 ? 49.463 21.924 39.998 1.000 35.132 29 GLY B C 1
ATOM 5483 O O . GLY B 1 29 ? 50.649 21.754 39.595 1.000 32.110 29 GLY B O 1
ATOM 5487 N N . ALA B 1 30 ? 48.906 21.232 40.991 1.000 32.211 30 ALA B N 1
ATOM 5488 C CA . ALA B 1 30 ? 49.522 20.049 41.633 1.000 34.929 30 ALA B CA 1
ATOM 5489 C C . ALA B 1 30 ? 49.846 18.980 40.591 1.000 34.018 30 ALA B C 1
ATOM 5490 O O . ALA B 1 30 ? 50.977 18.469 40.599 1.000 33.346 30 ALA B O 1
ATOM 5497 N N . VAL B 1 31 ? 48.903 18.677 39.685 1.000 34.288 31 VAL B N 1
ATOM 5498 C CA . VAL B 1 31 ? 49.096 17.616 38.656 1.000 33.188 31 VAL B CA 1
ATOM 5499 C C . VAL B 1 31 ? 50.262 18.020 37.758 1.000 35.286 31 VAL B C 1
ATOM 5500 O O . VAL B 1 31 ? 51.100 17.150 37.432 1.000 33.562 31 VAL B O 1
ATOM 5513 N N . THR B 1 32 ? 50.324 19.287 37.381 1.000 31.696 32 THR B N 1
ATOM 5514 C CA . THR B 1 32 ? 51.372 19.795 36.472 1.000 33.844 32 THR B CA 1
ATOM 5515 C C . THR B 1 32 ? 52.731 19.512 37.104 1.000 32.516 32 THR B C 1
ATOM 5516 O O . THR B 1 32 ? 53.628 19.001 36.403 1.000 30.665 32 THR B O 1
ATOM 5527 N N . ILE B 1 33 ? 52.900 19.861 38.366 1.000 32.346 33 ILE B N 1
ATOM 5528 C CA . ILE B 1 33 ? 54.212 19.655 39.053 1.000 32.212 33 ILE B CA 1
ATOM 5529 C C . ILE B 1 33 ? 54.555 18.156 39.052 1.000 31.590 33 ILE B C 1
ATOM 5530 O O . ILE B 1 33 ? 55.677 17.809 38.640 1.000 31.801 33 ILE B O 1
ATOM 5546 N N . CYS B 1 34 ? 53.617 17.298 39.427 1.000 30.764 34 CYS B N 1
ATOM 5547 C CA . CYS B 1 34 ? 53.816 15.825 39.509 1.000 31.948 34 CYS B CA 1
ATOM 5548 C C . CYS B 1 34 ? 54.155 15.245 38.123 1.000 35.514 34 CYS B C 1
ATOM 5549 O O . CYS B 1 34 ? 55.185 14.558 37.991 1.000 37.957 34 CYS B O 1
ATOM 5557 N N . GLN B 1 35 ? 53.379 15.571 37.091 1.000 34.546 35 GLN B N 1
ATOM 5558 C CA . GLN B 1 35 ? 53.632 15.080 35.722 1.000 36.138 35 GLN B CA 1
ATOM 5559 C C . GLN B 1 35 ? 54.983 15.587 35.218 1.000 35.654 35 GLN B C 1
ATOM 5560 O O . GLN B 1 35 ? 55.750 14.812 34.599 1.000 36.676 35 GLN B O 1
ATOM 5574 N N . ARG B 1 36 ? 55.273 16.855 35.411 1.000 32.786 36 ARG B N 1
ATOM 5575 C CA . ARG B 1 36 ? 56.488 17.431 34.802 1.000 39.503 36 ARG B CA 1
ATOM 5576 C C . ARG B 1 36 ? 57.753 16.838 35.431 1.000 35.101 36 ARG B C 1
ATOM 5577 O O . ARG B 1 36 ? 58.708 16.621 34.651 1.000 36.524 36 ARG B O 1
ATOM 5598 N N . VAL B 1 37 ? 57.825 16.602 36.744 1.000 32.134 37 VAL B N 1
ATOM 5599 C CA . VAL B 1 37 ? 59.096 16.038 37.295 1.000 35.090 37 VAL B CA 1
ATOM 5600 C C . VAL B 1 37 ? 59.270 14.586 36.806 1.000 37.938 37 VAL B C 1
ATOM 5601 O O . VAL B 1 37 ? 60.408 14.194 36.547 1.000 39.643 37 VAL B O 1
ATOM 5614 N N . GLU B 1 38 ? 58.169 13.855 36.600 1.000 37.130 38 GLU B N 1
ATOM 5615 C CA . GLU B 1 38 ? 58.182 12.469 36.074 1.000 46.112 38 GLU B CA 1
ATOM 5616 C C . GLU B 1 38 ? 58.708 12.505 34.623 1.000 43.773 38 GLU B C 1
ATOM 5617 O O . GLU B 1 38 ? 59.613 11.741 34.310 1.000 46.555 38 GLU B O 1
ATOM 5629 N N . GLU B 1 39 ? 58.186 13.387 33.779 1.000 39.410 39 GLU B N 1
ATOM 5630 C CA . GLU B 1 39 ? 58.633 13.547 32.379 1.000 41.605 39 GLU B CA 1
ATOM 5631 C C . GLU B 1 39 ? 60.122 13.919 32.317 1.000 38.271 39 GLU B C 1
ATOM 5632 O O . GLU B 1 39 ? 60.840 13.300 31.547 1.000 41.608 39 GLU B O 1
ATOM 5644 N N . MET B 1 40 ? 60.561 14.921 33.067 1.000 38.072 40 MET B N 1
ATOM 5645 C CA . MET B 1 40 ? 61.956 15.430 32.985 1.000 37.810 40 MET B CA 1
ATOM 5646 C C . MET B 1 40 ? 62.940 14.387 33.509 1.000 39.294 40 MET B C 1
ATOM 5647 O O . MET B 1 40 ? 64.076 14.378 33.010 1.000 43.128 40 MET B O 1
ATOM 5661 N N . SER B 1 41 ? 62.550 13.584 34.501 1.000 39.007 41 SER B N 1
ATOM 5662 C CA . SER B 1 41 ? 63.418 12.580 35.170 1.000 39.381 41 SER B CA 1
ATOM 5663 C C . SER B 1 41 ? 63.328 11.201 34.483 1.000 41.480 41 SER B C 1
ATOM 5664 O O . SER B 1 41 ? 63.908 10.266 35.029 1.000 41.801 41 SER B O 1
ATOM 5672 N N . GLY B 1 42 ? 62.552 11.066 33.405 1.000 41.453 42 GLY B N 1
ATOM 5673 C CA . GLY B 1 42 ? 62.218 9.779 32.763 1.000 42.826 42 GLY B CA 1
ATOM 5674 C C . GLY B 1 42 ? 61.650 8.744 33.721 1.000 46.377 42 GLY B C 1
ATOM 5675 O O . GLY B 1 42 ? 62.003 7.548 33.569 1.000 44.562 42 GLY B O 1
ATOM 5679 N N . GLY B 1 43 ? 60.835 9.166 34.706 1.000 40.784 43 GLY B N 1
ATOM 5680 C CA . GLY B 1 43 ? 60.161 8.268 35.666 1.000 41.989 43 GLY B CA 1
ATOM 5681 C C . GLY B 1 43 ? 60.962 7.998 36.935 1.000 39.854 43 GLY B C 1
ATOM 5682 O O . GLY B 1 43 ? 60.450 7.296 37.831 1.000 43.283 43 GLY B O 1
ATOM 5686 N N . ALA B 1 44 ? 62.178 8.520 37.040 1.000 42.035 44 ALA B N 1
ATOM 5687 C CA . ALA B 1 44 ? 63.027 8.314 38.234 1.000 40.374 44 ALA B CA 1
ATOM 5688 C C . ALA B 1 44 ? 62.504 9.128 39.440 1.000 44.120 44 ALA B C 1
ATOM 5689 O O . ALA B 1 44 ? 62.681 8.668 40.605 1.000 40.569 44 ALA B O 1
ATOM 5696 N N . PHE B 1 45 ? 61.882 10.291 39.211 1.000 37.550 45 PHE B N 1
ATOM 5697 C CA . PHE B 1 45 ? 61.278 11.118 40.284 1.000 36.720 45 PHE B CA 1
ATOM 5698 C C . PHE B 1 45 ? 59.761 11.178 40.072 1.000 37.663 45 PHE B C 1
ATOM 5699 O O . PHE B 1 45 ? 59.314 11.861 39.136 1.000 33.582 45 PHE B O 1
ATOM 5716 N N . ARG B 1 46 ? 59.000 10.464 40.907 1.000 34.262 46 ARG B N 1
ATOM 5717 C CA . ARG B 1 46 ? 57.536 10.458 40.820 1.000 35.886 46 ARG B CA 1
ATOM 5718 C C . ARG B 1 46 ? 56.955 11.070 42.095 1.000 38.544 46 ARG B C 1
ATOM 5719 O O . ARG B 1 46 ? 57.497 10.818 43.205 1.000 39.278 46 ARG B O 1
ATOM 5740 N N . ILE B 1 47 ? 55.861 11.804 41.915 1.000 33.250 47 ILE B N 1
ATOM 5741 C CA . ILE B 1 47 ? 55.039 12.382 43.014 1.000 32.454 47 ILE B CA 1
ATOM 5742 C C . ILE B 1 47 ? 53.593 12.023 42.717 1.000 31.389 47 ILE B C 1
ATOM 5743 O O . ILE B 1 47 ? 53.139 12.265 41.568 1.000 34.276 47 ILE B O 1
ATOM 5759 N N . GLU B 1 48 ? 52.927 11.441 43.701 1.000 32.186 48 GLU B N 1
ATOM 5760 C CA . GLU B 1 48 ? 51.499 11.064 43.627 1.000 35.727 48 GLU B CA 1
ATOM 5761 C C . GLU B 1 48 ? 50.684 12.164 44.293 1.000 34.417 48 GLU B C 1
ATOM 5762 O O . GLU B 1 48 ? 50.864 12.431 45.480 1.000 34.831 48 GLU B O 1
ATOM 5774 N N . PRO B 1 49 ? 49.786 12.846 43.562 1.000 32.072 49 PRO B N 1
ATOM 5775 C CA . PRO B 1 49 ? 48.955 13.882 44.160 1.000 34.389 49 PRO B CA 1
ATOM 5776 C C . PRO B 1 49 ? 47.713 13.255 44.776 1.000 35.935 49 PRO B C 1
ATOM 5777 O O . PRO B 1 49 ? 47.302 12.248 44.284 1.000 37.154 49 PRO B O 1
ATOM 5788 N N . PHE B 1 50 ? 47.182 13.875 45.825 1.000 34.469 50 PHE B N 1
ATOM 5789 C CA . PHE B 1 50 ? 45.961 13.423 46.512 1.000 36.304 50 PHE B CA 1
ATOM 5790 C C . PHE B 1 50 ? 45.017 14.617 46.701 1.000 35.808 50 PHE B C 1
ATOM 5791 O O . PHE B 1 50 ? 45.438 15.699 47.131 1.000 32.821 50 PHE B O 1
ATOM 5808 N N . ALA B 1 51 ? 43.742 14.383 46.466 1.000 34.432 51 ALA B N 1
ATOM 5809 C CA . ALA B 1 51 ? 42.653 15.335 46.760 1.000 35.948 51 ALA B CA 1
ATOM 5810 C C . ALA B 1 51 ? 42.532 15.519 48.268 1.000 31.232 51 ALA B C 1
ATOM 5811 O O . ALA B 1 51 ? 42.921 14.632 49.051 1.000 35.002 51 ALA B O 1
ATOM 5818 N N . ALA B 1 52 ? 42.017 16.675 48.663 1.000 38.668 52 ALA B N 1
ATOM 5819 C CA . ALA B 1 52 ? 41.662 17.021 50.047 1.000 36.712 52 ALA B CA 1
ATOM 5820 C C . ALA B 1 52 ? 40.914 15.849 50.704 1.000 38.687 52 ALA B C 1
ATOM 5821 O O . ALA B 1 52 ? 39.979 15.369 50.109 1.000 34.402 52 ALA B O 1
ATOM 5828 N N . GLY B 1 53 ? 41.318 15.463 51.919 1.000 38.729 53 GLY B N 1
ATOM 5829 C CA . GLY B 1 53 ? 40.646 14.415 52.707 1.000 40.507 53 GLY B CA 1
ATOM 5830 C C . GLY B 1 53 ? 41.184 13.005 52.458 1.000 44.461 53 GLY B C 1
ATOM 5831 O O . GLY B 1 53 ? 41.089 12.221 53.388 1.000 46.061 53 GLY B O 1
ATOM 5835 N N . GLU B 1 54 ? 41.770 12.708 51.290 1.000 44.083 54 GLU B N 1
ATOM 5836 C CA . GLU B 1 54 ? 42.161 11.329 50.882 1.000 47.886 54 GLU B CA 1
ATOM 5837 C C . GLU B 1 54 ? 43.244 10.780 51.820 1.000 49.347 54 GLU B C 1
ATOM 5838 O O . GLU B 1 54 ? 43.145 9.628 52.255 1.000 49.893 54 GLU B O 1
ATOM 5850 N N . ILE B 1 55 ? 44.273 11.557 52.127 1.000 42.663 55 ILE B N 1
ATOM 5851 C CA . ILE B 1 55 ? 45.283 11.136 53.141 1.000 46.037 55 ILE B CA 1
ATOM 5852 C C . ILE B 1 55 ? 45.395 12.190 54.236 1.000 45.294 55 ILE B C 1
ATOM 5853 O O . ILE B 1 55 ? 45.784 11.817 55.314 1.000 45.843 55 ILE B O 1
ATOM 5869 N N . VAL B 1 56 ? 45.001 13.434 53.970 1.000 44.144 56 VAL B N 1
ATOM 5870 C CA . VAL B 1 56 ? 45.175 14.575 54.911 1.000 44.386 56 VAL B CA 1
ATOM 5871 C C . VAL B 1 56 ? 43.995 15.514 54.700 1.000 37.613 56 VAL B C 1
ATOM 5872 O O . VAL B 1 56 ? 43.620 15.799 53.566 1.000 38.592 56 VAL B O 1
ATOM 5885 N N . PRO B 1 57 ? 43.349 16.037 55.752 1.000 39.904 57 PRO B N 1
ATOM 5886 C CA . PRO B 1 57 ? 42.318 17.060 55.559 1.000 44.065 57 PRO B CA 1
ATOM 5887 C C . PRO B 1 57 ? 42.898 18.284 54.811 1.000 41.475 57 PRO B C 1
ATOM 5888 O O . PRO B 1 57 ? 44.092 18.598 54.962 1.000 38.056 57 PRO B O 1
ATOM 5899 N N . GLY B 1 58 ? 42.091 18.913 53.964 1.000 39.087 58 GLY B N 1
ATOM 5900 C CA . GLY B 1 58 ? 42.517 20.029 53.088 1.000 43.932 58 GLY B CA 1
ATOM 5901 C C . GLY B 1 58 ? 43.152 21.188 53.854 1.000 42.744 58 GLY B C 1
ATOM 5902 O O . GLY B 1 58 ? 44.119 21.767 53.312 1.000 40.900 58 GLY B O 1
ATOM 5906 N N . LEU B 1 59 ? 42.684 21.496 55.077 1.000 38.243 59 LEU B N 1
ATOM 5907 C CA . LEU B 1 59 ? 43.213 22.604 55.914 1.000 38.387 59 LEU B CA 1
ATOM 5908 C C . LEU B 1 59 ? 44.430 22.174 56.736 1.000 39.468 59 LEU B C 1
ATOM 5909 O O . LEU B 1 59 ? 44.978 23.005 57.483 1.000 39.111 59 LEU B O 1
ATOM 5925 N N . GLU B 1 60 ? 44.902 20.950 56.588 1.000 37.829 60 GLU B N 1
ATOM 5926 C CA . GLU B 1 60 ? 46.044 20.460 57.397 1.000 39.000 60 GLU B CA 1
ATOM 5927 C C . GLU B 1 60 ? 47.222 20.053 56.504 1.000 35.571 60 GLU B C 1
ATOM 5928 O O . GLU B 1 60 ? 48.072 19.345 57.010 1.000 33.993 60 GLU B O 1
ATOM 5940 N N . VAL B 1 61 ? 47.322 20.584 55.283 1.000 37.170 61 VAL B N 1
ATOM 5941 C CA . VAL B 1 61 ? 48.469 20.266 54.383 1.000 30.651 61 VAL B CA 1
ATOM 5942 C C . VAL B 1 61 ? 49.772 20.675 55.056 1.000 29.923 61 VAL B C 1
ATOM 5943 O O . VAL B 1 61 ? 50.691 19.845 55.034 1.000 32.581 61 VAL B O 1
ATOM 5956 N N . LEU B 1 62 ? 49.865 21.879 55.629 1.000 30.519 62 LEU B N 1
ATOM 5957 C CA . LEU B 1 62 ? 51.119 22.363 56.256 1.000 32.572 62 LEU B CA 1
ATOM 5958 C C . LEU B 1 62 ? 51.514 21.442 57.424 1.000 35.300 62 LEU B C 1
ATOM 5959 O O . LEU B 1 62 ? 52.710 21.084 57.517 1.000 33.612 62 LEU B O 1
ATOM 5975 N N . ASP B 1 63 ? 50.565 21.121 58.304 1.000 33.806 63 ASP B N 1
ATOM 5976 C CA . ASP B 1 63 ? 50.754 20.169 59.454 1.000 36.677 63 ASP B CA 1
ATOM 5977 C C . ASP B 1 63 ? 51.329 18.841 58.939 1.000 36.658 63 ASP B C 1
ATOM 5978 O O . ASP B 1 63 ? 52.340 18.356 59.517 1.000 35.480 63 ASP B O 1
ATOM 5987 N N . ALA B 1 64 ? 50.774 18.277 57.856 1.000 36.736 64 ALA B N 1
ATOM 5988 C CA . ALA B 1 64 ? 51.248 16.981 57.303 1.000 33.628 64 ALA B CA 1
ATOM 5989 C C . ALA B 1 64 ? 52.655 17.130 56.740 1.000 38.206 64 ALA B C 1
ATOM 5990 O O . ALA B 1 64 ? 53.485 16.186 56.913 1.000 35.275 64 ALA B O 1
ATOM 5997 N N . VAL B 1 65 ? 52.949 18.269 56.089 1.000 34.969 65 VAL B N 1
ATOM 5998 C CA . VAL B 1 65 ? 54.296 18.507 55.502 1.000 34.036 65 VAL B CA 1
ATOM 5999 C C . VAL B 1 65 ? 55.305 18.674 56.643 1.000 32.532 65 VAL B C 1
ATOM 6000 O O . VAL B 1 65 ? 56.407 18.060 56.580 1.000 34.415 65 VAL B O 1
ATOM 6013 N N . GLN B 1 66 ? 54.963 19.436 57.659 1.000 32.437 66 GLN B N 1
ATOM 6014 C CA . GLN B 1 66 ? 55.819 19.629 58.851 1.000 37.409 66 GLN B CA 1
ATOM 6015 C C . GLN B 1 66 ? 56.187 18.281 59.484 1.000 39.717 66 GLN B C 1
ATOM 6016 O O . GLN B 1 66 ? 57.383 18.081 59.797 1.000 42.091 66 GLN B O 1
ATOM 6030 N N . ALA B 1 67 ? 55.193 17.428 59.737 1.000 41.751 67 ALA B N 1
ATOM 6031 C CA . ALA B 1 67 ? 55.387 16.099 60.363 1.000 42.218 67 ALA B CA 1
ATOM 6032 C C . ALA B 1 67 ? 56.102 15.142 59.390 1.000 43.535 67 ALA B C 1
ATOM 6033 O O . ALA B 1 67 ? 56.485 14.056 59.817 1.000 39.209 67 ALA B O 1
ATOM 6040 N N . ARG B 1 68 ? 56.199 15.482 58.103 1.000 37.328 68 ARG B N 1
ATOM 6041 C CA . ARG B 1 68 ? 56.730 14.584 57.044 1.000 40.649 68 ARG B CA 1
ATOM 6042 C C . ARG B 1 68 ? 55.842 13.340 56.898 1.000 42.094 68 ARG B C 1
ATOM 6043 O O . ARG B 1 68 ? 56.350 12.300 56.464 1.000 40.393 68 ARG B O 1
ATOM 6064 N N . SER B 1 69 ? 54.552 13.424 57.215 1.000 37.238 69 SER B N 1
ATOM 6065 C CA . SER B 1 69 ? 53.615 12.322 56.876 1.000 43.209 69 SER B CA 1
ATOM 6066 C C . SER B 1 69 ? 53.406 12.292 55.347 1.000 37.623 69 SER B C 1
ATOM 6067 O O . SER B 1 69 ? 53.044 11.236 54.790 1.000 41.554 69 SER B O 1
ATOM 6075 N N . VAL B 1 70 ? 53.637 13.423 54.680 1.000 40.018 70 VAL B N 1
ATOM 6076 C CA . VAL B 1 70 ? 53.860 13.527 53.210 1.000 37.916 70 VAL B CA 1
ATOM 6077 C C . VAL B 1 70 ? 55.115 14.365 53.013 1.000 34.867 70 VAL B C 1
ATOM 6078 O O . VAL B 1 70 ? 55.444 15.157 53.884 1.000 40.556 70 VAL B O 1
ATOM 6091 N N . GLU B 1 71 ? 55.761 14.236 51.865 1.000 34.249 71 GLU B N 1
ATOM 6092 C CA . GLU B 1 71 ? 56.986 14.999 51.542 1.000 33.115 71 GLU B CA 1
ATOM 6093 C C . GLU B 1 71 ? 56.605 16.397 51.045 1.000 36.953 71 GLU B C 1
ATOM 6094 O O . GLU B 1 71 ? 57.400 17.336 51.266 1.000 31.473 71 GLU B O 1
ATOM 6106 N N . CYS B 1 72 ? 55.444 16.555 50.398 1.000 35.905 72 CYS B N 1
ATOM 6107 C CA . CYS B 1 72 ? 55.110 17.866 49.790 1.000 37.258 72 CYS B CA 1
ATOM 6108 C C . CYS B 1 72 ? 53.593 18.076 49.738 1.000 34.308 72 CYS B C 1
ATOM 6109 O O . CYS B 1 72 ? 52.824 17.148 50.033 1.000 31.855 72 CYS B O 1
ATOM 6117 N N . GLY B 1 73 ? 53.203 19.304 49.449 1.000 34.143 73 GLY B N 1
ATOM 6118 C CA . GLY B 1 73 ? 51.804 19.725 49.510 1.000 32.148 73 GLY B CA 1
ATOM 6119 C C . GLY B 1 73 ? 51.535 20.821 48.507 1.000 30.993 73 GLY B C 1
ATOM 6120 O O . GLY B 1 73 ? 52.499 21.427 47.997 1.000 33.064 73 GLY B O 1
ATOM 6124 N N . HIS B 1 74 ? 50.263 21.090 48.254 1.000 29.498 74 HIS B N 1
ATOM 6125 C CA . HIS B 1 74 ? 49.807 22.191 47.377 1.000 31.983 74 HIS B CA 1
ATOM 6126 C C . HIS B 1 74 ? 48.600 22.781 48.071 1.000 30.964 74 HIS B C 1
ATOM 6127 O O . HIS B 1 74 ? 47.652 22.022 48.261 1.000 30.182 74 HIS B O 1
ATOM 6142 N N . THR B 1 75 ? 48.686 24.055 48.451 1.000 29.644 75 THR B N 1
ATOM 6143 C CA . THR B 1 75 ? 47.744 24.672 49.416 1.000 31.510 75 THR B CA 1
ATOM 6144 C C . THR B 1 75 ? 47.784 26.193 49.242 1.000 33.833 75 THR B C 1
ATOM 6145 O O . THR B 1 75 ? 48.364 26.694 48.265 1.000 30.820 75 THR B O 1
ATOM 6156 N N . ALA B 1 76 ? 47.086 26.907 50.107 1.000 31.695 76 ALA B N 1
ATOM 6157 C CA . ALA B 1 76 ? 47.044 28.379 50.125 1.000 33.858 76 ALA B CA 1
ATOM 6158 C C . ALA B 1 76 ? 47.653 28.780 51.457 1.000 35.304 76 ALA B C 1
ATOM 6159 O O . ALA B 1 76 ? 47.140 28.304 52.509 1.000 38.854 76 ALA B O 1
ATOM 6166 N N . SER B 1 77 ? 48.669 29.618 51.435 1.000 31.756 77 SER B N 1
ATOM 6167 C CA . SER B 1 77 ? 49.305 30.078 52.692 1.000 31.806 77 SER B CA 1
ATOM 6168 C C . SER B 1 77 ? 48.241 30.684 53.623 1.000 30.950 77 SER B C 1
ATOM 6169 O O . SER B 1 77 ? 48.373 30.478 54.857 1.000 32.880 77 SER B O 1
ATOM 6177 N N . TYR B 1 78 ? 47.173 31.308 53.132 1.000 31.143 78 TYR B N 1
ATOM 6178 C CA . TYR B 1 78 ? 46.241 32.028 54.053 1.000 35.778 78 TYR B CA 1
ATOM 6179 C C . TYR B 1 78 ? 45.318 31.051 54.815 1.000 41.968 78 TYR B C 1
ATOM 6180 O O . TYR B 1 78 ? 44.606 31.469 55.751 1.000 37.397 78 TYR B O 1
ATOM 6198 N N . TYR B 1 79 ? 45.392 29.747 54.561 1.000 39.185 79 TYR B N 1
ATOM 6199 C CA . TYR B 1 79 ? 44.669 28.754 55.410 1.000 35.811 79 TYR B CA 1
ATOM 6200 C C . TYR B 1 79 ? 45.347 28.614 56.777 1.000 37.652 79 TYR B C 1
ATOM 6201 O O . TYR B 1 79 ? 44.753 27.996 57.683 1.000 38.187 79 TYR B O 1
ATOM 6219 N N . TYR B 1 80 ? 46.546 29.158 56.947 1.000 38.492 80 TYR B N 1
ATOM 6220 C CA . TYR B 1 80 ? 47.372 28.991 58.176 1.000 37.948 80 TYR B CA 1
ATOM 6221 C C . TYR B 1 80 ? 47.518 30.321 58.933 1.000 36.777 80 TYR B C 1
ATOM 6222 O O . TYR B 1 80 ? 48.450 30.407 59.758 1.000 34.049 80 TYR B O 1
ATOM 6240 N N . ILE B 1 81 ? 46.616 31.302 58.715 1.000 35.244 81 ILE B N 1
ATOM 6241 C CA . ILE B 1 81 ? 46.699 32.625 59.415 1.000 39.384 81 ILE B CA 1
ATOM 6242 C C . ILE B 1 81 ? 46.514 32.438 60.930 1.000 40.354 81 ILE B C 1
ATOM 6243 O O . ILE B 1 81 ? 47.011 33.285 61.650 1.000 42.664 81 ILE B O 1
ATOM 6259 N N . GLY B 1 82 ? 45.785 31.406 61.376 1.000 42.813 82 GLY B N 1
ATOM 6260 C CA . GLY B 1 82 ? 45.697 31.036 62.808 1.000 40.322 82 GLY B CA 1
ATOM 6261 C C . GLY B 1 82 ? 47.049 30.673 63.389 1.000 38.271 82 GLY B C 1
ATOM 6262 O O . GLY B 1 82 ? 47.239 30.868 64.602 1.000 42.101 82 GLY B O 1
ATOM 6266 N N . LYS B 1 83 ? 47.971 30.115 62.595 1.000 36.820 83 LYS B N 1
ATOM 6267 C CA . LYS B 1 83 ? 49.343 29.790 63.060 1.000 35.784 83 LYS B CA 1
ATOM 6268 C C . LYS B 1 83 ? 50.240 31.027 62.967 1.000 40.568 83 LYS B C 1
ATOM 6269 O O . LYS B 1 83 ? 51.143 31.199 63.801 1.000 36.864 83 LYS B O 1
ATOM 6288 N N . ASN B 1 84 ? 50.036 31.871 61.962 1.000 35.016 84 ASN B N 1
ATOM 6289 C CA . ASN B 1 84 ? 50.827 33.118 61.839 1.000 37.213 84 ASN B CA 1
ATOM 6290 C C . ASN B 1 84 ? 50.115 34.019 60.850 1.000 39.172 84 ASN B C 1
ATOM 6291 O O . ASN B 1 84 ? 49.975 33.641 59.695 1.000 34.086 84 ASN B O 1
ATOM 6302 N N . PRO B 1 85 ? 49.553 35.162 61.298 1.000 43.737 85 PRO B N 1
ATOM 6303 C CA . PRO B 1 85 ? 48.756 36.010 60.410 1.000 40.710 85 PRO B CA 1
ATOM 6304 C C . PRO B 1 85 ? 49.568 36.526 59.210 1.000 35.908 85 PRO B C 1
ATOM 6305 O O . PRO B 1 85 ? 48.972 36.806 58.227 1.000 32.609 85 PRO B O 1
ATOM 6316 N N . ALA B 1 86 ? 50.898 36.593 59.321 1.000 35.171 86 ALA B N 1
ATOM 6317 C CA . ALA B 1 86 ? 51.816 37.000 58.238 1.000 37.119 86 ALA B CA 1
ATOM 6318 C C . ALA B 1 86 ? 51.687 36.075 57.014 1.000 40.379 86 ALA B C 1
ATOM 6319 O O . ALA B 1 86 ? 52.015 36.556 55.917 1.000 37.850 86 ALA B O 1
ATOM 6326 N N . PHE B 1 87 ? 51.219 34.819 57.166 1.000 33.611 87 PHE B N 1
ATOM 6327 C CA . PHE B 1 87 ? 50.977 33.899 56.020 1.000 35.352 87 PHE B CA 1
ATOM 6328 C C . PHE B 1 87 ? 49.948 34.513 55.046 1.000 35.071 87 PHE B C 1
ATOM 6329 O O . PHE B 1 87 ? 49.911 34.065 53.904 1.000 33.841 87 PHE B O 1
ATOM 6346 N N . ALA B 1 88 ? 49.102 35.472 55.487 1.000 31.593 88 ALA B N 1
ATOM 6347 C CA . ALA B 1 88 ? 48.052 36.088 54.634 1.000 34.073 88 ALA B CA 1
ATOM 6348 C C . ALA B 1 88 ? 48.637 36.652 53.324 1.000 33.515 88 ALA B C 1
ATOM 6349 O O . ALA B 1 88 ? 48.039 36.452 52.236 1.000 35.509 88 ALA B O 1
ATOM 6356 N N . PHE B 1 89 ? 49.802 37.290 53.401 1.000 36.618 89 PHE B N 1
ATOM 6357 C CA . PHE B 1 89 ? 50.411 38.042 52.272 1.000 36.284 89 PHE B CA 1
ATOM 6358 C C . PHE B 1 89 ? 50.824 37.067 51.168 1.000 31.423 89 PHE B C 1
ATOM 6359 O O . PHE B 1 89 ? 50.900 37.483 50.022 1.000 34.094 89 PHE B O 1
ATOM 6376 N N . GLY B 1 90 ? 51.141 35.822 51.525 1.000 31.244 90 GLY B N 1
ATOM 6377 C CA . GLY B 1 90 ? 51.603 34.804 50.556 1.000 34.157 90 GLY B CA 1
ATOM 6378 C C . GLY B 1 90 ? 50.456 34.257 49.715 1.000 34.139 90 GLY B C 1
ATOM 6379 O O . GLY B 1 90 ? 50.729 33.439 48.879 1.000 32.746 90 GLY B O 1
ATOM 6383 N N . THR B 1 91 ? 49.201 34.631 50.009 1.000 30.197 91 THR B N 1
ATOM 6384 C CA . THR B 1 91 ? 48.042 34.246 49.190 1.000 30.858 91 THR B CA 1
ATOM 6385 C C . THR B 1 91 ? 47.506 35.539 48.598 1.000 30.658 91 THR B C 1
ATOM 6386 O O . THR B 1 91 ? 47.811 35.827 47.433 1.000 29.932 91 THR B O 1
ATOM 6397 N N . ALA B 1 92 ? 46.740 36.292 49.383 1.000 29.533 92 ALA B N 1
ATOM 6398 C CA . ALA B 1 92 ? 46.182 37.591 48.973 1.000 29.625 92 ALA B CA 1
ATOM 6399 C C . ALA B 1 92 ? 45.632 38.295 50.204 1.000 32.912 92 ALA B C 1
ATOM 6400 O O . ALA B 1 92 ? 45.195 37.585 51.151 1.000 33.035 92 ALA B O 1
ATOM 6407 N N . VAL B 1 93 ? 45.666 39.621 50.205 1.000 32.729 93 VAL B N 1
ATOM 6408 C CA . VAL B 1 93 ? 45.005 40.384 51.300 1.000 34.596 93 VAL B CA 1
ATOM 6409 C C . VAL B 1 93 ? 44.042 41.378 50.662 1.000 31.434 93 VAL B C 1
ATOM 6410 O O . VAL B 1 93 ? 44.181 41.745 49.488 1.000 35.227 93 VAL B O 1
ATOM 6423 N N . PRO B 1 94 ? 42.993 41.816 51.382 1.000 31.176 94 PRO B N 1
ATOM 6424 C CA . PRO B 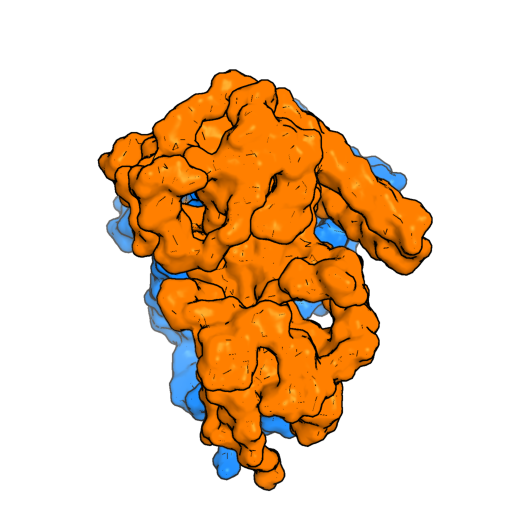1 94 ? 42.037 42.758 50.796 1.000 31.848 94 PRO B CA 1
ATOM 6425 C C . PRO B 1 94 ? 42.753 44.035 50.328 1.000 31.123 94 PRO B C 1
ATOM 6426 O O . PRO B 1 94 ? 43.698 44.440 50.971 1.000 33.953 94 PRO B O 1
ATOM 6437 N N . PHE B 1 95 ? 42.351 44.525 49.162 1.000 31.878 95 PHE B N 1
ATOM 6438 C CA . PHE B 1 95 ? 42.931 45.702 48.469 1.000 36.011 95 PHE B CA 1
ATOM 6439 C C . PHE B 1 95 ? 44.437 45.508 48.295 1.000 36.469 95 PHE B C 1
ATOM 6440 O O . PHE B 1 95 ? 45.199 46.496 48.324 1.000 37.046 95 PHE B O 1
ATOM 6457 N N . GLY B 1 96 ? 44.848 44.262 48.104 1.000 36.278 96 GLY B N 1
ATOM 6458 C CA . GLY B 1 96 ? 46.273 43.924 47.990 1.000 31.247 96 GLY B CA 1
ATOM 6459 C C . GLY B 1 96 ? 46.758 43.938 46.567 1.000 31.452 96 GLY B C 1
ATOM 6460 O O . GLY B 1 96 ? 46.598 44.951 45.896 1.000 32.802 96 GLY B O 1
ATOM 6464 N N . LEU B 1 97 ? 47.518 42.909 46.198 1.000 32.512 97 LEU B N 1
ATOM 6465 C CA . LEU B 1 97 ? 48.247 42.884 44.911 1.000 30.128 97 LEU B CA 1
ATOM 6466 C C . LEU B 1 97 ? 47.388 42.152 43.866 1.000 29.173 97 LEU B C 1
ATOM 6467 O O . LEU B 1 97 ? 46.797 41.057 44.170 1.000 32.429 97 LEU B O 1
ATOM 6483 N N . SER B 1 98 ? 47.381 42.688 42.641 1.000 29.977 98 SER B N 1
ATOM 6484 C CA . SER B 1 98 ? 46.983 41.941 41.410 1.000 30.884 98 SER B CA 1
ATOM 6485 C C . SER B 1 98 ? 47.876 40.696 41.285 1.000 33.044 98 SER B C 1
ATOM 6486 O O . SER B 1 98 ? 48.955 40.671 41.929 1.000 30.395 98 SER B O 1
ATOM 6494 N N . ALA B 1 99 ? 47.422 39.657 40.586 1.000 30.134 99 ALA B N 1
ATOM 6495 C CA . ALA B 1 99 ? 48.221 38.421 40.325 1.000 31.029 99 ALA B CA 1
ATOM 6496 C C . ALA B 1 99 ? 49.606 38.789 39.776 1.000 32.083 99 ALA B C 1
ATOM 6497 O O . ALA B 1 99 ? 50.602 38.220 40.239 1.000 29.932 99 ALA B O 1
ATOM 6504 N N . GLN B 1 100 ? 49.691 39.750 38.849 1.000 32.616 100 GLN B N 1
ATOM 6505 C CA . GLN B 1 100 ? 50.995 40.100 38.225 1.000 30.363 100 GLN B CA 1
ATOM 6506 C C . GLN B 1 100 ? 51.908 40.780 39.260 1.000 32.887 100 GLN B C 1
ATOM 6507 O O . GLN B 1 100 ? 53.103 40.416 39.361 1.000 28.560 100 GLN B O 1
ATOM 6521 N N . GLN B 1 101 ? 51.347 41.678 40.063 1.000 30.156 101 GLN B N 1
ATOM 6522 C CA . GLN B 1 101 ? 52.056 42.332 41.186 1.000 32.240 101 GLN B CA 1
ATOM 6523 C C . GLN B 1 101 ? 52.477 41.313 42.244 1.000 28.051 101 GLN B C 1
ATOM 6524 O O . GLN B 1 101 ? 53.607 41.472 42.808 1.000 27.839 101 GLN B O 1
ATOM 6538 N N . GLN B 1 102 ? 51.599 40.354 42.554 1.000 28.050 102 GLN B N 1
ATOM 6539 C CA . GLN B 1 102 ? 51.844 39.283 43.551 1.000 29.966 102 GLN B CA 1
ATOM 6540 C C . GLN B 1 102 ? 53.074 38.461 43.096 1.000 30.032 102 GLN B C 1
ATOM 6541 O O . GLN B 1 102 ? 53.978 38.214 43.924 1.000 33.029 102 GLN B O 1
ATOM 6555 N N . ASN B 1 103 ? 53.116 38.040 41.837 1.000 27.758 103 ASN B N 1
ATOM 6556 C CA . ASN B 1 103 ? 54.284 37.297 41.278 1.000 30.675 103 ASN B CA 1
ATOM 6557 C C . ASN B 1 103 ? 55.539 38.180 41.343 1.000 30.400 103 ASN B C 1
ATOM 6558 O O . ASN B 1 103 ? 56.624 37.679 41.723 1.000 35.260 103 ASN B O 1
ATOM 6569 N N . THR B 1 104 ? 55.440 39.460 41.001 1.000 31.432 104 THR B N 1
ATOM 6570 C CA . THR B 1 104 ? 56.590 40.403 41.090 1.000 31.181 104 THR B CA 1
ATOM 6571 C C . THR B 1 104 ? 57.085 40.435 42.542 1.000 29.587 104 THR B C 1
ATOM 6572 O O . THR B 1 104 ? 58.294 40.234 42.787 1.000 27.402 104 THR B O 1
ATOM 6583 N N . TRP B 1 105 ? 56.167 40.635 43.481 1.000 30.903 105 TRP B N 1
ATOM 6584 C CA . TRP B 1 105 ? 56.492 40.695 44.926 1.000 30.950 105 TRP B CA 1
ATOM 6585 C C . TRP B 1 105 ? 57.176 39.393 45.346 1.000 31.899 105 TRP B C 1
ATOM 6586 O O . TRP B 1 105 ? 58.241 39.467 45.995 1.000 29.992 105 TRP B O 1
ATOM 6607 N N . LEU B 1 106 ? 56.591 38.235 45.010 1.000 28.016 106 LEU B N 1
ATOM 6608 C CA . LEU B 1 106 ? 57.187 36.943 45.438 1.000 31.551 106 LEU B CA 1
ATOM 6609 C C . LEU B 1 106 ? 58.575 36.756 44.827 1.000 29.196 106 LEU B C 1
ATOM 6610 O O . LEU B 1 106 ? 59.499 36.394 45.574 1.000 30.503 106 LEU B O 1
ATOM 6626 N N . TYR B 1 107 ? 58.723 36.928 43.519 1.000 29.816 107 TYR B N 1
ATOM 6627 C CA . TYR B 1 107 ? 59.972 36.477 42.845 1.000 29.588 107 TYR B CA 1
ATOM 6628 C C . TYR B 1 107 ? 61.122 37.465 43.057 1.000 34.357 107 TYR B C 1
ATOM 6629 O O . TYR B 1 107 ? 62.262 36.996 43.063 1.000 32.870 107 TYR B O 1
ATOM 6647 N N . TYR B 1 108 ? 60.855 38.769 43.121 1.000 31.673 108 TYR B N 1
ATOM 6648 C CA . TYR B 1 108 ? 61.883 39.827 43.081 1.000 31.841 108 TYR B CA 1
ATOM 6649 C C . TYR B 1 108 ? 61.700 40.841 44.218 1.000 33.423 108 TYR B C 1
ATOM 6650 O O . TYR B 1 108 ? 62.696 41.524 44.549 1.000 34.862 108 TYR B O 1
ATOM 6668 N N . GLY B 1 109 ? 60.502 40.991 44.782 1.000 31.380 109 GLY B N 1
ATOM 6669 C CA . GLY B 1 109 ? 60.246 42.050 45.780 1.000 33.503 109 GLY B CA 1
ATOM 6670 C C . GLY B 1 109 ? 60.558 41.613 47.216 1.000 33.368 109 GLY B C 1
ATOM 6671 O O . GLY B 1 109 ? 60.294 42.377 48.112 1.000 33.941 109 GLY B O 1
ATO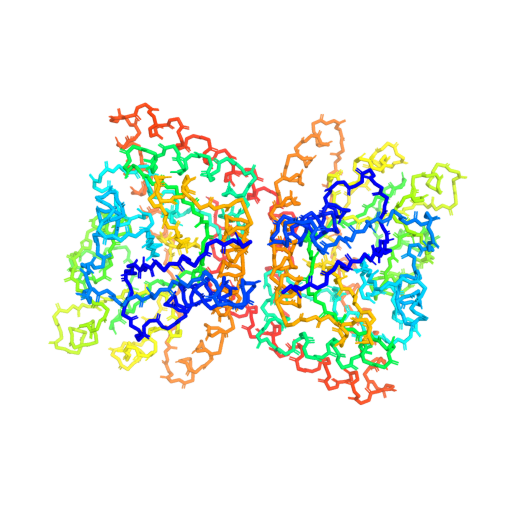M 6675 N N . GLY B 1 110 ? 61.019 40.389 47.433 1.000 35.659 110 GLY B N 1
ATOM 6676 C CA . GLY B 1 110 ? 61.307 39.872 48.787 1.000 36.728 110 GLY B CA 1
ATOM 6677 C C . GLY B 1 110 ? 60.240 38.942 49.340 1.000 34.334 110 GLY B C 1
ATOM 6678 O O . GLY B 1 110 ? 60.512 38.347 50.381 1.000 33.424 110 GLY B O 1
ATOM 6682 N N . GLY B 1 111 ? 59.120 38.722 48.642 1.000 32.073 111 GLY B N 1
ATOM 6683 C CA . GLY B 1 111 ? 58.002 37.901 49.136 1.000 30.977 111 GLY B CA 1
ATOM 6684 C C . GLY B 1 111 ? 58.385 36.439 49.335 1.000 31.250 111 GLY B C 1
ATOM 6685 O O . GLY B 1 111 ? 58.008 35.877 50.365 1.000 31.483 111 GLY B O 1
ATOM 6689 N N . ASN B 1 112 ? 59.092 35.809 48.389 1.000 31.307 112 ASN B N 1
ATOM 6690 C CA . ASN B 1 112 ? 59.457 34.369 48.544 1.000 30.572 112 ASN B CA 1
ATOM 6691 C C . ASN B 1 112 ? 60.384 34.203 49.755 1.000 33.154 112 ASN B C 1
ATOM 6692 O O . ASN B 1 112 ? 60.230 33.185 50.472 1.000 33.001 112 ASN B O 1
ATOM 6703 N N . GLU B 1 113 ? 61.226 35.192 50.033 1.000 33.369 113 GLU B N 1
ATOM 6704 C CA . GLU B 1 113 ? 62.163 35.144 51.196 1.000 33.967 113 GLU B CA 1
ATOM 6705 C C . GLU B 1 113 ? 61.339 35.305 52.486 1.000 35.869 113 GLU B C 1
ATOM 6706 O O . GLU B 1 113 ? 61.568 34.530 53.438 1.000 35.606 113 GLU B O 1
ATOM 6718 N N . ASP B 1 114 ? 60.399 36.247 52.515 1.000 33.726 114 ASP B N 1
ATOM 6719 C CA . ASP B 1 114 ? 59.500 36.428 53.676 1.000 32.729 114 ASP B CA 1
ATOM 6720 C C . ASP B 1 114 ? 58.730 35.134 53.943 1.000 32.815 114 ASP B C 1
ATOM 6721 O O . ASP B 1 114 ? 58.610 34.730 55.146 1.000 34.965 114 ASP B O 1
ATOM 6730 N N . MET B 1 115 ? 58.130 34.541 52.906 1.000 33.180 115 MET B N 1
ATOM 6731 C CA . MET B 1 115 ? 57.252 33.364 53.091 1.000 36.462 115 MET B CA 1
ATOM 6732 C C . MET B 1 115 ? 58.105 32.162 53.491 1.000 31.186 115 MET B C 1
ATOM 6733 O O . MET B 1 115 ? 57.670 31.398 54.397 1.000 32.918 115 MET B O 1
ATOM 6747 N N . ASN B 1 116 ? 59.302 32.012 52.924 1.000 32.993 116 ASN B N 1
ATOM 6748 C CA . ASN B 1 116 ? 60.190 30.884 53.292 1.000 34.241 116 ASN B CA 1
ATOM 6749 C C . ASN B 1 116 ? 60.664 31.026 54.755 1.000 37.440 116 ASN B C 1
ATOM 6750 O O . ASN B 1 116 ? 60.799 29.994 55.430 1.000 36.353 116 ASN B O 1
ATOM 6761 N N . ALA B 1 117 ? 60.824 32.237 55.268 1.000 39.158 117 ALA B N 1
ATOM 6762 C CA . ALA B 1 117 ? 61.233 32.447 56.677 1.000 38.584 117 ALA B CA 1
ATOM 6763 C C . ALA B 1 117 ? 60.080 32.017 57.597 1.000 40.504 117 ALA B C 1
ATOM 6764 O O . ALA B 1 117 ? 60.358 31.399 58.645 1.000 39.704 117 ALA B O 1
ATOM 6771 N N . LEU B 1 118 ? 58.831 32.253 57.209 1.000 34.879 118 LEU B N 1
ATOM 6772 C CA . LEU B 1 118 ? 57.639 31.814 57.980 1.000 33.616 118 LEU B CA 1
ATOM 6773 C C . LEU B 1 118 ? 57.534 30.282 57.878 1.000 38.898 118 LEU B C 1
ATOM 6774 O O . LEU B 1 118 ? 57.313 29.614 58.910 1.000 34.614 118 LEU B O 1
ATOM 6790 N N . PHE B 1 119 ? 57.675 29.704 56.687 1.000 32.267 119 PHE B N 1
ATOM 6791 C CA . PHE B 1 119 ? 57.505 28.239 56.541 1.000 35.018 119 PHE B CA 1
ATOM 6792 C C . PHE B 1 119 ? 58.664 27.493 57.218 1.000 35.451 119 PHE B C 1
ATOM 6793 O O . PHE B 1 119 ? 58.465 26.333 57.608 1.000 34.893 119 PHE B O 1
ATOM 6810 N N . ALA B 1 120 ? 59.822 28.129 57.388 1.000 36.094 120 ALA B N 1
ATOM 6811 C CA . ALA B 1 120 ? 61.018 27.502 58.022 1.000 38.933 120 ALA B CA 1
ATOM 6812 C C . ALA B 1 120 ? 60.664 27.163 59.474 1.000 39.618 120 ALA B C 1
ATOM 6813 O O . ALA B 1 120 ? 61.148 26.161 59.944 1.000 38.660 120 ALA B O 1
ATOM 6820 N N . ASP B 1 121 ? 59.804 27.951 60.123 1.000 37.079 121 ASP B N 1
ATOM 6821 C CA . ASP B 1 121 ? 59.290 27.701 61.494 1.000 39.302 121 ASP B CA 1
ATOM 6822 C C . ASP B 1 121 ? 58.543 26.348 61.559 1.000 43.249 121 ASP B C 1
ATOM 6823 O O . ASP B 1 121 ? 58.467 25.753 62.655 1.000 36.380 121 ASP B O 1
ATOM 6832 N N . PHE B 1 122 ? 57.980 25.874 60.438 1.000 38.548 122 PHE B N 1
ATOM 6833 C CA . PHE B 1 122 ? 57.164 24.642 60.358 1.000 36.174 122 PHE B CA 1
ATOM 6834 C C . PHE B 1 122 ? 57.861 23.578 59.521 1.000 36.370 122 PHE B C 1
ATOM 6835 O O . PHE B 1 122 ? 57.196 22.626 59.063 1.000 37.955 122 PHE B O 1
ATOM 6852 N N . GLY B 1 123 ? 59.181 23.686 59.376 1.000 37.411 123 GLY B N 1
ATOM 6853 C CA . GLY B 1 123 ? 60.014 22.658 58.720 1.000 40.246 123 GLY B CA 1
ATOM 6854 C C . GLY B 1 123 ? 59.754 22.559 57.224 1.000 38.933 123 GLY B C 1
ATOM 6855 O O . GLY B 1 123 ? 59.984 21.487 56.646 1.000 38.312 123 GLY B O 1
ATOM 6859 N N . ALA B 1 124 ? 59.332 23.642 56.588 1.000 35.800 124 ALA B N 1
ATOM 6860 C CA . ALA B 1 124 ? 58.891 23.585 55.184 1.000 36.028 124 ALA B CA 1
ATOM 6861 C C . ALA B 1 124 ? 59.580 24.663 54.351 1.000 31.399 124 ALA B C 1
ATOM 6862 O O . ALA B 1 124 ? 59.939 25.710 54.898 1.000 34.215 124 ALA B O 1
ATOM 6869 N N . VAL B 1 125 ? 59.685 24.394 53.052 1.000 33.222 125 VAL B N 1
ATOM 6870 C CA . VAL B 1 125 ? 60.115 25.389 52.031 1.000 33.310 125 VAL B CA 1
ATOM 6871 C C . VAL B 1 125 ? 58.925 25.573 51.084 1.000 31.903 125 VAL B C 1
ATOM 6872 O O . VAL B 1 125 ? 58.192 24.567 50.846 1.000 31.026 125 VAL B O 1
ATOM 6885 N N . SER B 1 126 ? 58.767 26.785 50.538 1.000 30.517 126 SER B N 1
ATOM 6886 C CA . SER B 1 126 ? 57.584 27.172 49.732 1.000 30.005 126 SER B CA 1
ATOM 6887 C C . SER B 1 126 ? 58.008 27.638 48.345 1.000 29.991 126 SER B C 1
ATOM 6888 O O . SER B 1 126 ? 59.128 28.181 48.217 1.000 29.052 126 SER B O 1
ATOM 6896 N N . PHE B 1 127 ? 57.126 27.437 47.354 1.000 29.410 127 PHE B N 1
ATOM 6897 C CA . PHE B 1 127 ? 57.305 27.847 45.927 1.000 30.317 127 PHE B CA 1
ATOM 6898 C C . PHE B 1 127 ? 55.983 28.343 45.390 1.000 30.279 127 PHE B C 1
ATOM 6899 O O . PHE B 1 127 ? 54.955 27.701 45.614 1.000 30.312 127 PHE B O 1
ATOM 6916 N N . PRO B 1 128 ? 55.916 29.496 44.686 1.000 32.154 128 PRO B N 1
ATOM 6917 C CA . PRO B 1 128 ? 54.655 29.872 44.039 1.000 30.233 128 PRO B CA 1
ATOM 6918 C C . PRO B 1 128 ? 54.279 28.774 43.044 1.000 30.443 128 PRO B C 1
ATOM 6919 O O . PRO B 1 128 ? 55.166 28.286 42.320 1.000 28.288 128 PRO B O 1
ATOM 6930 N N . ALA B 1 129 ? 53.002 28.399 42.981 1.000 26.057 129 ALA B N 1
ATOM 6931 C CA . ALA B 1 129 ? 52.571 27.235 42.184 1.000 24.494 129 ALA B CA 1
ATOM 6932 C C . ALA B 1 129 ? 51.113 27.383 41.722 1.000 26.372 129 ALA B C 1
ATOM 6933 O O . ALA B 1 129 ? 50.389 26.367 41.671 1.000 29.825 129 ALA B O 1
ATOM 6940 N N . GLY B 1 130 ? 50.693 28.610 41.448 1.000 26.874 130 GLY B N 1
ATOM 6941 C CA . GLY B 1 130 ? 49.354 28.916 40.923 1.000 31.195 130 GLY B CA 1
ATOM 6942 C C . GLY B 1 130 ? 48.835 30.276 41.357 1.000 29.188 130 GLY B C 1
ATOM 6943 O O . GLY B 1 130 ? 49.281 30.848 42.334 1.000 26.077 130 GLY B O 1
ATOM 6947 N N . ASN B 1 131 ? 47.876 30.778 40.602 1.000 30.861 131 ASN B N 1
ATOM 6948 C CA . ASN B 1 131 ? 47.079 31.969 40.938 1.000 30.397 131 ASN B CA 1
ATOM 6949 C C . ASN B 1 131 ? 45.715 31.789 40.291 1.000 31.363 131 ASN B C 1
ATOM 6950 O O . ASN B 1 131 ? 45.686 31.276 39.164 1.000 29.206 131 ASN B O 1
ATOM 6961 N N . THR B 1 132 ? 44.643 32.230 40.960 1.000 33.159 132 THR B N 1
ATOM 6962 C CA . THR B 1 132 ? 43.278 32.202 40.375 1.000 32.191 132 THR B CA 1
ATOM 6963 C C . THR B 1 132 ? 43.074 33.456 39.521 1.000 33.453 132 THR B C 1
ATOM 6964 O O . THR B 1 132 ? 42.111 33.501 38.731 1.000 33.254 132 THR B O 1
ATOM 6975 N N . GLY B 1 133 ? 43.941 34.461 39.671 1.000 30.096 133 GLY B N 1
ATOM 6976 C CA . GLY B 1 133 ? 43.653 35.794 39.154 1.000 33.477 133 GLY B CA 1
ATOM 6977 C C . GLY B 1 133 ? 42.583 36.461 39.999 1.000 35.616 133 GLY B C 1
ATOM 6978 O O . GLY B 1 133 ? 42.101 35.863 41.014 1.000 32.691 133 GLY B O 1
ATOM 6982 N N . GLY B 1 134 ? 42.264 37.707 39.669 1.000 35.309 134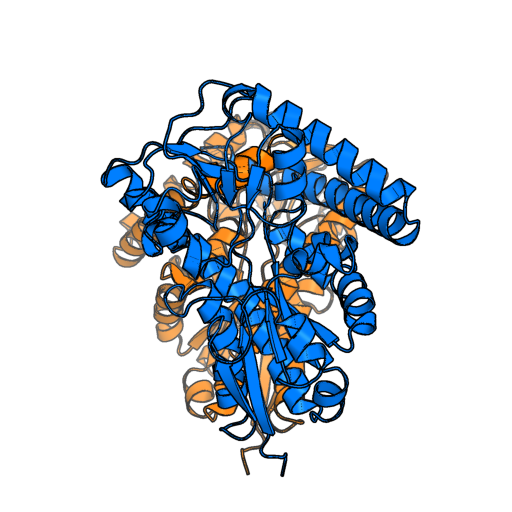 GLY B N 1
ATOM 6983 C CA . GLY B 1 134 ? 41.305 38.487 40.478 1.000 34.830 134 GLY B CA 1
ATOM 6984 C C . GLY B 1 134 ? 39.988 37.746 40.594 1.000 36.635 134 GLY B C 1
ATOM 6985 O O . GLY B 1 134 ? 39.485 37.269 39.559 1.000 34.797 134 GLY B O 1
ATOM 6989 N N . GLN B 1 135 ? 39.434 37.655 41.802 1.000 40.094 135 GLN B N 1
ATOM 6990 C CA . GLN B 1 135 ? 38.149 36.957 42.046 1.000 39.783 135 GLN B CA 1
ATOM 6991 C C . GLN B 1 135 ? 36.982 37.964 41.991 1.000 43.836 135 GLN B C 1
ATOM 6992 O O . GLN B 1 135 ? 37.235 39.173 42.101 1.000 37.336 135 GLN B O 1
ATOM 7006 N N . LEU B 1 136 ? 35.736 37.498 41.807 1.000 40.820 136 LEU B N 1
ATOM 7007 C CA . LEU B 1 136 ? 34.562 38.418 41.779 1.000 43.064 136 LEU B CA 1
ATOM 7008 C C . LEU B 1 136 ? 33.918 38.532 43.158 1.000 42.223 136 LEU B C 1
ATOM 7009 O O . LEU B 1 136 ? 34.430 37.920 44.094 1.000 39.547 136 LEU B O 1
ATOM 7025 N N . GLY B 1 137 ? 32.862 39.363 43.260 1.000 39.176 137 GLY B N 1
ATOM 7026 C CA . GLY B 1 137 ? 32.321 39.853 44.538 1.000 41.852 137 GLY B CA 1
ATOM 7027 C C . GLY B 1 137 ? 31.228 38.983 45.108 1.000 41.357 137 GLY B C 1
ATOM 7028 O O . GLY B 1 137 ? 30.615 39.400 46.088 1.000 45.044 137 GLY B O 1
ATOM 7032 N N . GLY B 1 138 ? 30.970 37.840 44.486 1.000 41.298 138 GLY B N 1
ATOM 7033 C CA . GLY B 1 138 ? 29.980 36.874 44.961 1.000 48.556 138 GLY B CA 1
ATOM 7034 C C . GLY B 1 138 ? 28.554 37.144 44.500 1.000 46.524 138 GLY B C 1
ATOM 7035 O O . GLY B 1 138 ? 28.274 38.143 43.819 1.000 48.011 138 GLY B O 1
ATOM 7039 N N . TRP B 1 139 ? 27.685 36.209 44.860 1.000 45.454 139 TRP B N 1
ATOM 7040 C CA . TRP B 1 139 ? 26.325 36.023 44.310 1.000 49.493 139 TRP B CA 1
ATOM 7041 C C . TRP B 1 139 ? 25.289 36.420 45.353 1.000 43.538 139 TRP B C 1
ATOM 7042 O O . TRP B 1 139 ? 25.468 35.978 46.480 1.000 47.867 139 TRP B O 1
ATOM 7063 N N . PHE B 1 140 ? 24.300 37.234 44.965 1.000 45.682 140 PHE B N 1
ATOM 7064 C CA . PHE B 1 140 ? 23.252 37.798 45.873 1.000 52.667 140 PHE B CA 1
ATOM 7065 C C . PHE B 1 140 ? 21.865 37.547 45.251 1.000 52.135 140 PHE B C 1
ATOM 7066 O O . PHE B 1 140 ? 21.625 37.916 44.075 1.000 52.579 140 PHE B O 1
ATOM 7083 N N . LYS B 1 141 ? 20.953 36.936 46.018 1.000 61.124 141 LYS B N 1
ATOM 7084 C CA . LYS B 1 141 ? 19.582 36.612 45.532 1.000 59.190 141 LYS B CA 1
ATOM 7085 C C . LYS B 1 141 ? 18.862 37.924 45.190 1.000 58.432 141 LYS B C 1
ATOM 7086 O O . LYS B 1 141 ? 18.221 38.012 44.124 1.000 56.375 141 LYS B O 1
ATOM 7105 N N . LYS B 1 142 ? 19.029 38.924 46.049 1.000 66.939 142 LYS B N 1
ATOM 7106 C CA . LYS B 1 142 ? 18.427 40.273 45.926 1.000 70.495 142 LYS B CA 1
ATOM 7107 C C . LYS B 1 142 ? 19.559 41.278 45.782 1.000 71.912 142 LYS B C 1
ATOM 7108 O O . LYS B 1 142 ? 20.591 41.145 46.446 1.000 75.502 142 LYS B O 1
ATOM 7127 N N . PRO B 1 143 ? 19.376 42.340 44.966 1.000 74.590 143 PRO B N 1
ATOM 7128 C CA . PRO B 1 143 ? 20.410 43.354 44.783 1.000 73.267 143 PRO B CA 1
ATOM 7129 C C . PRO B 1 143 ? 20.615 44.127 46.090 1.000 68.513 143 PRO B C 1
ATOM 7130 O O . PRO B 1 143 ? 19.678 44.286 46.827 1.000 67.465 143 PRO B O 1
ATOM 7141 N N . ILE B 1 144 ? 21.845 44.565 46.326 1.000 58.685 144 ILE B N 1
ATOM 7142 C CA . ILE B 1 144 ? 22.260 45.345 47.517 1.000 60.077 144 ILE B CA 1
ATOM 7143 C C . ILE B 1 144 ? 21.842 46.789 47.242 1.000 65.500 144 ILE B C 1
ATOM 7144 O O . ILE B 1 144 ? 22.147 47.268 46.112 1.000 62.635 144 ILE B O 1
ATOM 7160 N N . GLN B 1 145 ? 21.203 47.466 48.207 1.000 67.982 145 GLN B N 1
ATOM 7161 C CA . GLN B 1 145 ? 20.751 48.878 48.038 1.000 69.640 145 GLN B CA 1
ATOM 7162 C C . GLN B 1 145 ? 21.893 49.811 48.458 1.000 59.623 145 GLN B C 1
ATOM 7163 O O . GLN B 1 145 ? 22.127 50.829 47.773 1.000 68.409 145 GLN B O 1
ATOM 7177 N N . ASN B 1 146 ? 22.585 49.479 49.540 1.000 52.162 146 ASN B N 1
ATOM 7178 C CA . ASN B 1 146 ? 23.599 50.381 50.143 1.000 59.752 146 ASN B CA 1
ATOM 7179 C C . ASN B 1 146 ? 24.360 49.598 51.211 1.000 56.280 146 ASN B C 1
ATOM 7180 O O . ASN B 1 146 ? 24.053 48.396 51.391 1.000 55.837 146 ASN B O 1
ATOM 7191 N N . LEU B 1 147 ? 25.316 50.258 51.871 1.000 56.089 147 LEU B N 1
ATOM 7192 C CA . LEU B 1 147 ? 26.165 49.642 52.925 1.000 58.184 147 LEU B CA 1
ATOM 7193 C C . LEU B 1 147 ? 25.280 48.993 54.007 1.000 61.889 147 LEU B C 1
ATOM 7194 O O . LEU B 1 147 ? 25.592 47.865 54.433 1.000 56.846 147 LEU B O 1
ATOM 7210 N N . ALA B 1 148 ? 24.180 49.640 54.412 1.000 67.251 148 ALA B N 1
ATOM 7211 C CA . ALA B 1 148 ? 23.280 49.150 55.488 1.000 62.635 148 ALA B CA 1
ATOM 7212 C C . ALA B 1 148 ? 22.562 47.868 55.044 1.000 58.000 148 ALA B C 1
ATOM 7213 O O . ALA B 1 148 ? 22.201 47.090 55.916 1.000 67.657 148 ALA B O 1
ATOM 7220 N N . SER B 1 149 ? 22.386 47.627 53.742 1.000 57.764 149 SER B N 1
ATOM 7221 C CA . SER B 1 149 ? 21.809 46.351 53.227 1.000 62.775 149 SER B CA 1
ATOM 7222 C C . SER B 1 149 ? 22.649 45.150 53.674 1.000 66.752 149 SER B C 1
ATOM 7223 O O . SER B 1 149 ? 22.083 44.041 53.699 1.000 63.056 149 SER B O 1
ATOM 7231 N N . LEU B 1 150 ? 23.948 45.334 53.955 1.000 63.239 150 LEU B N 1
ATOM 7232 C CA . LEU B 1 150 ? 24.862 44.231 54.390 1.000 65.030 150 LEU B CA 1
ATOM 7233 C C . LEU B 1 150 ? 24.610 43.851 55.850 1.000 59.895 150 LEU B C 1
ATOM 7234 O O . LEU B 1 150 ? 25.020 42.747 56.245 1.000 55.117 150 LEU B O 1
ATOM 7250 N N . GLN B 1 151 ? 24.016 44.742 56.643 1.000 61.105 151 GLN B N 1
ATOM 7251 C CA . GLN B 1 151 ? 23.760 44.461 58.079 1.000 63.907 151 GLN B CA 1
ATOM 7252 C C . GLN B 1 151 ? 22.787 43.274 58.202 1.000 59.184 151 GLN B C 1
ATOM 7253 O O . GLN B 1 151 ? 21.663 43.358 57.670 1.000 56.337 151 GLN B O 1
ATOM 7267 N N . GLY B 1 152 ? 23.235 42.183 58.833 1.000 53.477 152 GLY B N 1
ATOM 7268 C CA . GLY B 1 152 ? 22.409 40.989 59.092 1.000 55.400 152 GLY B CA 1
ATOM 7269 C C . GLY B 1 152 ? 22.343 40.030 57.908 1.000 61.554 152 GLY B C 1
ATOM 7270 O O . GLY B 1 152 ? 21.799 38.927 58.091 1.000 61.111 152 GLY B O 1
ATOM 7274 N N . LEU B 1 153 ? 22.853 40.416 56.725 1.000 56.700 153 LEU B N 1
ATOM 7275 C CA . LEU B 1 153 ? 22.871 39.562 55.507 1.000 57.851 153 LEU B CA 1
ATOM 7276 C C . LEU B 1 153 ? 23.722 38.320 55.777 1.000 56.907 153 LEU B C 1
ATOM 7277 O O . LEU B 1 153 ? 24.844 38.490 56.285 1.000 61.551 153 LEU B O 1
ATOM 7293 N N . LYS B 1 154 ? 23.202 37.136 55.469 1.000 61.651 154 LYS B N 1
ATOM 7294 C CA . LYS B 1 154 ? 23.900 35.845 55.690 1.000 68.605 154 LYS B CA 1
ATOM 7295 C C . LYS B 1 154 ? 24.714 35.523 54.432 1.000 68.987 154 LYS B C 1
ATOM 7296 O O . LYS B 1 154 ? 24.090 35.261 53.375 1.000 61.205 154 LYS B O 1
ATOM 7315 N N . MET B 1 155 ? 26.045 35.529 54.539 1.000 60.807 155 MET B N 1
ATOM 7316 C CA . MET B 1 155 ? 26.949 35.394 53.370 1.000 59.165 155 MET B CA 1
ATOM 7317 C C . MET B 1 155 ? 28.024 34.344 53.652 1.000 52.424 155 MET B C 1
ATOM 7318 O O . MET B 1 155 ? 28.695 34.463 54.701 1.000 52.846 155 MET B O 1
ATOM 7332 N N . ARG B 1 156 ? 28.190 33.389 52.732 1.000 51.368 156 ARG B N 1
ATOM 7333 C CA . ARG B 1 156 ? 29.393 32.512 52.692 1.000 57.888 156 ARG B CA 1
ATOM 7334 C C . ARG B 1 156 ? 30.574 33.312 52.145 1.000 59.743 156 ARG B C 1
ATOM 7335 O O . ARG B 1 156 ? 30.531 33.722 50.983 1.000 62.518 156 ARG B O 1
ATOM 7356 N N . ILE B 1 157 ? 31.591 33.530 52.967 1.000 62.987 157 ILE B N 1
ATOM 7357 C CA . ILE B 1 157 ? 32.861 34.192 52.549 1.000 58.527 157 ILE B CA 1
ATOM 7358 C C . ILE B 1 157 ? 33.895 33.891 53.617 1.000 56.541 157 ILE B C 1
ATOM 7359 O O . ILE B 1 157 ? 33.722 34.300 54.761 1.000 54.561 157 ILE B O 1
ATOM 7375 N N . PRO B 1 158 ? 34.992 33.193 53.270 1.000 63.922 158 PRO B N 1
ATOM 7376 C CA . PRO B 1 158 ? 36.000 32.795 54.248 1.000 63.522 158 PRO B CA 1
ATOM 7377 C C . PRO B 1 158 ? 37.151 33.793 54.436 1.000 63.159 158 PRO B C 1
ATOM 7378 O O . PRO B 1 158 ? 37.200 34.775 53.722 1.000 61.307 158 PRO B O 1
ATOM 7389 N N . GLY B 1 159 ? 38.033 33.509 55.399 1.000 54.762 159 GLY B N 1
ATOM 7390 C CA . GLY B 1 159 ? 39.323 34.202 55.573 1.000 55.543 159 GLY B CA 1
ATOM 7391 C C . GLY B 1 159 ? 39.140 35.633 56.053 1.000 53.282 159 GLY B C 1
ATOM 7392 O O . GLY B 1 159 ? 38.049 35.951 56.602 1.000 51.928 159 GLY B O 1
ATOM 7396 N N . LEU B 1 160 ? 40.169 36.456 55.853 1.000 47.524 160 LEU B N 1
ATOM 7397 C CA . LEU B 1 160 ? 40.223 37.902 56.198 1.000 58.576 160 LEU B CA 1
ATOM 7398 C C . LEU B 1 160 ? 39.108 38.676 55.492 1.000 52.933 160 LEU B C 1
ATOM 7399 O O . LEU B 1 160 ? 38.652 39.681 56.042 1.000 58.418 160 LEU B O 1
ATOM 7415 N N . GLY B 1 161 ? 38.691 38.225 54.318 1.000 49.043 161 GLY B N 1
ATOM 7416 C CA . GLY B 1 161 ? 37.529 38.779 53.605 1.000 55.075 161 GLY B CA 1
ATOM 7417 C C . GLY B 1 161 ? 36.281 38.700 54.465 1.000 60.649 161 GLY B C 1
ATOM 7418 O O . GLY B 1 161 ? 35.551 39.701 54.546 1.000 51.553 161 GLY B O 1
ATOM 7422 N N . GLY B 1 162 ? 36.028 37.527 55.054 1.000 57.057 162 GLY B N 1
ATOM 7423 C CA . GLY B 1 162 ? 34.914 37.306 55.990 1.000 55.768 162 GLY B CA 1
ATOM 7424 C C . GLY B 1 162 ? 35.028 38.212 57.206 1.000 54.536 162 GLY B C 1
ATOM 7425 O O . GLY B 1 162 ? 34.011 38.825 57.550 1.000 59.450 162 GLY B O 1
ATOM 7429 N N . LYS B 1 163 ? 36.219 38.346 57.798 1.000 43.534 163 LYS B N 1
ATOM 7430 C CA . LYS B 1 163 ? 36.447 39.256 58.944 1.000 54.759 163 LYS B CA 1
ATOM 7431 C C . LYS B 1 163 ? 36.127 40.690 58.527 1.000 54.535 163 LYS B C 1
ATOM 7432 O O . LYS B 1 163 ? 35.495 41.416 59.338 1.000 44.360 163 LYS B O 1
ATOM 7451 N N . VAL B 1 164 ? 36.508 41.099 57.312 1.000 47.723 164 VAL B N 1
ATOM 7452 C CA . VAL B 1 164 ? 36.217 42.498 56.891 1.000 47.111 164 VAL B CA 1
ATOM 7453 C C . VAL B 1 164 ? 34.694 42.604 56.787 1.000 51.794 164 VAL B C 1
ATOM 7454 O O . VAL B 1 164 ? 34.135 43.562 57.368 1.000 47.502 164 VAL B O 1
ATOM 7467 N N . MET B 1 165 ? 34.046 41.627 56.126 1.000 47.467 165 MET B N 1
ATOM 7468 C CA . MET B 1 165 ? 32.579 41.663 55.884 1.000 51.702 165 MET B CA 1
ATOM 7469 C C . MET B 1 165 ? 31.839 41.632 57.231 1.000 52.750 165 MET B C 1
ATOM 7470 O O . MET B 1 165 ? 30.843 42.352 57.337 1.000 51.925 165 MET B O 1
ATOM 7484 N N . ALA B 1 166 ? 32.335 40.883 58.224 1.000 51.183 166 ALA B N 1
ATOM 7485 C CA . ALA B 1 166 ? 31.808 40.861 59.616 1.000 60.952 166 ALA B CA 1
ATOM 7486 C C . ALA B 1 166 ? 31.827 42.285 60.207 1.000 57.979 166 ALA B C 1
ATOM 7487 O O . ALA B 1 166 ? 30.803 42.700 60.786 1.000 58.153 166 ALA B O 1
ATOM 7494 N N . LYS B 1 167 ? 32.900 43.052 60.000 1.000 53.579 167 LYS B N 1
ATOM 7495 C CA . LYS B 1 167 ? 33.014 44.422 60.568 1.000 55.738 167 LYS B CA 1
ATOM 7496 C C . LYS B 1 167 ? 32.001 45.329 59.872 1.000 57.370 167 LYS B C 1
ATOM 7497 O O . LYS B 1 167 ? 31.663 46.369 60.445 1.000 54.417 167 LYS B O 1
ATOM 7516 N N . LEU B 1 168 ? 31.489 44.927 58.710 1.000 56.956 168 LEU B N 1
ATOM 7517 C CA . LEU B 1 168 ? 30.473 45.704 57.955 1.000 57.291 168 LEU B CA 1
ATOM 7518 C C . LEU B 1 168 ? 29.072 45.256 58.376 1.000 55.189 168 LEU B C 1
ATOM 7519 O O . LEU B 1 168 ? 28.110 45.777 57.803 1.000 55.819 168 LEU B O 1
ATOM 7535 N N . GLY B 1 169 ? 28.981 44.275 59.273 1.000 59.816 169 GLY B N 1
ATOM 7536 C CA . GLY B 1 169 ? 27.706 43.786 59.840 1.000 65.646 169 GLY B CA 1
ATOM 7537 C C . GLY B 1 169 ? 27.195 42.509 59.183 1.000 66.470 169 GLY B C 1
ATOM 7538 O O . GLY B 1 169 ? 26.062 42.095 59.524 1.000 58.865 169 GLY B O 1
ATOM 7542 N N . VAL B 1 170 ? 27.962 41.898 58.268 1.000 57.117 170 VAL B N 1
ATOM 7543 C CA . VAL B 1 170 ? 27.531 40.661 57.553 1.000 60.722 170 VAL B CA 1
ATOM 7544 C C . VAL B 1 170 ? 27.534 39.498 58.557 1.000 63.094 170 VAL B C 1
ATOM 7545 O O . VAL B 1 170 ? 28.496 39.403 59.368 1.000 56.295 170 VAL B O 1
ATOM 7558 N N . ASN B 1 171 ? 26.487 38.662 58.494 1.000 62.690 171 ASN B N 1
ATOM 7559 C CA . ASN B 1 171 ? 26.359 37.422 59.296 1.000 57.821 171 ASN B CA 1
ATOM 7560 C C . ASN B 1 171 ? 27.074 36.311 58.515 1.000 58.318 171 ASN B C 1
ATOM 7561 O O . ASN B 1 171 ? 26.455 35.742 57.584 1.000 53.836 171 ASN B O 1
ATOM 7572 N N . VAL B 1 172 ? 28.347 36.074 58.853 1.000 55.264 172 VAL B N 1
ATOM 7573 C CA . VAL B 1 172 ? 29.276 35.197 58.096 1.000 57.013 172 VAL B CA 1
ATOM 7574 C C . VAL B 1 172 ? 28.852 33.750 58.330 1.000 62.004 172 VAL B C 1
ATOM 7575 O O . VAL B 1 172 ? 28.805 33.318 59.510 1.000 63.135 172 VAL B O 1
ATOM 7588 N N . GLN B 1 173 ? 28.629 33.036 57.230 1.000 62.953 173 GLN B N 1
ATOM 7589 C CA . GLN B 1 173 ? 28.261 31.600 57.188 1.000 69.461 173 GLN B CA 1
ATOM 7590 C C . GLN B 1 173 ? 29.472 30.830 56.673 1.000 68.412 173 GLN B C 1
ATOM 7591 O O . GLN B 1 173 ? 30.095 31.277 55.681 1.000 76.717 173 GLN B O 1
ATOM 7605 N N . VAL B 1 174 ? 29.837 29.760 57.373 1.000 68.152 174 VAL B N 1
ATOM 7606 C CA . VAL B 1 174 ? 30.926 28.830 56.953 1.000 70.477 174 VAL B CA 1
ATOM 7607 C C . VAL B 1 174 ? 30.249 27.648 56.244 1.000 69.779 174 VAL B C 1
ATOM 7608 O O . VAL B 1 174 ? 29.389 27.005 56.862 1.000 79.691 174 VAL B O 1
ATOM 7621 N N . LEU B 1 175 ? 30.589 27.416 54.970 1.000 71.346 175 LEU B N 1
ATOM 7622 C CA . LEU B 1 175 ? 30.079 26.291 54.141 1.000 74.277 175 LEU B CA 1
ATOM 7623 C C . LEU B 1 175 ? 31.172 25.838 53.182 1.000 70.241 175 LEU B C 1
ATOM 7624 O O . LEU B 1 175 ? 31.921 26.676 52.695 1.000 66.704 175 LEU B O 1
ATOM 7640 N N . PRO B 1 176 ? 31.278 24.524 52.857 1.000 79.008 176 PRO B N 1
ATOM 7641 C CA . PRO B 1 176 ? 32.162 24.067 51.784 1.000 83.113 176 PRO B CA 1
ATOM 7642 C C . PRO B 1 176 ? 31.666 24.542 50.404 1.000 81.749 176 PRO B C 1
ATOM 7643 O O . PRO B 1 176 ? 30.486 24.863 50.261 1.000 88.731 176 PRO B O 1
ATOM 7654 N N . GLY B 1 177 ? 32.561 24.554 49.414 1.000 76.230 177 GLY B N 1
ATOM 7655 C CA . GLY B 1 177 ? 32.238 24.833 48.002 1.000 76.927 177 GLY B CA 1
ATOM 7656 C C . GLY B 1 177 ? 30.992 24.082 47.559 1.000 82.584 177 GLY B C 1
ATOM 7657 O O . GLY B 1 177 ? 30.030 24.746 47.059 1.000 72.748 177 GLY B O 1
ATOM 7661 N N . GLY B 1 178 ? 30.984 22.759 47.783 1.000 79.735 178 GLY B N 1
ATOM 7662 C CA . GLY B 1 178 ? 29.952 21.825 47.289 1.000 79.057 178 GLY B CA 1
ATOM 7663 C C . GLY B 1 178 ? 28.571 22.148 47.826 1.000 73.428 178 GLY B C 1
ATOM 7664 O O . GLY B 1 178 ? 27.584 21.794 47.157 1.000 72.360 178 GLY B O 1
ATOM 7668 N N . GLU B 1 179 ? 28.490 22.815 48.981 1.000 82.127 179 GLU B N 1
ATOM 7669 C CA . GLU B 1 179 ? 27.242 22.953 49.781 1.000 78.487 179 GLU B CA 1
ATOM 7670 C C . GLU B 1 179 ? 26.516 24.279 49.483 1.000 73.305 179 GLU B C 1
ATOM 7671 O O . GLU B 1 179 ? 25.339 24.404 49.869 1.000 74.332 179 GLU B O 1
ATOM 7683 N N . ILE B 1 180 ? 27.170 25.237 48.814 1.000 64.772 180 ILE B N 1
ATOM 7684 C CA . ILE B 1 180 ? 26.682 26.645 48.717 1.000 56.558 180 ILE B CA 1
ATOM 7685 C C . ILE B 1 180 ? 25.377 26.709 47.921 1.000 60.804 180 ILE B C 1
ATOM 7686 O O . ILE B 1 180 ? 24.486 27.541 48.284 1.000 55.232 180 ILE B O 1
ATOM 7702 N N . TYR B 1 181 ? 25.287 25.938 46.832 1.000 56.926 181 TYR B N 1
ATOM 7703 C CA . TYR B 1 181 ? 24.107 25.944 45.926 1.000 66.028 181 TYR B CA 1
ATOM 7704 C C . TYR B 1 181 ? 22.824 25.639 46.728 1.000 69.048 181 TYR B C 1
ATOM 7705 O O . TYR B 1 181 ? 21.832 26.425 46.624 1.000 57.631 181 TYR B O 1
ATOM 7723 N N . LEU B 1 182 ? 22.839 24.534 47.488 1.000 72.015 182 LEU B N 1
ATOM 7724 C CA . LEU B 1 182 ? 21.655 24.021 48.234 1.000 76.655 182 LEU B CA 1
ATOM 7725 C C . LEU B 1 182 ? 21.253 25.105 49.241 1.000 74.690 182 LEU B C 1
ATOM 7726 O O . LEU B 1 182 ? 20.081 25.521 49.222 1.000 69.575 182 LEU B O 1
ATOM 7742 N N . ALA B 1 183 ? 22.224 25.588 50.035 1.000 72.635 183 ALA B N 1
ATOM 7743 C CA . ALA B 1 183 ? 22.066 26.662 51.043 1.000 69.077 183 ALA B CA 1
ATOM 7744 C C . ALA B 1 183 ? 21.424 27.909 50.415 1.000 68.585 183 ALA B C 1
ATOM 7745 O O . ALA B 1 183 ? 20.594 28.552 51.091 1.000 67.489 183 ALA B O 1
ATOM 7752 N N . LEU B 1 184 ? 21.800 28.278 49.187 1.000 71.887 184 LEU B N 1
ATOM 7753 C CA . LEU B 1 184 ? 21.210 29.457 48.501 1.000 69.493 184 LEU B CA 1
ATOM 7754 C C . LEU B 1 184 ? 19.743 29.142 48.160 1.000 75.285 184 LEU B C 1
ATOM 7755 O O . LEU B 1 184 ? 18.859 29.991 48.454 1.000 69.286 184 LEU B O 1
ATOM 7771 N N . GLU B 1 185 ? 19.485 27.972 47.565 1.000 77.081 185 GLU B N 1
ATOM 7772 C CA . GLU B 1 185 ? 18.116 27.528 47.171 1.000 82.764 185 GLU B CA 1
ATOM 7773 C C . GLU B 1 185 ? 17.214 27.447 48.420 1.000 88.416 185 GLU B C 1
ATOM 7774 O O . GLU B 1 185 ? 16.177 28.146 48.441 1.000 91.011 185 GLU B O 1
ATOM 7786 N N . ARG B 1 186 ? 17.624 26.677 49.439 1.000 86.190 186 ARG B N 1
ATOM 7787 C CA . ARG B 1 186 ? 16.881 26.445 50.716 1.000 92.971 186 ARG B CA 1
ATOM 7788 C C . ARG B 1 186 ? 16.481 27.752 51.417 1.000 88.609 186 ARG B C 1
ATOM 7789 O O . ARG B 1 186 ? 15.577 27.683 52.264 1.000 93.052 186 ARG B O 1
ATOM 7810 N N . GLY B 1 187 ? 17.165 28.872 51.142 1.000 85.904 187 GLY B N 1
ATOM 7811 C CA . GLY B 1 187 ? 17.009 30.146 51.878 1.000 74.856 187 GLY B CA 1
ATOM 7812 C C . GLY B 1 187 ? 17.871 30.228 53.140 1.000 68.949 187 GLY B C 1
ATOM 7813 O O . GLY B 1 187 ? 17.762 31.240 53.846 1.000 65.488 187 GLY B O 1
ATOM 7817 N N . THR B 1 188 ? 18.706 29.217 53.420 1.000 66.510 188 THR B N 1
ATOM 7818 C CA . THR B 1 188 ? 19.674 29.184 54.562 1.000 71.284 188 THR B CA 1
ATOM 7819 C C . THR B 1 188 ? 20.583 30.431 54.539 1.000 75.429 188 THR B C 1
ATOM 7820 O O . THR B 1 188 ? 20.880 30.956 55.620 1.000 67.933 188 THR B O 1
ATOM 7831 N N . ILE B 1 189 ? 21.047 30.869 53.355 1.000 79.943 189 ILE B N 1
ATOM 7832 C CA . ILE B 1 189 ? 21.955 32.050 53.180 1.000 70.060 189 ILE B CA 1
ATOM 7833 C C . ILE B 1 189 ? 21.359 32.944 52.088 1.000 65.668 189 ILE B C 1
ATOM 7834 O O . ILE B 1 189 ? 20.570 32.425 51.253 1.000 61.143 189 ILE B O 1
ATOM 7850 N N . ASP B 1 190 ? 21.721 34.228 52.107 1.000 60.707 190 ASP B N 1
ATOM 7851 C CA . ASP B 1 190 ? 21.247 35.274 51.152 1.000 60.780 190 ASP B CA 1
ATOM 7852 C C . ASP B 1 190 ? 22.270 35.493 50.012 1.000 59.651 190 ASP B C 1
ATOM 7853 O O . ASP B 1 190 ? 21.863 36.036 48.931 1.000 57.002 190 ASP B O 1
ATOM 7862 N N . ALA B 1 191 ? 23.542 35.104 50.231 1.000 55.048 191 ALA B N 1
ATOM 7863 C CA . ALA B 1 191 ? 24.676 35.427 49.328 1.000 54.324 191 ALA B CA 1
ATOM 7864 C C . ALA B 1 191 ? 25.869 34.497 49.561 1.000 52.409 191 ALA B C 1
ATOM 7865 O O . ALA B 1 191 ? 25.949 33.919 50.644 1.000 46.305 191 ALA B O 1
ATOM 7872 N N . ALA B 1 192 ? 26.764 34.398 48.566 1.000 51.867 192 ALA B N 1
ATOM 7873 C CA . ALA B 1 192 ? 27.978 33.557 48.630 1.000 51.413 192 ALA B CA 1
ATOM 7874 C C . ALA B 1 192 ? 29.004 33.975 47.562 1.000 41.284 192 ALA B C 1
ATOM 7875 O O . ALA B 1 192 ? 28.585 34.318 46.472 1.000 43.060 192 ALA B O 1
ATOM 7882 N N . GLU B 1 193 ? 30.289 33.947 47.906 1.000 45.558 193 GLU B N 1
ATOM 7883 C CA . GLU B 1 193 ? 31.427 34.098 46.958 1.000 50.372 193 GLU B CA 1
ATOM 7884 C C . GLU B 1 193 ? 32.214 32.790 46.934 1.000 50.400 193 GLU B C 1
ATOM 7885 O O . GLU B 1 193 ? 32.170 32.071 47.945 1.000 50.530 193 GLU B O 1
ATOM 7897 N N . PHE B 1 194 ? 32.847 32.485 45.803 1.000 54.044 194 PHE B N 1
ATOM 7898 C CA . PHE B 1 194 ? 33.776 31.339 45.649 1.000 50.057 194 PHE B CA 1
ATOM 7899 C C . PHE B 1 194 ? 35.045 31.825 44.939 1.000 48.925 194 PHE B C 1
ATOM 7900 O O . PHE B 1 194 ? 35.999 32.186 45.659 1.000 46.639 194 PHE B O 1
ATOM 7917 N N . THR B 1 195 ? 35.092 31.885 43.598 1.000 45.990 195 THR B N 1
ATOM 7918 C CA . THR B 1 195 ? 36.307 32.368 42.871 1.000 44.464 195 THR B CA 1
ATOM 7919 C C . THR B 1 195 ? 35.927 33.272 41.686 1.000 49.109 195 THR B C 1
ATOM 7920 O O . THR B 1 195 ? 36.372 34.448 41.607 1.000 53.965 195 THR B O 1
ATOM 7931 N N . GLY B 1 196 ? 35.168 32.748 40.747 1.000 45.002 196 GLY B N 1
ATOM 7932 C CA . GLY B 1 196 ? 34.820 33.509 39.548 1.000 40.872 196 GLY B CA 1
ATOM 7933 C C . GLY B 1 196 ? 33.942 32.682 38.643 1.000 36.533 196 GLY B C 1
ATOM 7934 O O . GLY B 1 196 ? 33.483 31.614 39.014 1.000 38.024 196 GLY B O 1
ATOM 7938 N N . PRO B 1 197 ? 33.665 33.203 37.438 1.000 39.075 197 PRO B N 1
ATOM 7939 C CA . PRO B 1 197 ? 32.629 32.634 36.588 1.000 38.683 197 PRO B CA 1
ATOM 7940 C C . PRO B 1 197 ? 32.806 31.148 36.304 1.000 38.297 197 PRO B C 1
ATOM 7941 O O . PRO B 1 197 ? 31.829 30.452 36.290 1.000 43.234 197 PRO B O 1
ATOM 7952 N N . TYR B 1 198 ? 34.033 30.700 36.028 1.000 37.992 198 TYR B N 1
ATOM 7953 C CA . TYR B 1 198 ? 34.260 29.294 35.623 1.000 36.437 198 TYR B CA 1
ATOM 7954 C C . TYR B 1 198 ? 33.842 28.339 36.757 1.000 38.827 198 TYR B C 1
ATOM 7955 O O . TYR B 1 198 ? 32.997 27.450 36.521 1.000 38.070 198 TYR B O 1
ATOM 7973 N N . ASP B 1 199 ? 34.415 28.487 37.947 1.000 38.170 199 ASP B N 1
ATOM 7974 C CA . ASP B 1 199 ? 34.131 27.601 39.113 1.000 39.110 199 ASP B CA 1
ATOM 7975 C C . ASP B 1 199 ? 32.685 27.849 39.590 1.000 42.800 199 ASP B C 1
ATOM 7976 O O . ASP B 1 199 ? 31.967 26.861 39.914 1.000 42.176 199 ASP B O 1
ATOM 7985 N N . ASP B 1 200 ? 32.276 29.115 39.670 1.000 39.302 200 ASP B N 1
ATOM 7986 C CA . ASP B 1 200 ? 30.952 29.515 40.244 1.000 44.317 200 ASP B CA 1
ATOM 7987 C C . ASP B 1 200 ? 29.811 28.925 39.385 1.000 47.852 200 ASP B C 1
ATOM 7988 O O . ASP B 1 200 ? 28.788 28.481 39.964 1.000 46.979 200 ASP B O 1
ATOM 7997 N N . GLU B 1 201 ? 29.978 28.906 38.062 1.000 44.496 201 GLU B N 1
ATOM 7998 C CA . GLU B 1 201 ? 28.980 28.344 37.113 1.000 46.765 201 GLU B CA 1
ATOM 7999 C C . GLU B 1 201 ? 28.897 26.838 37.352 1.000 48.188 201 GLU B C 1
ATOM 8000 O O . GLU B 1 201 ? 27.757 26.332 37.388 1.000 43.890 201 GLU B O 1
ATOM 8012 N N . LYS B 1 202 ? 30.031 26.146 37.522 1.000 41.557 202 LYS B N 1
ATOM 8013 C CA . LYS B 1 202 ? 30.035 24.675 37.736 1.000 45.858 202 LYS B CA 1
ATOM 8014 C C . LYS B 1 202 ? 29.288 24.334 39.035 1.000 48.791 202 LYS B C 1
ATOM 8015 O O . LYS B 1 202 ? 28.607 23.310 39.050 1.000 48.539 202 LYS B O 1
ATOM 8034 N N . LEU B 1 203 ? 29.355 25.178 40.065 1.000 53.959 203 LEU B N 1
ATOM 8035 C CA . LEU B 1 203 ? 28.653 24.954 41.360 1.000 52.924 203 LEU B CA 1
ATOM 8036 C C . LEU B 1 203 ? 27.153 25.268 41.268 1.000 55.337 203 LEU B C 1
ATOM 8037 O O . LEU B 1 203 ? 26.441 24.940 42.248 1.000 62.676 203 LEU B O 1
ATOM 8053 N N . GLY B 1 204 ? 26.681 25.850 40.160 1.000 56.241 204 GLY B N 1
ATOM 8054 C CA . GLY B 1 204 ? 25.246 26.135 39.928 1.000 56.825 204 GLY B CA 1
ATOM 8055 C C . GLY B 1 204 ? 24.835 27.517 40.427 1.000 62.878 204 GLY B C 1
ATOM 8056 O O . GLY B 1 204 ? 23.604 27.815 40.473 1.000 58.791 204 GLY B O 1
ATOM 8060 N N . LEU B 1 205 ? 25.805 28.381 40.744 1.000 54.965 205 LEU B N 1
ATOM 8061 C CA . LEU B 1 205 ? 25.509 29.643 41.468 1.000 56.849 205 LEU B CA 1
ATOM 8062 C C . LEU B 1 205 ? 24.771 30.607 40.533 1.000 59.312 205 LEU B C 1
ATOM 8063 O O . LEU B 1 205 ? 23.943 31.383 41.034 1.000 60.648 205 LEU B O 1
ATOM 8079 N N . ALA B 1 206 ? 24.985 30.533 39.218 1.000 52.510 206 ALA B N 1
ATOM 8080 C CA . ALA B 1 206 ? 24.246 31.358 38.236 1.000 59.204 206 ALA B CA 1
ATOM 8081 C C . ALA B 1 206 ? 22.755 30.968 38.194 1.000 60.361 206 ALA B C 1
ATOM 8082 O O . ALA B 1 206 ? 21.923 31.842 37.869 1.000 56.650 206 ALA B O 1
ATOM 8089 N N . LYS B 1 207 ? 22.420 29.728 38.552 1.000 56.477 207 LYS B N 1
ATOM 8090 C CA . LYS B 1 207 ? 21.019 29.230 38.602 1.000 62.004 207 LYS B CA 1
ATOM 8091 C C . LYS B 1 207 ? 20.329 29.755 39.866 1.000 58.959 207 LYS B C 1
ATOM 8092 O O . LYS B 1 207 ? 19.149 30.172 39.754 1.000 55.729 207 LYS B O 1
ATOM 8111 N N . ALA B 1 208 ? 21.039 29.746 40.996 1.000 50.757 208 ALA B N 1
ATOM 8112 C CA . ALA B 1 208 ? 20.548 30.122 42.345 1.000 52.367 208 ALA B CA 1
ATOM 8113 C C . ALA B 1 208 ? 20.399 31.651 42.517 1.000 59.554 208 ALA B C 1
ATOM 8114 O O . ALA B 1 208 ? 19.634 32.054 43.407 1.000 52.907 208 ALA B O 1
ATOM 8121 N N . ALA B 1 209 ? 21.124 32.486 41.759 1.000 53.961 209 ALA B N 1
ATOM 8122 C CA . ALA B 1 209 ? 21.162 33.955 41.992 1.000 51.983 209 ALA B CA 1
ATOM 8123 C C . ALA B 1 209 ? 21.430 34.695 40.682 1.000 49.520 209 ALA B C 1
ATOM 8124 O O . ALA B 1 209 ? 22.031 34.116 39.764 1.000 55.549 209 ALA B O 1
ATOM 8131 N N . LYS B 1 210 ? 20.951 35.926 40.600 1.000 52.475 210 LYS B N 1
ATOM 8132 C CA . LYS B 1 210 ? 20.965 36.716 39.347 1.000 58.178 210 LYS B CA 1
ATOM 8133 C C . LYS B 1 210 ? 21.905 37.919 39.493 1.000 55.258 210 LYS B C 1
ATOM 8134 O O . LYS B 1 210 ? 22.171 38.538 38.442 1.000 59.702 210 LYS B O 1
ATOM 8153 N N . HIS B 1 211 ? 22.330 38.259 40.726 1.000 48.429 211 HIS B N 1
ATOM 8154 C CA . HIS B 1 211 ? 23.189 39.430 41.031 1.000 52.974 211 HIS B CA 1
ATOM 8155 C C . HIS B 1 211 ? 24.604 38.924 41.381 1.000 44.499 211 HIS B C 1
ATOM 8156 O O . HIS B 1 211 ? 24.837 38.373 42.452 1.000 42.263 211 HIS B O 1
ATOM 8171 N N . TYR B 1 212 ? 25.526 39.156 40.464 1.000 51.391 212 TYR B N 1
ATOM 8172 C CA . TYR B 1 212 ? 26.962 38.820 40.617 1.000 44.820 212 TYR B CA 1
ATOM 8173 C C . TYR B 1 212 ? 27.720 40.140 40.815 1.000 39.921 212 TYR B C 1
ATOM 8174 O O . TYR B 1 212 ? 27.787 40.917 39.878 1.000 48.200 212 TYR B O 1
ATOM 8192 N N . TYR B 1 213 ? 28.294 40.377 41.992 1.000 38.055 213 TYR B N 1
ATOM 8193 C CA . TYR B 1 213 ? 28.951 41.673 42.309 1.000 35.474 213 TYR B CA 1
ATOM 8194 C C . TYR B 1 213 ? 30.436 41.621 41.931 1.000 40.293 213 TYR B C 1
ATOM 8195 O O . TYR B 1 213 ? 30.988 40.517 41.729 1.000 37.585 213 TYR B O 1
ATOM 8213 N N . TYR B 1 214 ? 31.025 42.800 41.767 1.000 40.710 214 TYR B N 1
ATOM 8214 C CA . TYR B 1 214 ? 32.472 42.962 41.502 1.000 39.677 214 TYR B CA 1
ATOM 8215 C C . TYR B 1 214 ? 32.897 44.328 42.041 1.000 48.589 214 TYR B C 1
ATOM 8216 O O . TYR B 1 214 ? 32.058 45.222 42.240 1.000 39.755 214 TYR B O 1
ATOM 8234 N N . PRO B 1 215 ? 34.211 44.519 42.311 1.000 41.845 215 PRO B N 1
ATOM 8235 C CA . PRO B 1 215 ? 35.189 43.425 42.274 1.000 42.033 215 PRO B CA 1
ATOM 8236 C C . PRO B 1 215 ? 35.193 42.594 43.568 1.000 44.060 215 PRO B C 1
ATOM 8237 O O . PRO B 1 215 ? 34.594 43.037 44.551 1.000 41.764 215 PRO B O 1
ATOM 8248 N N . GLY B 1 216 ? 35.887 41.445 43.569 1.000 36.421 216 GLY B N 1
ATOM 8249 C CA . GLY B 1 216 ? 36.195 40.708 44.806 1.000 41.361 216 GLY B CA 1
ATOM 8250 C C . GLY B 1 216 ? 37.407 41.317 45.480 1.000 42.489 216 GLY B C 1
ATOM 8251 O O . GLY B 1 216 ? 38.542 40.760 45.299 1.000 47.132 216 GLY B O 1
ATOM 8255 N N . TRP B 1 217 ? 37.189 42.407 46.228 1.000 36.415 217 TRP B N 1
ATOM 8256 C CA . TRP B 1 217 ? 38.283 43.236 46.793 1.000 39.596 217 TRP B CA 1
ATOM 8257 C C . TRP B 1 217 ? 39.061 42.443 47.850 1.000 36.744 217 TRP B C 1
ATOM 8258 O O . TRP B 1 217 ? 40.195 42.858 48.138 1.000 36.464 217 TRP B O 1
ATOM 8279 N N . TRP B 1 218 ? 38.530 41.315 48.329 1.000 32.334 218 TRP B N 1
ATOM 8280 C CA . TRP B 1 218 ? 39.203 40.493 49.364 1.000 36.531 218 TRP B CA 1
ATOM 8281 C C . TRP B 1 218 ? 40.316 39.625 48.762 1.000 36.775 218 TRP B C 1
ATOM 8282 O O . TRP B 1 218 ? 41.278 39.305 49.510 1.000 38.310 218 TRP B O 1
ATOM 8303 N N . GLU B 1 219 ? 40.222 39.259 47.477 1.000 34.841 219 GLU B N 1
ATOM 8304 C CA . GLU B 1 219 ? 41.171 38.302 46.828 1.000 36.205 219 GLU B CA 1
ATOM 8305 C C . GLU B 1 219 ? 41.580 38.794 45.454 1.000 32.424 219 GLU B C 1
ATOM 8306 O O . GLU B 1 219 ? 41.109 38.272 44.442 1.000 35.804 219 GLU B O 1
ATOM 8318 N N . PRO B 1 220 ? 42.398 39.864 45.350 1.000 33.233 220 PRO B N 1
ATOM 8319 C CA . PRO B 1 220 ? 42.715 40.431 44.037 1.000 33.749 220 PRO B CA 1
ATOM 8320 C C . PRO B 1 220 ? 43.687 39.579 43.198 1.000 38.455 220 PRO B C 1
ATOM 8321 O O . PRO B 1 220 ? 43.740 39.785 42.029 1.000 39.235 220 PRO B O 1
ATOM 8332 N N . GLY B 1 221 ? 44.365 38.593 43.772 1.000 36.102 221 GLY B N 1
ATOM 8333 C CA . GLY B 1 221 ? 45.298 37.761 42.986 1.000 35.222 221 GLY B CA 1
ATOM 8334 C C . GLY B 1 221 ? 45.924 36.706 43.873 1.000 31.990 221 GLY B C 1
ATOM 8335 O O . GLY B 1 221 ? 47.124 36.743 44.132 1.000 35.854 221 GLY B O 1
ATOM 8339 N N . PRO B 1 222 ? 45.120 35.714 44.317 1.000 34.060 222 PRO B N 1
ATOM 8340 C CA . PRO B 1 222 ? 45.535 34.741 45.314 1.000 32.958 222 PRO B CA 1
ATOM 8341 C C . PRO B 1 222 ? 46.495 33.679 44.768 1.000 31.410 222 PRO B C 1
ATOM 8342 O O . PRO B 1 222 ? 46.146 32.986 43.839 1.000 29.273 222 PRO B O 1
ATOM 8353 N N . THR B 1 223 ? 47.680 33.607 45.386 1.000 28.854 223 THR B N 1
ATOM 8354 C CA . THR B 1 223 ? 48.736 32.616 45.122 1.000 28.104 223 THR B CA 1
ATOM 8355 C C . THR B 1 223 ? 48.355 31.276 45.775 1.000 27.554 223 THR B C 1
ATOM 8356 O O . THR B 1 223 ? 47.905 31.249 46.961 1.000 29.205 223 THR B O 1
ATOM 8367 N N . LEU B 1 224 ? 48.621 30.197 45.059 1.000 27.458 224 LEU B N 1
ATOM 8368 C CA . LEU B 1 224 ? 48.752 28.834 45.622 1.000 28.332 224 LEU B CA 1
ATOM 8369 C C . LEU B 1 224 ? 50.220 28.459 45.721 1.000 28.052 224 LEU B C 1
ATOM 8370 O O . LEU B 1 224 ? 50.977 28.780 44.806 1.000 28.864 224 LEU B O 1
ATOM 8386 N N . MET B 1 225 ? 50.611 27.869 46.839 1.000 31.563 225 MET B N 1
ATOM 8387 C CA . MET B 1 225 ? 52.017 27.532 47.174 1.000 33.082 225 MET B CA 1
ATOM 8388 C C . MET B 1 225 ? 52.206 26.013 47.125 1.000 32.947 225 MET B C 1
ATOM 8389 O O . MET B 1 225 ? 51.372 25.289 47.651 1.000 31.228 225 MET B O 1
ATOM 8403 N N . ALA B 1 226 ? 53.259 25.539 46.488 1.000 30.993 226 ALA B N 1
ATOM 8404 C CA . ALA B 1 226 ? 53.826 24.207 46.733 1.000 30.803 226 ALA B CA 1
ATOM 8405 C C . ALA B 1 226 ? 54.707 24.285 48.005 1.000 28.173 226 ALA B C 1
ATOM 8406 O O . ALA B 1 226 ? 55.378 25.275 48.222 1.000 31.332 226 ALA B O 1
ATOM 8413 N N . LEU B 1 227 ? 54.556 23.305 48.878 1.000 30.586 227 LEU B N 1
ATOM 8414 C CA . LEU B 1 227 ? 55.315 23.124 50.139 1.000 30.259 227 LEU B CA 1
ATOM 8415 C C . LEU B 1 227 ? 56.104 21.821 50.032 1.000 31.293 227 LEU B C 1
ATOM 8416 O O . LEU B 1 227 ? 55.529 20.827 49.577 1.000 34.436 227 LEU B O 1
ATOM 8432 N N . VAL B 1 228 ? 57.365 21.834 50.451 1.000 34.507 228 VAL B N 1
ATOM 8433 C CA . VAL B 1 228 ? 58.175 20.593 50.621 1.000 32.385 228 VAL B CA 1
ATOM 8434 C C . VAL B 1 228 ? 58.752 20.569 52.042 1.000 31.600 228 VAL B C 1
ATOM 8435 O O . VAL B 1 228 ? 59.207 21.626 52.590 1.000 29.903 228 VAL B O 1
ATOM 8448 N N . ASN B 1 229 ? 58.712 19.396 52.650 1.000 33.613 229 ASN B N 1
ATOM 8449 C CA . ASN B 1 229 ? 59.387 19.154 53.948 1.000 31.635 229 ASN B CA 1
ATOM 8450 C C . ASN B 1 229 ? 60.873 19.476 53.741 1.000 34.482 229 ASN B C 1
ATOM 8451 O O . ASN B 1 229 ? 61.466 18.941 52.793 1.000 34.534 229 ASN B O 1
ATOM 8462 N N . ARG B 1 230 ? 61.432 20.347 54.573 1.000 38.887 230 ARG B N 1
ATOM 8463 C CA . ARG B 1 230 ? 62.830 20.857 54.460 1.000 44.837 230 ARG B CA 1
ATOM 8464 C C . ARG B 1 230 ? 63.809 19.679 54.403 1.000 44.547 230 ARG B C 1
ATOM 8465 O O . ARG B 1 230 ? 64.720 19.726 53.567 1.000 38.843 230 ARG B O 1
ATOM 8486 N N . LYS B 1 231 ? 63.597 18.630 55.204 1.000 46.097 231 LYS B N 1
ATOM 8487 C CA . LYS B 1 231 ? 64.510 17.452 55.259 1.000 49.252 231 LYS B CA 1
ATOM 8488 C C . LYS B 1 231 ? 64.343 16.600 54.002 1.000 39.944 231 LYS B C 1
ATOM 8489 O O . LYS B 1 231 ? 65.354 16.151 53.459 1.000 40.461 231 LYS B O 1
ATOM 8508 N N . ALA B 1 232 ? 63.110 16.364 53.559 1.000 39.279 232 ALA B N 1
ATOM 8509 C CA . ALA B 1 232 ? 62.845 15.700 52.266 1.000 37.157 232 ALA B CA 1
ATOM 8510 C C . ALA B 1 232 ? 63.543 16.478 51.146 1.000 36.290 232 ALA B C 1
ATOM 8511 O O . ALA B 1 232 ? 64.153 15.853 50.265 1.000 38.192 232 ALA B O 1
ATOM 8518 N N . TRP B 1 233 ? 63.454 17.809 51.158 1.000 35.200 233 TRP B N 1
ATOM 8519 C CA . TRP B 1 233 ? 64.080 18.669 50.117 1.000 36.291 233 TRP B CA 1
ATOM 8520 C C . TRP B 1 233 ? 65.617 18.522 50.154 1.000 40.082 233 TRP B C 1
ATOM 8521 O O . TRP B 1 233 ? 66.213 18.351 49.077 1.000 38.942 233 TRP B O 1
ATOM 8542 N N . SER B 1 234 ? 66.220 18.547 51.346 1.000 39.797 234 SER B N 1
ATOM 8543 C CA . SER B 1 234 ? 67.679 18.307 51.586 1.000 47.057 234 SER B CA 1
ATOM 8544 C C . SER B 1 234 ? 68.144 16.990 50.976 1.000 40.719 234 SER B C 1
ATOM 8545 O O . SER B 1 234 ? 69.280 16.973 50.476 1.000 49.701 234 SER B O 1
ATOM 8553 N N . ASP B 1 235 ? 67.321 15.940 51.039 1.000 40.592 235 ASP B N 1
ATOM 8554 C CA . ASP B 1 235 ? 67.688 14.564 50.615 1.000 42.763 235 ASP B CA 1
ATOM 8555 C C . ASP B 1 235 ? 67.635 14.463 49.094 1.000 42.768 235 ASP B C 1
ATOM 8556 O O . ASP B 1 235 ? 68.141 13.476 48.539 1.000 47.370 235 ASP B O 1
ATOM 8565 N N . LEU B 1 236 ? 67.002 15.432 48.441 1.000 44.430 236 LEU B N 1
ATOM 8566 C CA . LEU B 1 236 ? 66.718 15.380 46.989 1.000 46.169 236 LEU B CA 1
ATOM 8567 C C . LEU B 1 236 ? 68.012 15.776 46.296 1.000 47.885 236 LEU B C 1
ATOM 8568 O O . LEU B 1 236 ? 68.598 16.798 46.659 1.000 52.113 236 LEU B O 1
ATOM 8584 N N . PRO B 1 237 ? 68.513 15.016 45.294 1.000 43.738 237 PRO B N 1
ATOM 8585 C CA . PRO B 1 237 ? 69.648 15.485 44.506 1.000 45.319 237 PRO B CA 1
ATOM 8586 C C . PRO B 1 237 ? 69.339 16.842 43.852 1.000 40.969 237 PRO B C 1
ATOM 8587 O O . PRO B 1 237 ? 68.167 17.208 43.650 1.000 39.982 237 PRO B O 1
ATOM 8598 N N . LYS B 1 238 ? 70.380 17.566 43.503 1.000 40.990 238 LYS B N 1
ATOM 8599 C CA . LYS B 1 238 ? 70.335 18.953 42.988 1.000 46.173 238 LYS B CA 1
ATOM 8600 C C . LYS B 1 238 ? 69.508 18.966 41.711 1.000 41.625 238 LYS B C 1
ATOM 8601 O O . LYS B 1 238 ? 68.721 19.919 41.522 1.000 40.320 238 LYS B O 1
ATOM 8620 N N . GLU B 1 239 ? 69.637 17.930 40.884 1.000 35.868 239 GLU B N 1
ATOM 8621 C CA . GLU B 1 239 ? 68.926 17.812 39.590 1.000 38.696 239 GLU B CA 1
ATOM 8622 C C . GLU B 1 239 ? 67.401 17.846 39.831 1.000 38.160 239 GLU B C 1
ATOM 8623 O O . GLU B 1 239 ? 66.679 18.497 39.064 1.000 36.020 239 GLU B O 1
ATOM 8635 N N . TYR B 1 240 ? 66.936 17.136 40.851 1.000 38.826 240 TYR B N 1
ATOM 8636 C CA . TYR B 1 240 ? 65.499 16.899 41.121 1.000 35.146 240 TYR B CA 1
ATOM 8637 C C . TYR B 1 240 ? 64.936 18.146 41.796 1.000 38.032 240 TYR B C 1
ATOM 8638 O O . TYR B 1 240 ? 63.765 18.462 41.545 1.000 35.711 240 TYR B O 1
ATOM 8656 N N . GLN B 1 241 ? 65.740 18.820 42.611 1.000 34.386 241 GLN B N 1
ATOM 8657 C CA . GLN B 1 241 ? 65.402 20.159 43.167 1.000 37.295 241 GLN B CA 1
ATOM 8658 C C . GLN B 1 241 ? 65.104 21.113 42.006 1.000 38.979 241 GLN B C 1
ATOM 8659 O O . GLN B 1 241 ? 64.085 21.793 42.069 1.000 35.190 241 GLN B O 1
ATOM 8673 N N . ALA B 1 242 ? 65.991 21.195 41.014 1.000 34.517 242 ALA B N 1
ATOM 8674 C CA . ALA B 1 242 ? 65.863 22.071 39.827 1.000 32.978 242 ALA B CA 1
ATOM 8675 C C . ALA B 1 242 ? 64.575 21.721 39.068 1.000 32.407 242 ALA B C 1
ATOM 8676 O O . ALA B 1 242 ? 63.861 22.653 38.685 1.000 31.001 242 ALA B O 1
ATOM 8683 N N . MET B 1 243 ? 64.276 20.426 38.892 1.000 31.639 243 MET B N 1
ATOM 8684 C CA . MET B 1 243 ? 63.092 19.982 38.138 1.000 30.355 243 MET B CA 1
ATOM 8685 C C . MET B 1 243 ? 61.857 20.479 38.874 1.000 31.465 243 MET B C 1
ATOM 8686 O O . MET B 1 243 ? 60.976 20.991 38.204 1.000 32.368 243 MET B O 1
ATOM 8700 N N . PHE B 1 244 ? 61.816 20.298 40.193 1.000 30.453 244 PHE B N 1
ATOM 8701 C CA . PHE B 1 244 ? 60.644 20.653 41.041 1.000 31.117 244 PHE B CA 1
ATOM 8702 C C . PHE B 1 244 ? 60.416 22.167 41.008 1.000 30.678 244 PHE B C 1
ATOM 8703 O O . PHE B 1 244 ? 59.281 22.611 40.750 1.000 34.956 244 PHE B O 1
ATOM 8720 N N . ARG B 1 245 ? 61.461 22.926 41.331 1.000 30.298 245 ARG B N 1
ATOM 8721 C CA A ARG B 1 245 ? 61.440 24.414 41.374 0.500 32.972 245 ARG B CA 1
ATOM 8722 C CA B ARG B 1 245 ? 61.418 24.422 41.388 0.500 32.835 245 ARG B CA 1
ATOM 8723 C C . ARG B 1 245 ? 60.984 24.978 40.022 1.000 34.187 245 ARG B C 1
ATOM 8724 O O . ARG B 1 245 ? 60.131 25.923 40.022 1.000 33.588 245 ARG B O 1
ATOM 8764 N N . THR B 1 246 ? 61.534 24.450 38.911 1.000 31.249 246 THR B N 1
ATOM 8765 C CA . THR B 1 246 ? 61.167 24.936 37.557 1.000 32.984 246 THR B CA 1
ATOM 8766 C C . THR B 1 246 ? 59.726 24.545 37.239 1.000 29.092 246 THR B C 1
ATOM 8767 O O . THR B 1 246 ? 58.996 25.390 36.657 1.000 30.541 246 THR B O 1
ATOM 8778 N N . ALA B 1 247 ? 59.305 23.339 37.602 1.000 28.755 247 ALA B N 1
ATOM 8779 C CA . ALA B 1 247 ? 57.921 22.889 37.306 1.000 32.992 247 ALA B CA 1
ATOM 8780 C C . ALA B 1 247 ? 56.924 23.842 37.995 1.000 29.881 247 ALA B C 1
ATOM 8781 O O . ALA B 1 247 ? 55.834 24.057 37.431 1.000 28.906 247 ALA B O 1
ATOM 8788 N N . CYS B 1 248 ? 57.274 24.393 39.157 1.000 32.309 248 CYS B N 1
ATOM 8789 C CA . CYS B 1 248 ? 56.352 25.284 39.924 1.000 31.093 248 CYS B CA 1
ATOM 8790 C C . CYS B 1 248 ? 56.141 26.578 39.139 1.000 28.833 248 CYS B C 1
ATOM 8791 O O . CYS B 1 248 ? 55.032 27.146 39.196 1.000 29.650 248 CYS B O 1
ATOM 8799 N N . TYR B 1 249 ? 57.117 27.038 38.365 1.000 28.548 249 TYR B N 1
ATOM 8800 C CA . TYR B 1 249 ? 56.914 28.236 37.502 1.000 29.423 249 TYR B CA 1
ATOM 8801 C C . TYR B 1 249 ? 55.871 27.921 36.427 1.000 30.200 249 TYR B C 1
ATOM 8802 O O . TYR B 1 249 ? 54.968 28.770 36.170 1.000 29.831 249 TYR B O 1
ATOM 8820 N N . GLU B 1 250 ? 55.911 26.714 35.866 1.000 30.476 250 GLU B N 1
ATOM 8821 C CA . GLU B 1 250 ? 54.890 26.326 34.846 1.000 30.709 250 GLU B CA 1
ATOM 8822 C C . GLU B 1 250 ? 53.504 26.240 35.501 1.000 31.355 250 GLU B C 1
ATOM 8823 O O . GLU B 1 250 ? 52.540 26.754 34.912 1.000 32.297 250 GLU B O 1
ATOM 8835 N N . ALA B 1 251 ? 53.400 25.611 36.669 1.000 27.267 251 ALA B N 1
ATOM 8836 C CA . ALA B 1 251 ? 52.134 25.568 37.428 1.000 31.990 251 ALA B CA 1
ATOM 8837 C C . ALA B 1 251 ? 51.592 26.992 37.671 1.000 29.227 251 ALA B C 1
ATOM 8838 O O . ALA B 1 251 ? 50.354 27.199 37.504 1.000 29.440 251 ALA B O 1
ATOM 8845 N N . ASN B 1 252 ? 52.450 27.918 38.099 1.000 27.490 252 ASN B N 1
ATOM 8846 C CA . ASN B 1 252 ? 52.096 29.321 38.457 1.000 26.511 252 ASN B CA 1
ATOM 8847 C C . ASN B 1 252 ? 51.592 30.098 37.219 1.000 30.574 252 ASN B C 1
ATOM 8848 O O . ASN B 1 252 ? 50.415 30.601 37.217 1.000 31.125 252 ASN B O 1
ATOM 8859 N N . LEU B 1 253 ? 52.412 30.231 36.196 1.000 29.798 253 LEU B N 1
ATOM 8860 C CA . LEU B 1 253 ? 52.022 30.984 34.973 1.000 29.253 253 LEU B CA 1
ATOM 8861 C C . LEU B 1 253 ? 50.904 30.236 34.230 1.000 30.946 253 LEU B C 1
ATOM 8862 O O . LEU B 1 253 ? 49.958 30.914 33.771 1.000 31.955 253 LEU B O 1
ATOM 8878 N N . GLY B 1 254 ? 50.985 28.891 34.141 1.000 29.090 254 GLY B N 1
ATOM 8879 C CA . GLY B 1 254 ? 49.991 28.034 33.478 1.000 28.566 254 GLY B CA 1
ATOM 8880 C C . GLY B 1 254 ? 48.619 28.213 34.091 1.000 27.949 254 GLY B C 1
ATOM 8881 O O . GLY B 1 254 ? 47.641 28.440 33.330 1.000 28.535 254 GLY B O 1
ATOM 8885 N N . MET B 1 255 ? 48.516 28.111 35.412 1.000 25.568 255 MET B N 1
ATOM 8886 C CA . MET B 1 255 ? 47.219 28.219 36.117 1.000 27.415 255 MET B CA 1
ATOM 8887 C C . MET B 1 255 ? 46.588 29.604 35.933 1.000 30.682 255 MET B C 1
ATOM 8888 O O . MET B 1 255 ? 45.359 29.681 35.664 1.000 27.266 255 MET B O 1
ATOM 8902 N N . LEU B 1 256 ? 47.360 30.677 36.095 1.000 29.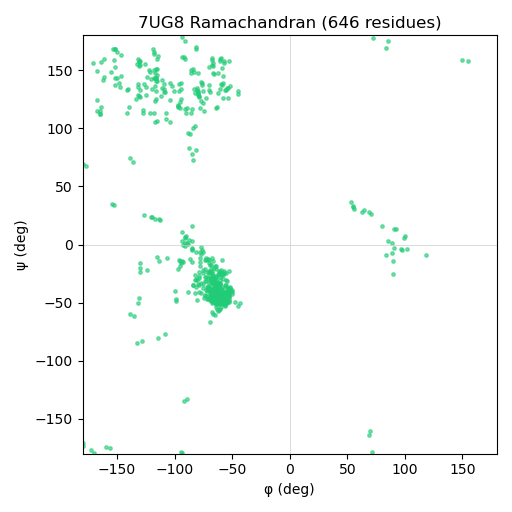819 256 LEU B N 1
ATOM 8903 C CA . LEU B 1 256 ? 46.799 32.035 35.923 1.000 28.027 256 LEU B CA 1
ATOM 8904 C C . LEU B 1 256 ? 46.236 32.167 34.517 1.000 29.069 256 LEU B C 1
ATOM 8905 O O . LEU B 1 256 ? 45.085 32.632 34.376 1.000 25.809 256 LEU B O 1
ATOM 8921 N N . SER B 1 257 ? 46.989 31.741 33.512 1.000 25.344 257 SER B N 1
ATOM 8922 C CA . SER B 1 257 ? 46.601 31.887 32.099 1.000 26.122 257 SER B CA 1
ATOM 8923 C C . SER B 1 257 ? 45.352 31.052 31.828 1.000 30.359 257 SER B C 1
ATOM 8924 O O . SER B 1 257 ? 44.469 31.496 31.083 1.000 32.257 257 SER B O 1
ATOM 8932 N N . ASN B 1 258 ? 45.275 29.880 32.443 1.000 27.864 258 ASN B N 1
ATOM 8933 C CA . ASN B 1 258 ? 44.172 28.924 32.260 1.000 29.091 258 ASN B CA 1
ATOM 8934 C C . ASN B 1 258 ? 42.925 29.543 32.883 1.000 29.928 258 ASN B C 1
ATOM 8935 O O . ASN B 1 258 ? 41.856 29.563 32.232 1.000 31.231 258 ASN B O 1
ATOM 8946 N N . TYR B 1 259 ? 43.044 30.117 34.059 1.000 28.001 259 TYR B N 1
ATOM 8947 C CA . TYR B 1 259 ? 41.884 30.766 34.725 1.000 31.705 259 TYR B CA 1
ATOM 8948 C C . TYR B 1 259 ? 41.415 31.976 33.917 1.000 33.533 259 TYR B C 1
ATOM 8949 O O . TYR B 1 259 ? 40.164 32.190 33.808 1.000 34.992 259 TYR B O 1
ATOM 8967 N N . GLU B 1 260 ? 42.355 32.800 33.451 1.000 32.809 260 GLU B N 1
ATOM 8968 C CA . GLU B 1 260 ? 42.028 33.979 32.608 1.000 32.471 260 GLU B CA 1
ATOM 8969 C C . GLU B 1 260 ? 41.166 33.544 31.403 1.000 32.477 260 GLU B C 1
ATOM 8970 O O . GLU B 1 260 ? 40.134 34.179 31.146 1.000 29.043 260 GLU B O 1
ATOM 8982 N N . TRP B 1 261 ? 41.583 32.499 30.706 1.000 33.100 261 TRP B N 1
ATOM 8983 C CA . TRP B 1 261 ? 40.885 31.909 29.533 1.000 31.626 261 TRP B CA 1
ATOM 8984 C C . TRP B 1 261 ? 39.513 31.415 30.000 1.000 36.246 261 TRP B C 1
ATOM 8985 O O . TRP B 1 261 ? 38.503 31.812 29.383 1.000 35.198 261 TRP B O 1
ATOM 9006 N N . ARG B 1 262 ? 39.467 30.544 31.016 1.000 32.088 262 ARG B N 1
ATOM 9007 C CA . ARG B 1 262 ? 38.206 29.892 31.452 1.000 32.854 262 ARG B CA 1
ATOM 9008 C C . ARG B 1 262 ? 37.219 30.934 31.997 1.000 34.042 262 ARG B C 1
ATOM 9009 O O . ARG B 1 262 ? 36.001 30.805 31.736 1.000 35.243 262 ARG B O 1
ATOM 9030 N N . ASN B 1 263 ? 37.692 31.893 32.787 1.000 33.580 263 ASN B N 1
ATOM 9031 C CA . ASN B 1 263 ? 36.805 32.933 33.386 1.000 30.324 263 ASN B CA 1
ATOM 9032 C C . ASN B 1 263 ? 36.249 33.840 32.281 1.000 36.642 263 ASN B C 1
ATOM 9033 O O . ASN B 1 263 ? 35.048 34.181 32.345 1.000 36.379 263 ASN B O 1
ATOM 9044 N N . SER B 1 264 ? 37.067 34.160 31.272 1.000 34.886 264 SER B N 1
ATOM 9045 C CA . SER B 1 264 ? 36.650 35.010 30.131 1.000 37.417 264 SER B CA 1
ATOM 9046 C C . SER B 1 264 ? 35.521 34.324 29.342 1.000 37.912 264 SER B C 1
ATOM 9047 O O . SER B 1 264 ? 34.520 35.005 28.986 1.000 38.391 264 SER B O 1
ATOM 9055 N N . GLU B 1 265 ? 35.645 33.020 29.072 1.000 40.380 265 GLU B N 1
ATOM 9056 C CA . GLU B 1 265 ? 34.592 32.231 28.368 1.000 40.170 265 GLU B CA 1
ATOM 9057 C C . GLU B 1 265 ? 33.337 32.116 29.233 1.000 41.232 265 GLU B C 1
ATOM 9058 O O . GLU B 1 265 ? 32.228 32.363 28.722 1.000 41.727 265 GLU B O 1
ATOM 9070 N N . ALA B 1 266 ? 33.495 31.729 30.496 1.000 36.217 266 ALA B N 1
ATOM 9071 C CA . ALA B 1 266 ? 32.362 31.509 31.4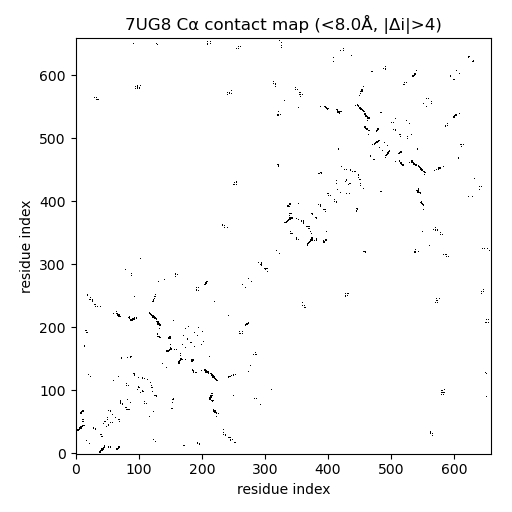27 1.000 37.640 266 ALA B CA 1
ATOM 9072 C C . ALA B 1 266 ? 31.589 32.818 31.627 1.000 39.817 266 ALA B C 1
ATOM 9073 O O . ALA B 1 266 ? 30.348 32.753 31.810 1.000 38.417 266 ALA B O 1
ATOM 9080 N N . LEU B 1 267 ? 32.277 33.964 31.645 1.000 37.429 267 LEU B N 1
ATOM 9081 C CA . LEU B 1 267 ? 31.607 35.271 31.818 1.000 38.595 267 LEU B CA 1
ATOM 9082 C C . LEU B 1 267 ? 30.592 35.471 30.694 1.000 41.289 267 LEU B C 1
ATOM 9083 O O . LEU B 1 267 ? 29.515 35.993 30.985 1.000 39.591 267 LEU B O 1
ATOM 9099 N N . GLN B 1 268 ? 30.936 35.101 29.466 1.000 38.726 268 GLN B N 1
ATOM 9100 C CA . GLN B 1 268 ? 30.031 35.255 28.301 1.000 45.824 268 GLN B CA 1
ATOM 9101 C C . GLN B 1 268 ? 28.812 34.340 28.478 1.000 49.528 268 GLN B C 1
ATOM 9102 O O . GLN B 1 268 ? 27.682 34.806 28.207 1.000 53.616 268 GLN B O 1
ATOM 9116 N N . ARG B 1 269 ? 29.026 33.089 28.892 1.000 43.148 269 ARG B N 1
ATOM 9117 C CA . ARG B 1 269 ? 27.932 32.106 29.108 1.000 45.750 269 ARG B CA 1
ATOM 9118 C C . ARG B 1 269 ? 26.975 32.653 30.176 1.000 46.861 269 ARG B C 1
ATOM 9119 O O . ARG B 1 269 ? 25.759 32.652 29.927 1.000 45.649 269 ARG B O 1
ATOM 9140 N N . ILE B 1 270 ? 27.470 33.089 31.331 1.000 37.449 270 ILE B N 1
ATOM 9141 C CA . ILE B 1 270 ? 26.548 33.425 32.451 1.000 49.315 270 ILE B CA 1
ATOM 9142 C C . ILE B 1 270 ? 25.812 34.743 32.159 1.000 46.511 270 ILE B C 1
ATOM 9143 O O . ILE B 1 270 ? 24.693 34.894 32.662 1.000 52.455 270 ILE B O 1
ATOM 9159 N N . THR B 1 271 ? 26.372 35.670 31.396 1.000 42.123 271 THR B N 1
ATOM 9160 C CA . THR B 1 271 ? 25.620 36.902 31.025 1.000 48.824 271 THR B CA 1
ATOM 9161 C C . THR B 1 271 ? 24.504 36.517 30.030 1.000 48.002 271 THR B C 1
ATOM 9162 O O . THR B 1 271 ? 23.435 37.107 30.095 1.000 49.386 271 THR B O 1
ATOM 9173 N N . ARG B 1 272 ? 24.739 35.558 29.142 1.000 51.341 272 ARG B N 1
ATOM 9174 C CA . ARG B 1 272 ? 23.665 35.040 28.258 1.000 54.669 272 ARG B CA 1
ATOM 9175 C C . ARG B 1 272 ? 22.558 34.348 29.072 1.000 50.393 272 ARG B C 1
ATOM 9176 O O . ARG B 1 272 ? 21.422 34.367 28.626 1.000 47.219 272 ARG B O 1
ATOM 9197 N N . GLN B 1 273 ? 22.853 33.776 30.236 1.000 48.819 273 GLN B N 1
ATOM 9198 C CA . GLN B 1 273 ? 21.869 33.105 31.138 1.000 56.938 273 GLN B CA 1
ATOM 9199 C C . GLN B 1 273 ? 21.197 34.160 32.040 1.000 52.935 273 GLN B C 1
ATOM 9200 O O . GLN B 1 273 ? 20.624 33.816 33.083 1.000 56.317 273 GLN B O 1
ATOM 9214 N N . GLY B 1 274 ? 21.301 35.438 31.699 1.000 52.137 274 GLY B N 1
ATOM 9215 C CA . GLY B 1 274 ? 20.529 36.496 32.371 1.000 54.551 274 GLY B CA 1
ATOM 9216 C C . GLY B 1 274 ? 21.118 36.921 33.702 1.000 58.833 274 GLY B C 1
ATOM 9217 O O . GLY B 1 274 ? 20.431 37.656 34.412 1.000 62.666 274 GLY B O 1
ATOM 9221 N N . ILE B 1 275 ? 22.380 36.589 34.004 1.000 52.521 275 ILE B N 1
ATOM 9222 C CA . ILE B 1 275 ? 23.065 37.110 35.226 1.000 52.725 275 ILE B CA 1
ATOM 9223 C C . ILE B 1 275 ? 23.339 38.608 35.059 1.000 48.643 275 ILE B C 1
ATOM 9224 O O . ILE B 1 275 ? 23.847 39.025 34.000 1.000 49.269 275 ILE B O 1
ATOM 9240 N N . LYS B 1 276 ? 23.017 39.388 36.091 1.000 47.553 276 LYS B N 1
ATOM 9241 C CA . LYS B 1 276 ? 23.330 40.841 36.164 1.000 58.633 276 LYS B CA 1
ATOM 9242 C C . LYS B 1 276 ? 24.650 41.057 36.939 1.000 50.028 276 LYS B C 1
ATOM 9243 O O . LYS B 1 276 ? 24.716 40.683 38.121 1.000 51.970 276 LYS B O 1
ATOM 9262 N N . LEU B 1 277 ? 25.631 41.698 36.308 1.000 50.824 277 LEU B N 1
ATOM 9263 C CA . LEU B 1 277 ? 26.922 42.089 36.937 1.000 55.805 277 LEU B CA 1
ATOM 9264 C C . LEU B 1 277 ? 26.777 43.480 37.566 1.000 50.702 277 LEU B C 1
ATOM 9265 O O . LEU B 1 277 ? 26.494 44.402 36.857 1.000 48.703 277 LEU B O 1
ATOM 9281 N N . GLU B 1 278 ? 26.931 43.580 38.876 1.000 46.365 278 GLU B N 1
ATOM 9282 C CA . GLU B 1 278 ? 26.697 44.815 39.647 1.000 48.873 278 GLU B CA 1
ATOM 9283 C C . GLU B 1 278 ? 28.028 45.255 40.255 1.000 46.260 278 GLU B C 1
ATOM 9284 O O . GLU B 1 278 ? 28.685 44.435 40.902 1.000 46.129 278 GLU B O 1
ATOM 9296 N N . ARG B 1 279 ? 28.378 46.517 40.128 1.000 45.356 279 ARG B N 1
ATOM 9297 C CA . ARG B 1 279 ? 29.569 47.070 40.816 1.000 49.162 279 ARG B CA 1
ATOM 9298 C C . ARG B 1 279 ? 29.213 47.370 42.276 1.000 51.424 279 ARG B C 1
ATOM 9299 O O . ARG B 1 279 ? 28.170 48.025 42.485 1.000 46.051 279 ARG B O 1
ATOM 9320 N N . TYR B 1 280 ? 30.018 46.917 43.255 1.000 45.348 280 TYR B N 1
ATOM 9321 C CA . TYR B 1 280 ? 29.872 47.360 44.660 1.000 45.657 280 TYR B CA 1
ATOM 9322 C C . TYR B 1 280 ? 29.900 48.891 44.665 1.000 45.942 280 TYR B C 1
ATOM 9323 O O . TYR B 1 280 ? 30.796 49.497 43.989 1.000 41.829 280 TYR B O 1
ATOM 9341 N N . GLY B 1 281 ? 28.978 49.502 45.416 1.000 46.323 281 GLY B N 1
ATOM 9342 C CA . GLY B 1 281 ? 28.972 50.967 45.598 1.000 46.369 281 GLY B CA 1
ATOM 9343 C C . GLY B 1 281 ? 30.196 51.407 46.373 1.000 48.261 281 GLY B C 1
ATOM 9344 O O . GLY B 1 281 ? 30.772 50.581 47.122 1.000 43.172 281 GLY B O 1
ATOM 9348 N N . ASP B 1 282 ? 30.599 52.662 46.208 1.000 49.401 282 ASP B N 1
ATOM 9349 C CA . ASP B 1 282 ? 31.773 53.257 46.900 1.000 56.259 282 ASP B CA 1
ATOM 9350 C C . ASP B 1 282 ? 31.552 53.218 48.412 1.000 47.226 282 ASP B C 1
ATOM 9351 O O . ASP B 1 282 ? 32.549 53.237 49.137 1.000 48.116 282 ASP B O 1
ATOM 9360 N N . ASP B 1 283 ? 30.303 53.239 48.884 1.000 52.881 283 ASP B N 1
ATOM 9361 C CA . ASP B 1 283 ? 30.010 53.189 50.342 1.000 50.528 283 ASP B CA 1
ATOM 9362 C C . ASP B 1 283 ? 30.549 51.859 50.891 1.000 48.861 283 ASP B C 1
ATOM 9363 O O . ASP B 1 283 ? 31.202 51.868 51.936 1.000 50.734 283 ASP B O 1
ATOM 9372 N N . ILE B 1 284 ? 30.353 50.764 50.161 1.000 45.021 284 ILE B N 1
ATOM 9373 C CA . ILE B 1 284 ? 30.868 49.426 50.565 1.000 46.275 284 ILE B CA 1
ATOM 9374 C C . ILE B 1 284 ? 32.391 49.390 50.389 1.000 39.392 284 ILE B C 1
ATOM 9375 O O . ILE B 1 284 ? 33.074 48.970 51.357 1.000 40.799 284 ILE B O 1
ATOM 9391 N N . LEU B 1 285 ? 32.924 49.842 49.257 1.000 42.292 285 LEU B N 1
ATOM 9392 C CA . LEU B 1 285 ? 34.385 49.781 48.984 1.000 44.686 285 LEU B CA 1
ATOM 9393 C C . LEU B 1 285 ? 35.145 50.649 49.997 1.000 49.505 285 LEU B C 1
ATOM 9394 O O . LEU B 1 285 ? 36.181 50.159 50.496 1.000 47.397 285 LEU B O 1
ATOM 9410 N N . LYS B 1 286 ? 34.661 51.853 50.319 1.000 48.695 286 LYS B N 1
ATOM 9411 C CA . LYS B 1 286 ? 35.312 52.736 51.327 1.000 51.914 286 LYS B CA 1
ATOM 9412 C C . LYS B 1 286 ? 35.309 52.055 52.697 1.000 43.063 286 LYS B C 1
ATOM 9413 O O . LYS B 1 286 ? 36.372 52.012 53.347 1.000 43.908 286 LYS B O 1
ATOM 9432 N N . ALA B 1 287 ? 34.164 51.561 53.128 1.000 40.139 287 ALA B N 1
ATOM 9433 C CA . ALA B 1 287 ? 33.983 50.906 54.443 1.000 46.037 287 ALA B CA 1
ATOM 9434 C C . ALA B 1 287 ? 34.875 49.652 54.522 1.000 45.403 287 ALA B C 1
ATOM 9435 O O . ALA B 1 287 ? 35.560 49.454 55.556 1.000 44.303 287 ALA B O 1
ATOM 9442 N N . ALA B 1 288 ? 34.924 48.853 53.458 1.000 43.397 288 ALA B N 1
ATOM 9443 C CA . ALA B 1 288 ? 35.768 47.628 53.382 1.000 43.131 288 ALA B CA 1
ATOM 9444 C C . ALA B 1 288 ? 37.253 47.995 53.483 1.000 42.768 288 ALA B C 1
ATOM 9445 O O . ALA B 1 288 ? 38.004 47.320 54.231 1.000 38.225 288 ALA B O 1
ATOM 9452 N N . ARG B 1 289 ? 37.689 49.048 52.802 1.000 40.912 289 ARG B N 1
ATOM 9453 C CA . ARG B 1 289 ? 39.128 49.417 52.764 1.000 47.866 289 ARG B CA 1
ATOM 9454 C C . ARG B 1 289 ? 39.522 49.829 54.172 1.000 46.556 289 ARG B C 1
ATOM 9455 O O . ARG B 1 289 ? 40.575 49.414 54.639 1.000 45.553 289 ARG B O 1
ATOM 9476 N N . SER B 1 290 ? 38.664 50.621 54.803 1.000 47.309 290 SER B N 1
ATOM 9477 C CA . SER B 1 290 ? 38.835 51.164 56.169 1.000 53.050 290 SER B CA 1
ATOM 9478 C C . SER B 1 290 ? 38.848 49.996 57.175 1.000 43.192 290 SER B C 1
ATOM 9479 O O . SER B 1 290 ? 39.788 49.915 57.980 1.000 41.830 290 SER B O 1
ATOM 9487 N N . ALA B 1 291 ? 37.862 49.101 57.131 1.000 41.039 291 ALA B N 1
ATOM 9488 C CA . ALA B 1 291 ? 37.791 47.921 58.030 1.000 39.940 291 ALA B CA 1
ATOM 9489 C C . ALA B 1 291 ? 39.035 47.045 57.823 1.000 39.945 291 ALA B C 1
ATOM 9490 O O . ALA B 1 291 ? 39.597 46.549 58.822 1.000 42.984 291 ALA B O 1
ATOM 9497 N N . SER B 1 292 ? 39.479 46.870 56.573 1.000 44.072 292 SER B N 1
ATOM 9498 C CA A SER B 1 292 ? 40.688 46.057 56.290 0.500 42.202 292 SER B CA 1
ATOM 9499 C CA B SER B 1 292 ? 40.703 46.095 56.223 0.500 42.665 292 SER B CA 1
ATOM 9500 C C . SER B 1 292 ? 41.906 46.720 56.943 1.000 46.313 292 SER B C 1
ATOM 9501 O O . SER B 1 292 ? 42.648 45.987 57.641 1.000 43.582 292 SER B O 1
ATOM 9515 N N . ALA B 1 293 ? 42.089 48.035 56.753 1.000 43.352 293 ALA B N 1
ATOM 9516 C CA . ALA B 1 293 ? 43.179 48.811 57.402 1.000 47.821 293 ALA B CA 1
ATOM 9517 C C . ALA B 1 293 ? 43.091 48.686 58.939 1.000 43.503 293 ALA B C 1
ATOM 9518 O O . ALA B 1 293 ? 44.141 48.471 59.545 1.000 50.616 293 ALA B O 1
ATOM 9525 N N . GLU B 1 294 ? 41.904 48.705 59.542 1.000 46.456 294 GLU B N 1
ATOM 9526 C CA . GLU B 1 294 ? 41.746 48.504 61.019 1.000 49.634 294 GLU B CA 1
ATOM 9527 C C . GLU B 1 294 ? 42.268 47.115 61.414 1.000 49.245 294 GLU B C 1
ATOM 9528 O O . GLU B 1 294 ? 43.085 47.034 62.352 1.000 45.088 294 GLU B O 1
ATOM 9540 N N . ILE B 1 295 ? 41.851 46.059 60.706 1.000 45.910 295 ILE B N 1
ATOM 9541 C CA . ILE B 1 295 ? 42.271 44.653 60.997 1.000 46.558 295 ILE B CA 1
ATOM 9542 C C . ILE B 1 295 ? 43.793 44.528 60.899 1.000 43.192 295 ILE B C 1
ATOM 9543 O O . ILE B 1 295 ? 44.379 43.822 61.738 1.000 45.163 295 ILE B O 1
ATOM 9559 N N . PHE B 1 296 ? 44.424 45.142 59.898 1.000 43.831 296 PHE B N 1
ATOM 9560 C CA . PHE B 1 296 ? 45.884 44.988 59.657 1.000 44.606 296 PHE B CA 1
ATOM 9561 C C . PHE B 1 296 ? 46.632 45.818 60.702 1.000 46.441 296 PHE B C 1
ATOM 9562 O O . PHE B 1 296 ? 47.680 45.369 61.147 1.000 41.282 296 PHE B O 1
ATOM 9579 N N . GLN B 1 297 ? 46.063 46.960 61.103 1.000 49.490 297 GLN B N 1
ATOM 9580 C CA . GLN B 1 297 ? 46.586 47.826 62.192 1.000 51.766 297 GLN B CA 1
ATOM 9581 C C . GLN B 1 297 ? 46.661 47.016 63.490 1.000 47.744 297 GLN B C 1
ATOM 9582 O O . GLN B 1 297 ? 47.720 47.070 64.137 1.000 47.828 297 GLN B O 1
ATOM 9596 N N . GLU B 1 298 ? 45.576 46.330 63.874 1.000 53.800 298 GLU B N 1
ATOM 9597 C CA . GLU B 1 298 ? 45.495 45.493 65.111 1.000 57.019 298 GLU B CA 1
ATOM 9598 C C . GLU B 1 298 ? 46.567 44.384 65.062 1.000 56.049 298 GLU B C 1
ATOM 9599 O O . GLU B 1 298 ? 47.298 44.225 66.058 1.000 56.591 298 GLU B O 1
ATOM 9611 N N . LEU B 1 299 ? 46.698 43.670 63.938 1.000 50.467 299 LEU B N 1
ATOM 9612 C CA . LEU B 1 299 ? 47.711 42.591 63.759 1.000 50.671 299 LEU B CA 1
ATOM 9613 C C . LEU B 1 299 ? 49.116 43.176 63.893 1.000 45.448 299 LEU B C 1
ATOM 9614 O O . LEU B 1 299 ? 49.962 42.552 64.537 1.000 45.957 299 LEU B O 1
ATOM 9630 N N . ALA B 1 300 ? 49.336 44.369 63.339 1.000 43.929 300 ALA B N 1
ATOM 9631 C CA . ALA B 1 300 ? 50.637 45.074 63.353 1.000 41.553 300 ALA B CA 1
ATOM 9632 C C . ALA B 1 300 ? 50.983 45.522 64.783 1.000 50.919 300 ALA B C 1
ATOM 9633 O O . ALA B 1 300 ? 52.156 45.365 65.187 1.000 44.888 300 ALA B O 1
ATOM 9640 N N . ASP B 1 301 ? 50.017 46.076 65.526 1.000 52.545 301 ASP B N 1
ATOM 9641 C CA . ASP B 1 301 ? 50.236 46.581 66.908 1.000 51.826 301 ASP B CA 1
ATOM 9642 C C . ASP B 1 301 ? 50.546 45.409 67.834 1.000 55.079 301 ASP B C 1
ATO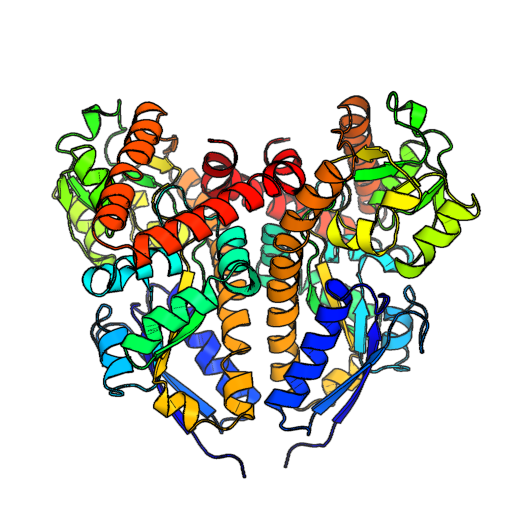M 9643 O O . ASP B 1 301 ? 51.319 45.617 68.753 1.000 57.983 301 ASP B O 1
ATOM 9652 N N . ALA B 1 302 ? 50.004 44.215 67.563 1.000 53.633 302 ALA B N 1
ATOM 9653 C CA . ALA B 1 302 ? 50.233 43.000 68.372 1.000 55.771 302 ALA B CA 1
ATOM 9654 C C . ALA B 1 302 ? 51.561 42.292 68.028 1.000 64.787 302 ALA B C 1
ATOM 9655 O O . ALA B 1 302 ? 51.850 41.312 68.738 1.000 59.617 302 ALA B O 1
ATOM 9662 N N . ASP B 1 303 ? 52.327 42.701 67.001 1.000 59.416 303 ASP B N 1
ATOM 9663 C CA . ASP B 1 303 ? 53.502 41.908 66.518 1.000 56.645 303 ASP B CA 1
ATOM 9664 C C . ASP B 1 303 ? 54.415 42.756 65.619 1.000 59.331 303 ASP B C 1
ATOM 9665 O O . ASP B 1 303 ? 53.984 43.119 64.507 1.000 48.919 303 ASP B O 1
ATOM 9674 N N . ALA B 1 304 ? 55.650 43.010 66.057 1.000 51.916 304 ALA B N 1
ATOM 9675 C CA . ALA B 1 304 ? 56.621 43.911 65.394 1.000 60.634 304 ALA B CA 1
ATOM 9676 C C . ALA B 1 304 ? 57.061 43.298 64.056 1.000 56.488 304 ALA B C 1
ATOM 9677 O O . ALA B 1 304 ? 57.347 44.071 63.127 1.000 50.029 304 ALA B O 1
ATOM 9684 N N . GLY B 1 305 ? 57.120 41.962 63.984 1.000 54.875 305 GLY B N 1
ATOM 9685 C CA . GLY B 1 305 ? 57.520 41.209 62.780 1.000 49.350 305 GLY B CA 1
ATOM 9686 C C . GLY B 1 305 ? 56.457 41.355 61.700 1.000 48.590 305 GLY B C 1
ATOM 9687 O O . GLY B 1 305 ? 56.835 41.670 60.529 1.000 46.558 305 GLY B O 1
ATOM 9691 N N . PHE B 1 306 ? 55.184 41.196 62.079 1.000 43.372 306 PHE B N 1
ATOM 9692 C CA . PHE B 1 306 ? 54.014 41.463 61.203 1.000 45.356 306 PHE B CA 1
ATOM 9693 C C . PHE B 1 306 ? 54.070 42.920 60.743 1.000 46.419 306 PHE B C 1
ATOM 9694 O O . PHE B 1 306 ? 53.952 43.185 59.526 1.000 39.803 306 PHE B O 1
ATOM 9711 N N . LYS B 1 307 ? 54.255 43.854 61.681 1.000 45.226 307 LYS B N 1
ATOM 9712 C CA . LYS B 1 307 ? 54.288 45.308 61.365 1.000 45.684 307 LYS B CA 1
ATOM 9713 C C . LYS B 1 307 ? 55.367 45.557 60.304 1.000 45.857 307 LYS B C 1
ATOM 9714 O O . LYS B 1 307 ? 55.055 46.204 59.306 1.000 46.521 307 LYS B O 1
ATOM 9733 N N . ALA B 1 308 ? 56.597 45.083 60.521 1.000 42.065 308 ALA B N 1
ATOM 9734 C CA . ALA B 1 308 ? 57.733 45.280 59.595 1.000 43.041 308 ALA B CA 1
ATOM 9735 C C . ALA B 1 308 ? 57.375 44.737 58.192 1.000 41.211 308 ALA B C 1
ATOM 9736 O O . ALA B 1 308 ? 57.549 45.467 57.208 1.000 44.925 308 ALA B O 1
ATOM 9743 N N . LEU B 1 309 ? 56.839 43.524 58.106 1.000 41.324 309 LEU B N 1
ATOM 9744 C CA . LEU B 1 309 ? 56.454 42.892 56.820 1.000 38.952 309 LEU B CA 1
ATOM 9745 C C . LEU B 1 309 ? 55.344 43.688 56.140 1.000 37.327 309 LEU B C 1
ATOM 9746 O O . LEU B 1 309 ? 55.463 43.877 54.916 1.000 35.059 309 LEU B O 1
ATOM 9762 N N . LEU B 1 310 ? 54.296 44.084 56.879 1.000 33.953 310 LEU B N 1
ATOM 9763 C CA . LEU B 1 310 ? 53.205 44.939 56.359 1.000 36.394 310 LEU B CA 1
ATOM 9764 C C . LEU B 1 310 ? 53.787 46.216 55.747 1.000 39.301 310 LEU B C 1
ATOM 9765 O O . LEU B 1 310 ? 53.336 46.625 54.671 1.000 35.195 310 LEU B O 1
ATOM 9781 N N . GLU B 1 311 ? 54.760 46.847 56.384 1.000 42.060 311 GLU B N 1
ATOM 9782 C CA . GLU B 1 311 ? 55.307 48.126 55.863 1.000 41.982 311 GLU B CA 1
ATOM 9783 C C . GLU B 1 311 ? 56.170 47.870 54.617 1.000 39.408 311 GLU B C 1
ATOM 9784 O O . GLU B 1 311 ? 56.068 48.672 53.693 1.000 41.257 311 GLU B O 1
ATOM 9796 N N . ARG B 1 312 ? 56.969 46.798 54.558 1.000 39.552 312 ARG B N 1
ATOM 9797 C CA . ARG B 1 312 ? 57.730 46.454 53.317 1.000 37.844 312 ARG B CA 1
ATOM 9798 C C . ARG B 1 312 ? 56.743 46.193 52.152 1.000 37.696 312 ARG B C 1
ATOM 9799 O O . ARG B 1 312 ? 56.958 46.655 51.010 1.000 35.216 312 ARG B O 1
ATOM 9820 N N . TRP B 1 313 ? 55.664 45.491 52.436 1.000 38.991 313 TRP B N 1
ATOM 9821 C CA . TRP B 1 313 ? 54.681 45.080 51.404 1.000 36.344 313 TRP B CA 1
ATOM 9822 C C . TRP B 1 313 ? 53.942 46.327 50.935 1.000 34.404 313 TRP B C 1
ATOM 9823 O O . TRP B 1 313 ? 53.710 46.480 49.731 1.000 36.313 313 TRP B O 1
ATOM 9844 N N . ARG B 1 314 ? 53.599 47.225 51.846 1.000 39.185 314 ARG B N 1
ATOM 9845 C CA . ARG B 1 314 ? 52.817 48.442 51.508 1.000 39.623 314 ARG B CA 1
ATOM 9846 C C . ARG B 1 314 ? 53.660 49.327 50.597 1.000 38.145 314 ARG B C 1
ATOM 9847 O O . ARG B 1 314 ? 53.099 49.985 49.699 1.000 41.069 314 ARG B O 1
ATOM 9868 N N . LEU B 1 315 ? 54.959 49.395 50.883 1.000 40.911 315 LEU B N 1
ATOM 9869 C CA . LEU B 1 315 ? 55.919 50.161 50.061 1.000 39.423 315 LEU B CA 1
ATOM 9870 C C . LEU B 1 315 ? 56.014 49.542 48.668 1.000 40.951 315 LEU B C 1
ATOM 9871 O O . LEU B 1 315 ? 55.970 50.303 47.687 1.000 37.424 315 LEU B O 1
ATOM 9887 N N . PHE B 1 316 ? 56.197 48.236 48.576 1.000 35.818 316 PHE B N 1
ATOM 9888 C CA . PHE B 1 316 ? 56.267 47.549 47.271 1.000 38.454 316 PHE B CA 1
ATOM 9889 C C . PHE B 1 316 ? 54.971 47.858 46.512 1.000 35.264 316 PHE B C 1
ATOM 9890 O O . PHE B 1 316 ? 55.048 48.198 45.319 1.000 34.318 316 PHE B O 1
ATOM 9907 N N . ARG B 1 317 ? 53.826 47.749 47.187 1.000 32.269 317 ARG B N 1
ATOM 9908 C CA . ARG B 1 317 ? 52.491 47.948 46.567 1.000 38.553 317 ARG B CA 1
ATOM 9909 C C . ARG B 1 317 ? 52.353 49.381 46.018 1.000 45.150 317 ARG B C 1
ATOM 9910 O O . ARG B 1 317 ? 51.896 49.532 44.851 1.000 36.737 317 ARG B O 1
ATOM 9931 N N . ARG B 1 318 ? 52.711 50.403 46.810 1.000 44.029 318 ARG B N 1
ATOM 9932 C CA . ARG B 1 318 ? 52.711 51.815 46.339 1.000 39.794 318 ARG B CA 1
ATOM 9933 C C . ARG B 1 318 ? 53.599 51.934 45.089 1.000 37.693 318 ARG B C 1
ATOM 9934 O O . ARG B 1 318 ? 53.175 52.501 44.114 1.000 38.038 318 ARG B O 1
ATOM 9955 N N . ASP B 1 319 ? 54.818 51.417 45.111 1.000 38.964 319 ASP B N 1
ATOM 9956 C CA . ASP B 1 319 ? 55.755 51.601 43.976 1.000 40.802 319 ASP B CA 1
ATOM 9957 C C . ASP B 1 319 ? 55.238 50.883 42.716 1.000 41.865 319 ASP B C 1
ATOM 9958 O O . ASP B 1 319 ? 55.362 51.462 41.610 1.000 40.247 319 ASP B O 1
ATOM 9967 N N . THR B 1 320 ? 54.723 49.660 42.836 1.000 39.655 320 THR B N 1
ATOM 9968 C CA . THR B 1 320 ? 54.308 48.846 41.657 1.000 39.882 320 THR B CA 1
ATOM 9969 C C . THR B 1 320 ? 53.037 49.470 41.069 1.000 38.615 320 THR B C 1
ATOM 9970 O O . THR B 1 320 ? 52.894 49.501 39.829 1.000 34.025 320 THR B O 1
ATOM 9981 N N . ARG B 1 321 ? 52.148 49.977 41.915 1.000 34.878 321 ARG B N 1
ATOM 9982 C CA . ARG B 1 321 ? 50.913 50.650 41.443 1.000 39.187 321 ARG B CA 1
ATOM 9983 C C . ARG B 1 321 ? 51.279 51.914 40.666 1.000 38.942 321 ARG B C 1
ATOM 9984 O O . ARG B 1 321 ? 50.662 52.174 39.607 1.000 39.795 321 ARG B O 1
ATOM 10005 N N A ARG B 1 322 ? 52.265 52.673 41.155 0.500 43.724 322 ARG B N 1
ATOM 10006 N N B ARG B 1 322 ? 52.254 52.673 41.156 0.500 42.190 322 ARG B N 1
ATOM 10007 C CA A ARG B 1 322 ? 52.775 53.909 40.496 0.500 40.654 322 ARG B CA 1
ATOM 10008 C CA B ARG B 1 322 ? 52.722 53.909 40.485 0.500 38.280 322 ARG B CA 1
ATOM 10009 C C A ARG B 1 322 ? 53.289 53.528 39.106 0.500 37.792 322 ARG B C 1
ATOM 10010 C C B ARG B 1 322 ? 53.291 53.533 39.116 0.500 36.533 322 ARG B C 1
ATOM 10011 O O A ARG B 1 322 ? 52.953 54.217 38.111 0.500 36.959 322 ARG B O 1
ATOM 10012 O O B ARG B 1 322 ? 52.927 54.199 38.130 0.500 35.725 322 ARG B O 1
ATOM 10053 N N . TRP B 1 323 ? 54.080 52.465 39.037 1.000 35.448 323 TRP B N 1
ATOM 10054 C CA . TRP B 1 323 ? 54.613 51.938 37.743 1.000 33.203 323 TRP B CA 1
ATOM 10055 C C . TRP B 1 323 ? 53.445 51.512 36.824 1.000 34.708 323 TRP B C 1
ATOM 10056 O O . TRP B 1 323 ? 53.427 51.950 35.642 1.000 37.555 323 TRP B O 1
ATOM 10077 N N . ASN B 1 324 ? 52.491 50.720 37.303 1.000 33.553 324 ASN B N 1
ATOM 10078 C CA . ASN B 1 324 ? 51.398 50.196 36.434 1.000 36.564 324 ASN B CA 1
ATOM 10079 C C . ASN B 1 324 ? 50.426 51.320 36.003 1.000 34.792 324 ASN B C 1
ATOM 10080 O O . ASN B 1 324 ? 49.882 51.218 34.865 1.000 34.124 324 ASN B O 1
ATOM 10091 N N . ASN B 1 325 ? 50.250 52.375 36.808 1.000 37.814 325 ASN B N 1
ATOM 10092 C CA . ASN B 1 325 ? 49.481 53.591 36.419 1.000 40.540 325 ASN B CA 1
ATOM 10093 C C . ASN B 1 325 ? 50.051 54.237 35.144 1.000 41.148 325 ASN B C 1
ATOM 10094 O O . ASN B 1 325 ? 49.304 54.892 34.420 1.000 39.386 325 ASN B O 1
ATOM 10105 N N . ILE B 1 326 ? 51.317 54.013 34.858 1.000 39.481 326 ILE B N 1
ATOM 10106 C CA . ILE B 1 326 ? 52.056 54.558 33.680 1.000 44.865 326 ILE B CA 1
ATOM 10107 C C . ILE B 1 326 ? 52.145 53.527 32.544 1.000 39.800 326 ILE B C 1
ATOM 10108 O O . ILE B 1 326 ? 51.975 53.927 31.397 1.000 44.885 326 ILE B O 1
ATOM 10124 N N . ASN B 1 327 ? 52.539 52.288 32.827 1.000 32.664 327 ASN B N 1
ATOM 10125 C CA . ASN B 1 327 ? 52.929 51.334 31.754 1.000 38.316 327 ASN B CA 1
ATOM 10126 C C . ASN B 1 327 ? 51.734 50.461 31.310 1.000 37.557 327 ASN B C 1
ATOM 10127 O O . ASN B 1 327 ? 51.865 49.792 30.284 1.000 34.792 327 ASN B O 1
ATOM 10138 N N . GLU B 1 328 ? 50.626 50.410 32.065 1.000 39.560 328 GLU B N 1
ATOM 10139 C CA . GLU B 1 328 ? 49.486 49.516 31.706 1.000 39.347 328 GLU B CA 1
ATOM 10140 C C . GLU B 1 328 ? 48.136 50.241 31.738 1.000 36.660 328 GLU B C 1
ATOM 10141 O O . GLU B 1 328 ? 47.364 50.055 30.793 1.000 36.808 328 GLU B O 1
ATOM 10153 N N . LEU B 1 329 ? 47.860 51.018 32.778 1.000 36.111 329 LEU B N 1
ATOM 10154 C CA . LEU B 1 329 ? 46.513 51.583 32.990 1.000 34.055 329 LEU B CA 1
ATOM 10155 C C . LEU B 1 329 ? 46.065 52.359 31.754 1.000 35.092 329 LEU B C 1
ATOM 10156 O O . LEU B 1 329 ? 44.926 52.201 31.349 1.000 36.374 329 LEU B O 1
ATOM 10172 N N . PRO B 1 330 ? 46.882 53.221 31.097 1.000 36.565 330 PRO B N 1
ATOM 10173 C CA . PRO B 1 330 ? 46.376 54.043 29.985 1.000 39.529 330 PRO B CA 1
ATOM 10174 C C . PRO B 1 330 ? 45.676 53.245 28.867 1.000 42.596 330 PRO B C 1
ATOM 10175 O O . PRO B 1 330 ? 44.567 53.604 28.486 1.000 44.466 330 PRO B O 1
ATOM 10186 N N . LEU B 1 331 ? 46.239 52.103 28.469 1.000 39.079 331 LEU B N 1
ATOM 10187 C CA . LEU B 1 331 ? 45.644 51.248 27.411 1.000 44.046 331 LEU B CA 1
ATOM 10188 C C . LEU B 1 331 ? 44.487 50.418 27.978 1.000 40.792 331 LEU B C 1
ATOM 10189 O O . LEU B 1 331 ? 43.521 50.140 27.229 1.000 41.522 331 LEU B O 1
ATOM 10205 N N . ALA B 1 332 ? 44.532 50.085 29.262 1.000 40.555 332 ALA B N 1
ATOM 10206 C CA . ALA B 1 332 ? 43.499 49.250 29.914 1.000 46.232 332 ALA B CA 1
ATOM 10207 C C . ALA B 1 332 ? 42.180 50.022 30.035 1.000 49.569 332 ALA B C 1
ATOM 10208 O O . ALA B 1 332 ? 41.118 49.391 29.941 1.000 47.866 332 ALA B O 1
ATOM 10215 N N . GLU B 1 333 ? 42.211 51.334 30.222 1.000 50.960 333 GLU B N 1
ATOM 10216 C CA . GLU B 1 333 ? 40.976 52.047 30.664 1.000 59.478 333 GLU B CA 1
ATOM 10217 C C . GLU B 1 333 ? 40.213 52.622 29.469 1.000 65.220 333 GLU B C 1
ATOM 10218 O O . GLU B 1 333 ? 39.022 52.936 29.673 1.000 71.170 333 GLU B O 1
ATOM 10230 N N . PHE B 1 334 ? 40.823 52.705 28.278 1.000 76.782 334 PHE B N 1
ATOM 10231 C CA . PHE B 1 334 ? 40.116 53.127 27.038 1.000 101.342 334 PHE B CA 1
ATOM 10232 C C . PHE B 1 334 ? 39.443 51.898 26.415 1.000 106.571 334 PHE B C 1
ATOM 10233 O O . PHE B 1 334 ? 40.169 50.991 25.980 1.000 128.866 334 PHE B O 1
ATOM 10250 N N . ASP B 1 335 ? 38.104 51.879 26.398 1.000 116.479 335 ASP B N 1
ATOM 10251 C CA . ASP B 1 335 ? 37.258 50.856 25.718 1.000 114.920 335 ASP B CA 1
ATOM 10252 C C . ASP B 1 335 ? 36.765 51.432 24.378 1.000 109.947 335 ASP B C 1
ATOM 10253 O O . ASP B 1 335 ? 36.270 52.581 24.367 1.000 101.012 335 ASP B O 1
ATOM 10262 N N . GLU B 1 336 ? 36.894 50.657 23.294 1.000 112.687 336 GLU B N 1
ATOM 10263 C CA . GLU B 1 336 ? 36.617 51.089 21.893 1.000 115.349 336 GLU B CA 1
ATOM 10264 C C . GLU B 1 336 ? 35.129 50.893 21.559 1.000 107.910 336 GLU B C 1
ATOM 10265 O O . GLU B 1 336 ? 34.214 51.238 22.310 1.000 99.104 336 GLU B O 1
#